Protein AF-0000000066104021 (afdb_homodimer)

Sequence (556 aa):
MEPFGARLRRAMDERGPLCVGIDPHASLLAEWGLNDDVAGLERFSRTVVEAMADRVAVLKPQSAFFERFGSRGVAVLETTVQEARAAGALVVMDAKRGDIGSTMAAYAESFLHKDAPLFSDALTVSPYLGYGSLKPAVDLARESGAGLFVLALTSNPEGGEVQHAVRGDGRSVGATMLAHLAAENAGEEPLGSFGAVVGATLGDLSSYDLGINGPLLAPGIGAQGATPADLPRVFGAALRNVVPNVSRGVLRHGPDVTALRTAADRFAVEIRTAVTASMEPFGARLRRAMDERGPLCVGIDPHASLLAEWGLNDDVAGLERFSRTVVEAMADRVAVLKPQSAFFERFGSRGVAVLETTVQEARAAGALVVMDAKRGDIGSTMAAYAESFLHKDAPLFSDALTVSPYLGYGSLKPAVDLARESGAGLFVLALTSNPEGGEVQHAVRGDGRSVGATMLAHLAAENAGEEPLGSFGAVVGATLGDLSSYDLGINGPLLAPGIGAQGATPADLPRVFGAALRNVVPNVSRGVLRHGPDVTALRTAADRFAVEIRTAVTAS

Foldseek 3Di:
DAALFVLLLVLCVVQNLAEAEQAPDCVLLVLQVHHLALVSSLLSLVLCLVQPLLRHAEYEYEVVSQCVRPPSSVVSLLVSQVSSVVNPHQYEYEDAAFDADVVLLVVLCCAPPPPHSNDGQEYEHEQPVHPVRNVSNLVSSVVRSHAYAYEQAADPPCRCVQNVDADPVGHGRSQVVLVVLLVSCPPDPPARRYHYEHELPDAAPVVHDRPSRHAYEYECDPPNDDHLLSQCRHRPPCLSRYRYYDYCQLSSQDDDSVSSNVSSVVRSVSNVCNSVVD/DAALFVLLLVLCVVQNLAEAEQAPDCVLLVLQVHHLALVSSLLSLVLCLVQPLLRHQEYEYEVVSQCVRPPSSVVSLLVSQVSSVVNPHQYEYEDAAFDADVVLLVVLCCAPPPPHSNDGQEYEHEQPVHPVRNVSNLVSSVVRSHAYAYEQAADPPCRCVQNVDADPVGHGRSQVVLQVLLVSQPPDPPARRYHYEHELPDQAPPVHDRPSRHAYEYECDPPNDDHLLSQCRHRPPCLSRYRYYDYCQQSSQDDDSVSSNVSSVVRSVSNVCNSVVD

Secondary structure (DSSP, 8-state):
---HHHHHHHHHHHH-S-EEEE---HHHHHHTT--SSHHHHHHHHHHHHHHHTTTSSEEEEBTHHHHTTHHHHHHHHHHHHHHHHHTT-EEEEEEEE---HHHHHHHHHHHHSTTSTT--SEEEE--TT-GGGGHHHHHHHHHHT-EEEEEEE--SGGGHHHHT-B-TTS-BHHHHHHHHHHHHTTT-SS--SEEEEE-TT----TTS----SS-EEE--BTTTSB-GGGHHHHHGGGGGGEEEEESHHHHTTTT-HHHHHHHHHHHHHHHHHHHH--/---HHHHHHHHHHHH-S-EEEE---HHHHHHTT--SSHHHHHHHHHHHHHHHTTTSSEEEEBTHHHHTTHHHHHHHHHHHHHHHHHTT-EEEEEEEE---HHHHHHHHHHHHSTTSTT--SEEEE--TT-GGGGHHHHHHHHHHT-EEEEEEE--SGGGHHHHT-B-TTS-BHHHHHHHHHHHHTTT-SS--SEEEEE-TT----TTS----SS-EEE--BTTTSB-GGGHHHHHGGGGGGEEEEESHHHHTTTT-HHHHHHHHHHHHHHHHHHHH--

Nearest PDB structures (foldseek):
  3v75-assembly1_A-2  TM=9.900E-01  e=3.206E-48  Streptomyces avermitilis
  3r89-assembly1_B  TM=8.214E-01  e=2.662E-18  Anaerococcus prevotii DSM 20548
  2fds-assembly1_B  TM=7.924E-01  e=8.188E-14  Plasmodium berghei
  2fds-assembly1_A  TM=7.748E-01  e=8.188E-14  Plasmodium berghei
  2za2-assembly1_B  TM=8.149E-01  e=7.980E-13  Plasmodium falciparum

Solvent-accessible surface area (backbone atoms only — not comparable to full-atom values): 25946 Å² total; per-residue (Å²): 116,75,44,26,13,44,55,47,50,50,31,26,73,73,48,30,46,37,26,35,46,47,65,65,40,62,68,54,27,48,71,47,76,34,55,90,45,67,67,29,48,44,52,52,46,51,46,51,38,71,43,34,17,78,52,38,25,29,38,30,42,38,45,32,58,25,39,42,55,30,32,65,18,34,44,46,48,25,52,44,45,49,53,22,43,74,49,63,15,42,35,36,38,42,62,33,51,51,47,51,62,71,52,19,33,26,45,28,37,19,34,33,30,83,83,26,67,44,39,32,44,20,37,30,28,39,45,56,52,8,69,69,25,44,46,49,35,54,54,42,13,61,73,52,17,20,24,39,29,36,61,29,43,60,57,56,87,35,13,54,61,38,27,60,9,30,31,95,86,68,44,27,37,24,50,47,48,36,51,53,32,24,62,74,12,61,89,47,70,88,29,11,35,39,23,33,31,37,27,49,57,41,60,87,45,80,89,46,72,68,77,20,50,22,37,31,39,20,42,36,37,50,86,65,66,24,50,49,78,44,43,44,74,37,44,48,93,32,36,86,38,42,32,44,31,35,34,65,69,27,57,72,45,36,74,44,47,68,48,29,39,50,40,46,50,51,51,37,52,47,38,51,50,31,55,65,73,96,117,75,44,27,14,44,55,48,52,51,32,26,73,72,48,30,46,39,26,34,47,47,66,66,40,62,68,55,28,48,71,49,74,33,55,88,46,67,69,27,48,42,53,53,46,51,46,50,38,71,43,35,16,76,54,38,25,29,37,31,43,36,46,32,58,25,40,41,55,30,31,64,18,36,43,46,48,25,51,45,46,52,51,22,43,74,48,63,16,42,35,36,39,42,62,32,50,52,46,50,62,70,53,20,33,26,44,25,38,20,34,32,32,84,83,25,67,45,38,31,43,21,37,31,27,40,43,55,51,9,70,67,25,43,45,48,36,54,54,43,13,62,73,52,16,20,24,38,30,35,61,28,44,60,56,58,88,36,13,53,62,38,28,60,8,29,31,97,87,67,43,24,35,21,50,48,47,35,50,52,30,24,61,74,13,61,91,48,69,90,28,13,36,40,23,32,30,36,26,48,59,41,60,85,45,81,91,46,72,67,76,20,50,22,38,30,38,20,42,37,37,51,87,65,65,22,49,50,77,43,44,43,75,39,44,48,92,34,36,86,38,41,32,44,30,36,35,65,71,26,59,71,43,37,74,44,47,67,48,28,39,51,40,45,49,52,52,38,51,47,39,50,49,31,54,67,75,95

InterPro domains:
  IPR001754 Orotidine 5'-phosphate decarboxylase domain [PF00215] (17-262)
  IPR001754 Orotidine 5'-phosphate decarboxylase domain [SM00934] (17-263)
  IPR011060 Ribulose-phosphate binding barrel [SSF51366] (4-267)
  IPR011995 Orotidine 5'-phosphate decarboxylase, type 2 [MF_01215] (2-277)
  IPR011995 Orotidine 5'-phosphate decarboxylase, type 2 [PTHR43375] (4-275)
  IPR011995 Orotidine 5'-phosphate decarboxylase, type 2 [TIGR02127] (4-263)
  IPR013785 Aldolase-type TIM barrel [G3DSA:3.20.20.70] (3-278)
  IPR018089 Orotidine 5'-phosphate decarboxylase, active site [PS00156] (91-104)

Structure (mmCIF, N/CA/C/O backbone):
data_AF-0000000066104021-model_v1
#
loop_
_entity.id
_entity.type
_entity.pdbx_description
1 polymer "Orotidine 5'-phosphate decarboxylase"
#
loop_
_atom_site.group_PDB
_atom_site.id
_atom_site.type_symbol
_atom_site.label_atom_id
_atom_site.label_alt_id
_atom_site.label_comp_id
_atom_site.label_asym_id
_atom_site.label_entity_id
_atom_site.label_seq_id
_atom_site.pdbx_PDB_ins_code
_atom_site.Cartn_x
_atom_site.Cartn_y
_atom_site.Cartn_z
_atom_site.occupancy
_atom_site.B_iso_or_equiv
_atom_site.auth_seq_id
_atom_site.auth_comp_id
_atom_site.auth_asym_id
_atom_site.auth_atom_id
_atom_site.pdbx_PDB_model_num
ATOM 1 N N . MET A 1 1 ? 9.383 10.398 23.75 1 85 1 MET A N 1
ATOM 2 C CA . MET A 1 1 ? 9.25 11.328 22.625 1 85 1 MET A CA 1
ATOM 3 C C . MET A 1 1 ? 7.863 11.961 22.609 1 85 1 MET A C 1
ATOM 5 O O . MET A 1 1 ? 6.875 11.312 22.953 1 85 1 MET A O 1
ATOM 9 N N . GLU A 1 2 ? 7.809 13.328 22.328 1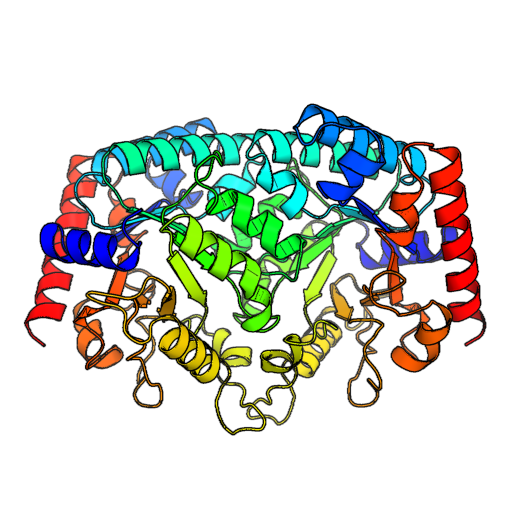 95.25 2 GLU A N 1
ATOM 10 C CA . GLU A 1 2 ? 6.52 14 22.219 1 95.25 2 GLU A CA 1
ATOM 11 C C . GLU A 1 2 ? 5.652 13.359 21.141 1 95.25 2 GLU A C 1
ATOM 13 O O . GLU A 1 2 ? 6.129 13.086 20.031 1 95.25 2 GLU A O 1
ATOM 18 N N . PRO A 1 3 ? 4.414 13.07 21.453 1 98.38 3 PRO A N 1
ATOM 19 C CA . PRO A 1 3 ? 3.541 12.406 20.484 1 98.38 3 PRO A CA 1
ATOM 20 C C . PRO A 1 3 ? 3.281 13.266 19.25 1 98.38 3 PRO A C 1
ATOM 22 O O . PRO A 1 3 ? 3.264 14.492 19.328 1 98.38 3 PRO A O 1
ATOM 25 N N . PHE A 1 4 ? 3.076 12.641 18.203 1 98.81 4 PHE A N 1
ATOM 26 C CA . PHE A 1 4 ? 2.832 13.305 16.922 1 98.81 4 PHE A CA 1
ATOM 27 C C . PHE A 1 4 ? 1.691 14.305 17.047 1 98.81 4 PHE A C 1
ATOM 29 O O . PHE A 1 4 ? 1.789 15.43 16.547 1 98.81 4 PHE A O 1
ATOM 36 N N . GLY A 1 5 ? 0.587 13.844 17.688 1 98.81 5 GLY A N 1
ATOM 37 C CA . GLY A 1 5 ? -0.581 14.711 17.781 1 98.81 5 GLY A CA 1
ATOM 38 C C . GLY A 1 5 ? -0.279 16.047 18.438 1 98.81 5 GLY A C 1
ATOM 39 O O . GLY A 1 5 ? -0.766 17.078 17.984 1 98.81 5 GLY A O 1
ATOM 40 N N . ALA A 1 6 ? 0.451 16.062 19.484 1 98.69 6 ALA A N 1
ATOM 41 C CA . ALA A 1 6 ? 0.824 17.297 20.172 1 98.69 6 ALA A CA 1
ATOM 42 C C . ALA A 1 6 ? 1.696 18.172 19.297 1 98.69 6 ALA A C 1
ATOM 44 O O . ALA A 1 6 ? 1.502 19.391 19.234 1 98.69 6 ALA A O 1
ATOM 45 N N . ARG A 1 7 ? 2.691 17.594 18.609 1 98.69 7 ARG A N 1
ATOM 46 C CA . ARG A 1 7 ? 3.553 18.328 17.688 1 98.69 7 ARG A CA 1
ATOM 47 C C . ARG A 1 7 ? 2.75 18.906 16.531 1 98.69 7 ARG A C 1
ATOM 49 O O . ARG A 1 7 ? 2.992 20.047 16.109 1 98.69 7 ARG A O 1
ATOM 56 N N . LEU A 1 8 ? 1.815 18.109 16.031 1 98.69 8 LEU A N 1
ATOM 57 C CA . LEU A 1 8 ? 0.981 18.578 14.938 1 98.69 8 LEU A CA 1
ATOM 58 C C . LEU A 1 8 ? 0.116 19.75 15.367 1 98.69 8 LEU A C 1
ATOM 60 O O . LEU A 1 8 ? 0.015 20.75 14.648 1 98.69 8 LEU A O 1
ATOM 64 N N . ARG A 1 9 ? -0.494 19.656 16.5 1 98.19 9 ARG A N 1
ATOM 65 C CA . ARG A 1 9 ? -1.291 20.766 17.016 1 98.19 9 ARG A CA 1
ATOM 66 C C . ARG A 1 9 ? -0.458 22.047 17.125 1 98.19 9 ARG A C 1
ATOM 68 O O . ARG A 1 9 ? -0.892 23.109 16.688 1 98.19 9 ARG A O 1
ATOM 75 N N . ARG A 1 10 ? 0.673 21.938 17.656 1 97.69 10 ARG A N 1
ATOM 76 C CA . ARG A 1 10 ? 1.557 23.094 17.781 1 97.69 10 ARG A CA 1
ATOM 77 C C . ARG A 1 10 ? 1.908 23.672 16.422 1 97.69 10 ARG A C 1
ATOM 79 O O . ARG A 1 10 ? 1.855 24.891 16.234 1 97.69 10 ARG A O 1
ATOM 86 N N . ALA A 1 11 ? 2.264 22.828 15.5 1 97.06 11 ALA A N 1
ATOM 87 C CA . ALA A 1 11 ? 2.617 23.281 14.164 1 97.06 11 ALA A CA 1
ATOM 88 C C . ALA A 1 11 ? 1.443 24 13.492 1 97.06 11 ALA A C 1
ATOM 90 O O . ALA A 1 11 ? 1.62 25.031 12.852 1 97.06 11 ALA A O 1
ATOM 91 N N . MET A 1 12 ? 0.263 23.375 13.641 1 96.19 12 MET A N 1
ATOM 92 C CA . MET A 1 12 ? -0.929 23.969 13.039 1 96.19 12 MET A CA 1
ATOM 93 C C . MET A 1 12 ? -1.234 25.328 13.664 1 96.19 12 MET A C 1
ATOM 95 O O . MET A 1 12 ? -1.609 26.266 12.953 1 96.19 12 MET A O 1
ATOM 99 N N . ASP A 1 13 ? -1.088 25.438 14.93 1 94.44 13 ASP A N 1
ATOM 100 C CA . ASP A 1 13 ? -1.359 26.688 15.625 1 94.44 13 ASP A CA 1
ATOM 101 C C . ASP A 1 13 ? -0.352 27.766 15.234 1 94.44 13 ASP A C 1
ATOM 103 O O . ASP A 1 13 ? -0.709 28.938 15.094 1 94.44 13 ASP A O 1
ATOM 107 N N . GLU A 1 14 ? 0.865 27.375 15.023 1 94.25 14 GLU A N 1
ATOM 108 C CA . GLU A 1 14 ? 1.943 28.328 14.781 1 94.25 14 GLU A CA 1
ATOM 109 C C . GLU A 1 14 ? 2.016 28.703 13.305 1 94.25 14 GLU A C 1
ATOM 111 O O . GLU A 1 14 ? 2.25 29.875 12.977 1 94.25 14 GLU A O 1
ATOM 116 N N . ARG A 1 15 ? 1.81 27.766 12.438 1 93 15 ARG A N 1
ATOM 117 C CA . ARG A 1 15 ? 2.082 27.984 11.023 1 93 15 ARG A CA 1
ATOM 118 C C . ARG A 1 15 ? 0.797 27.953 10.203 1 93 15 ARG A C 1
ATOM 120 O O . ARG A 1 15 ? 0.799 28.297 9.023 1 93 15 ARG A O 1
ATOM 127 N N . GLY A 1 16 ? -0.322 27.562 10.828 1 91.88 16 GLY A N 1
ATOM 128 C CA . GLY A 1 16 ? -1.545 27.266 10.102 1 91.88 16 GLY A CA 1
ATOM 129 C C . GLY A 1 16 ? -1.655 25.812 9.68 1 91.88 16 GLY A C 1
ATOM 130 O O . GLY A 1 16 ? -0.648 25.109 9.602 1 91.88 16 GLY A O 1
ATOM 131 N N . PRO A 1 17 ? -2.812 25.297 9.406 1 93.56 17 PRO A N 1
ATOM 132 C CA . PRO A 1 17 ? -3.037 23.859 9.211 1 93.56 17 PRO A CA 1
ATOM 133 C C . PRO A 1 17 ? -2.84 23.438 7.758 1 93.56 17 PRO A C 1
ATOM 135 O O . PRO A 1 17 ? -3.438 22.453 7.316 1 93.56 17 PRO A O 1
ATOM 138 N N . LEU A 1 18 ? -1.991 24.062 7.02 1 96.25 18 LEU A N 1
ATOM 139 C CA . LEU A 1 18 ? -1.802 23.75 5.605 1 96.25 18 LEU A CA 1
ATOM 140 C C . LEU A 1 18 ? -0.809 22.609 5.434 1 96.25 18 LEU A C 1
ATOM 142 O O . LEU A 1 18 ? 0.277 22.625 6.02 1 96.25 18 LEU A O 1
ATOM 146 N N . CYS A 1 19 ? -1.223 21.562 4.766 1 98 19 CYS A N 1
ATOM 147 C CA . CYS A 1 19 ? -0.362 20.484 4.285 1 98 19 CYS A CA 1
ATOM 148 C C . CYS A 1 19 ? -0.064 20.656 2.801 1 98 19 CYS A C 1
ATOM 150 O O . CYS A 1 19 ? -0.982 20.797 1.991 1 98 19 CYS A O 1
ATOM 152 N N . VAL A 1 20 ? 1.167 20.656 2.4 1 98.44 20 VAL A N 1
ATOM 153 C CA . VAL A 1 20 ? 1.553 20.734 0.996 1 98.44 20 VAL A CA 1
ATOM 154 C C . VAL A 1 20 ? 2.207 19.422 0.565 1 98.44 20 VAL A C 1
ATOM 156 O O . VAL A 1 20 ? 3.111 18.922 1.238 1 98.44 20 VAL A O 1
ATOM 159 N N . GLY A 1 21 ? 1.727 18.875 -0.501 1 98.12 21 GLY A N 1
ATOM 160 C CA . GLY A 1 21 ? 2.307 17.656 -1.051 1 98.12 21 GLY A CA 1
ATOM 161 C C . GLY A 1 21 ? 3.627 17.891 -1.762 1 98.12 21 GLY A C 1
ATOM 162 O O . GLY A 1 21 ? 3.863 18.984 -2.295 1 98.12 21 GLY A O 1
ATOM 163 N N . ILE A 1 22 ? 4.527 16.953 -1.682 1 98.62 22 ILE A N 1
ATOM 164 C CA . ILE A 1 22 ? 5.652 16.828 -2.6 1 98.62 22 ILE A CA 1
ATOM 165 C C . ILE A 1 22 ? 5.371 15.734 -3.629 1 98.62 22 ILE A C 1
ATOM 167 O O . ILE A 1 22 ? 5.645 14.562 -3.387 1 98.62 22 ILE A O 1
ATOM 171 N N . ASP A 1 23 ? 4.836 16.125 -4.754 1 98 23 ASP A N 1
ATOM 172 C CA . ASP A 1 23 ? 4.289 15.227 -5.773 1 98 23 ASP A CA 1
ATOM 173 C C . ASP A 1 23 ? 4.934 15.484 -7.133 1 98 23 ASP A C 1
ATOM 175 O O . ASP A 1 23 ? 4.32 16.094 -8.008 1 98 23 ASP A O 1
ATOM 179 N N . PRO A 1 24 ? 6.074 14.984 -7.398 1 98.31 24 PRO A N 1
ATOM 180 C CA . PRO A 1 24 ? 6.758 15.227 -8.672 1 98.31 24 PRO A CA 1
ATOM 181 C C . PRO A 1 24 ? 6.152 14.438 -9.828 1 98.31 24 PRO A C 1
ATOM 183 O O . PRO A 1 24 ? 6.848 13.641 -10.469 1 98.31 24 PRO A O 1
ATOM 186 N N . HIS A 1 25 ? 4.93 14.742 -10.141 1 96.06 25 HIS A N 1
ATOM 187 C CA . HIS A 1 25 ? 4.316 14.219 -11.352 1 96.06 25 HIS A CA 1
ATOM 188 C C . HIS A 1 25 ? 5.16 14.539 -12.578 1 96.06 25 HIS A C 1
ATOM 190 O O . HIS A 1 25 ? 5.773 15.609 -12.656 1 96.06 25 HIS A O 1
ATOM 196 N N . ALA A 1 26 ? 5.07 13.664 -13.539 1 96.38 26 ALA A N 1
ATOM 197 C CA . ALA A 1 26 ? 5.773 13.914 -14.789 1 96.38 26 ALA A CA 1
ATOM 198 C C . ALA A 1 26 ? 5.352 15.25 -15.398 1 96.38 26 ALA A C 1
ATOM 200 O O . ALA A 1 26 ? 6.184 16 -15.906 1 96.38 26 ALA A O 1
ATOM 201 N N . SER A 1 27 ? 4.059 15.5 -15.352 1 96.12 27 SER A N 1
ATOM 202 C CA . SER A 1 27 ? 3.537 16.734 -15.922 1 96.12 27 SER A CA 1
ATOM 203 C C . SER A 1 27 ? 4.059 17.953 -15.172 1 96.12 27 SER A C 1
ATOM 205 O O . SER A 1 27 ? 4.348 18.984 -15.781 1 96.12 27 SER A O 1
ATOM 207 N N . LEU A 1 28 ? 4.18 17.875 -13.82 1 97.12 28 LEU A N 1
ATOM 208 C CA . LEU A 1 28 ? 4.688 18.984 -13.023 1 97.12 28 LEU A CA 1
ATOM 209 C C . LEU A 1 28 ? 6.176 19.203 -13.266 1 97.12 28 LEU A C 1
ATOM 211 O O . LEU A 1 28 ? 6.648 20.344 -13.297 1 97.12 28 LEU A O 1
ATOM 215 N N . LEU A 1 29 ? 6.941 18.078 -13.375 1 98.38 29 LEU A N 1
ATOM 216 C CA . LEU A 1 29 ? 8.344 18.203 -13.742 1 98.38 29 LEU A CA 1
ATOM 217 C C . LEU A 1 29 ? 8.5 18.953 -15.055 1 98.38 29 LEU A C 1
ATOM 219 O O . LEU A 1 29 ? 9.297 19.906 -15.141 1 98.38 29 LEU A O 1
ATOM 223 N N . ALA A 1 30 ? 7.695 18.625 -16.016 1 98.12 30 ALA A N 1
ATOM 224 C CA . ALA A 1 30 ? 7.742 19.266 -17.328 1 98.12 30 ALA A CA 1
ATOM 225 C C . ALA A 1 30 ? 7.371 20.75 -17.203 1 98.12 30 ALA A C 1
ATOM 227 O O . ALA A 1 30 ? 8.016 21.609 -17.812 1 98.12 30 ALA A O 1
ATOM 228 N N . GLU A 1 31 ? 6.348 21.047 -16.453 1 97.94 31 GLU A N 1
ATOM 229 C CA . GLU A 1 31 ? 5.906 22.422 -16.25 1 97.94 31 GLU A CA 1
ATOM 230 C C . GLU A 1 31 ? 7.004 23.266 -15.602 1 97.94 31 GLU A C 1
ATOM 232 O O . GLU A 1 31 ? 7.102 24.469 -15.859 1 97.94 31 GLU A O 1
ATOM 237 N N . TRP A 1 32 ? 7.805 22.578 -14.727 1 98.56 32 TRP A N 1
ATOM 238 C CA . TRP A 1 32 ? 8.898 23.266 -14.039 1 98.56 32 TRP A CA 1
ATOM 239 C C . TRP A 1 32 ? 10.125 23.375 -14.938 1 98.56 32 TRP A C 1
ATOM 241 O O . TRP A 1 32 ? 11.125 23.984 -14.555 1 98.56 32 TRP A O 1
ATOM 251 N N . GLY A 1 33 ? 10.109 22.75 -16.188 1 98.5 33 GLY A N 1
ATOM 252 C CA . GLY A 1 33 ? 11.258 22.719 -17.078 1 98.5 33 GLY A CA 1
ATOM 253 C C . GLY A 1 33 ? 12.297 21.688 -16.688 1 98.5 33 GLY A C 1
ATOM 254 O O . GLY A 1 33 ? 13.477 21.828 -17 1 98.5 33 GLY A O 1
ATOM 255 N N . LEU A 1 34 ? 11.836 20.656 -15.945 1 98.69 34 LEU A N 1
ATOM 256 C CA . LEU A 1 34 ? 12.727 19.594 -15.5 1 98.69 34 LEU A CA 1
ATOM 257 C C . LEU A 1 34 ? 12.508 18.328 -16.312 1 98.69 34 LEU A C 1
ATOM 259 O O . LEU A 1 34 ? 11.414 18.094 -16.828 1 98.69 34 LEU A O 1
ATOM 263 N N . ASN A 1 35 ? 13.555 17.5 -16.375 1 98.38 35 ASN A N 1
ATOM 264 C CA . ASN A 1 35 ? 13.406 16.203 -17 1 98.38 35 ASN A CA 1
ATOM 265 C C . ASN A 1 35 ? 12.703 15.211 -16.078 1 98.38 35 ASN A C 1
ATOM 267 O O . ASN A 1 35 ? 12.828 15.297 -14.852 1 98.38 35 ASN A O 1
ATOM 271 N N . ASP A 1 36 ? 12 14.312 -16.672 1 98.25 36 ASP A N 1
ATOM 272 C CA . ASP A 1 36 ? 11.367 13.234 -15.922 1 98.25 36 ASP A CA 1
ATOM 273 C C . ASP A 1 36 ? 12.359 12.117 -15.609 1 98.25 36 ASP A C 1
ATOM 275 O O . ASP A 1 36 ? 12.219 10.992 -16.094 1 98.25 36 ASP A O 1
ATOM 279 N N . ASP A 1 37 ? 13.328 12.414 -14.836 1 98.25 37 ASP A N 1
ATOM 280 C CA . ASP A 1 37 ? 14.383 11.508 -14.398 1 98.25 37 ASP A CA 1
ATOM 281 C C . ASP A 1 37 ? 14.805 11.812 -12.961 1 98.25 37 ASP A C 1
ATOM 283 O O . ASP A 1 37 ? 14.211 12.656 -12.297 1 98.25 37 ASP A O 1
ATOM 287 N N . VAL A 1 38 ? 15.711 11.086 -12.453 1 98.62 38 VAL A N 1
ATOM 288 C CA . VAL A 1 38 ? 16.125 11.18 -11.055 1 98.62 38 VAL A CA 1
ATOM 289 C C . VAL A 1 38 ? 16.641 12.586 -10.758 1 98.62 38 VAL A C 1
ATOM 291 O O . VAL A 1 38 ? 16.375 13.133 -9.688 1 98.62 38 VAL A O 1
ATOM 294 N N . ALA A 1 39 ? 17.375 13.172 -11.656 1 98.69 39 ALA A N 1
ATOM 295 C CA . ALA A 1 39 ? 17.891 14.523 -11.461 1 98.69 39 ALA A CA 1
ATOM 296 C C . ALA A 1 39 ? 16.75 15.531 -11.328 1 98.69 39 ALA A C 1
ATOM 298 O O . ALA A 1 39 ? 16.797 16.438 -10.492 1 98.69 39 ALA A O 1
ATOM 299 N N . GLY A 1 40 ? 15.742 15.438 -12.25 1 98.75 40 GLY A N 1
ATOM 300 C CA . GLY A 1 40 ? 14.562 16.281 -12.141 1 98.75 40 GLY A CA 1
ATOM 301 C C . GLY A 1 40 ? 13.812 16.078 -10.836 1 98.75 40 GLY A C 1
ATOM 302 O O . GLY A 1 40 ? 13.352 17.047 -10.219 1 98.75 40 GLY A O 1
ATOM 303 N N . LEU A 1 41 ? 13.719 14.867 -10.43 1 98.75 41 LEU A N 1
ATOM 304 C CA . LEU A 1 41 ? 13.07 14.508 -9.172 1 98.75 41 LEU A CA 1
ATOM 305 C C . LEU A 1 41 ? 13.758 15.18 -7.988 1 98.75 41 LEU A C 1
ATOM 307 O O . LEU A 1 41 ? 13.094 15.734 -7.109 1 98.75 41 LEU A O 1
ATOM 311 N N . GLU A 1 42 ? 15.047 15.086 -8.016 1 98.81 42 GLU A N 1
ATOM 312 C CA . GLU A 1 42 ? 15.859 15.672 -6.949 1 98.81 42 GLU A CA 1
ATOM 313 C C . GLU A 1 42 ? 15.688 17.188 -6.891 1 98.81 42 GLU A C 1
ATOM 315 O O . GLU A 1 42 ? 15.469 17.75 -5.816 1 98.81 42 GLU A O 1
ATOM 320 N N . ARG A 1 43 ? 15.781 17.812 -8.008 1 98.75 43 ARG A N 1
ATOM 321 C CA . ARG A 1 43 ? 15.672 19.266 -8.07 1 98.75 43 ARG A CA 1
ATOM 322 C C . ARG A 1 43 ? 14.281 19.719 -7.629 1 98.75 43 ARG A C 1
ATOM 324 O O . ARG A 1 43 ? 14.156 20.688 -6.871 1 98.75 43 ARG A O 1
ATOM 331 N N . PHE A 1 44 ? 13.289 19.047 -8.125 1 98.88 44 PHE A N 1
ATOM 332 C CA . PHE A 1 44 ? 11.914 19.344 -7.746 1 98.88 44 PHE A CA 1
ATOM 333 C C . PHE A 1 44 ? 11.742 19.281 -6.23 1 98.88 44 PHE A C 1
ATOM 335 O O . PHE A 1 44 ? 11.25 20.219 -5.613 1 98.88 44 PHE A O 1
ATOM 342 N N . SER A 1 45 ? 12.172 18.172 -5.664 1 98.88 45 SER A N 1
ATOM 343 C CA . SER A 1 45 ? 11.969 17.891 -4.246 1 98.88 45 SER A CA 1
ATOM 344 C C . SER A 1 45 ? 12.734 18.875 -3.375 1 98.88 45 SER A C 1
ATOM 346 O O . SER A 1 45 ? 12.195 19.391 -2.395 1 98.88 45 SER A O 1
ATOM 348 N N . ARG A 1 46 ? 13.945 19.125 -3.752 1 98.69 46 ARG A N 1
ATOM 349 C CA . ARG A 1 46 ? 14.766 20.078 -3.004 1 98.69 46 ARG A CA 1
ATOM 350 C C . ARG A 1 46 ? 14.148 21.469 -3.018 1 98.69 46 ARG A C 1
ATOM 352 O O . ARG A 1 46 ? 14.164 22.172 -2.006 1 98.69 46 ARG A O 1
ATOM 359 N N . THR A 1 47 ? 13.656 21.859 -4.156 1 98.88 47 THR A N 1
ATOM 360 C CA . THR A 1 47 ? 13.047 23.172 -4.297 1 98.88 47 THR A CA 1
ATOM 361 C C . THR A 1 47 ? 11.805 23.297 -3.418 1 98.88 47 THR A C 1
ATOM 363 O O . THR A 1 47 ? 11.594 24.328 -2.771 1 98.88 47 THR A O 1
ATOM 366 N N . VAL A 1 48 ? 10.961 22.266 -3.391 1 98.88 48 VAL A N 1
ATOM 367 C CA . VAL A 1 48 ? 9.758 22.281 -2.566 1 98.88 48 VAL A CA 1
ATOM 368 C C . VAL A 1 48 ? 10.148 22.375 -1.091 1 98.88 48 VAL A C 1
ATOM 370 O O . VAL A 1 48 ? 9.555 23.141 -0.33 1 98.88 48 VAL A O 1
ATOM 373 N N . VAL A 1 49 ? 11.148 21.594 -0.679 1 98.81 49 VAL A N 1
ATOM 374 C CA . VAL A 1 49 ? 11.594 21.594 0.709 1 98.81 49 VAL A CA 1
ATOM 375 C C . VAL A 1 49 ? 12.133 22.984 1.071 1 98.81 49 VAL A C 1
ATOM 377 O O . VAL A 1 49 ? 11.781 23.531 2.119 1 98.81 49 VAL A O 1
ATOM 380 N N . GLU A 1 50 ? 12.922 23.547 0.18 1 98.62 50 GLU A N 1
ATOM 381 C CA . GLU A 1 50 ? 13.453 24.891 0.4 1 98.62 50 GLU A CA 1
ATOM 382 C C . GLU A 1 50 ? 12.32 25.906 0.566 1 98.62 50 GLU A C 1
ATOM 384 O O . GLU A 1 50 ? 12.383 26.766 1.449 1 98.62 50 GLU A O 1
ATOM 389 N N . ALA A 1 51 ? 11.328 25.734 -0.183 1 98.62 51 ALA A N 1
ATOM 390 C CA . ALA A 1 51 ? 10.258 26.734 -0.226 1 98.62 51 ALA A CA 1
ATOM 391 C C . ALA A 1 51 ? 9.32 26.578 0.97 1 98.62 51 ALA A C 1
ATOM 393 O O . ALA A 1 51 ? 8.766 27.562 1.46 1 98.62 51 ALA A O 1
ATOM 394 N N . MET A 1 52 ? 9.148 25.359 1.487 1 98.12 52 MET A N 1
ATOM 395 C CA . MET A 1 52 ? 7.938 25.125 2.27 1 98.12 52 MET A CA 1
ATOM 396 C C . MET A 1 52 ? 8.281 24.672 3.682 1 98.12 52 MET A C 1
ATOM 398 O O . MET A 1 52 ? 7.484 24.828 4.605 1 98.12 52 MET A O 1
ATOM 402 N N . ALA A 1 53 ? 9.406 24.062 3.887 1 97.12 53 ALA A N 1
ATOM 403 C CA . ALA A 1 53 ? 9.625 23.219 5.059 1 97.12 53 ALA A CA 1
ATOM 404 C C . ALA A 1 53 ? 9.586 24.047 6.344 1 97.12 53 ALA A C 1
ATOM 406 O O . ALA A 1 53 ? 9.195 23.547 7.398 1 97.12 53 ALA A O 1
ATOM 407 N N . ASP A 1 54 ? 9.977 25.281 6.258 1 95 54 ASP A N 1
ATOM 408 C CA . ASP A 1 54 ? 9.984 26.125 7.453 1 95 54 ASP A CA 1
ATOM 409 C C . ASP A 1 54 ? 8.719 26.984 7.527 1 95 54 ASP A C 1
ATOM 411 O O . ASP A 1 54 ? 8.578 27.812 8.43 1 95 54 ASP A O 1
ATOM 415 N N . ARG A 1 55 ? 7.797 26.781 6.617 1 94.31 55 ARG A N 1
ATOM 416 C CA . ARG A 1 55 ? 6.66 27.688 6.508 1 94.31 55 ARG A CA 1
ATOM 417 C C . ARG A 1 55 ? 5.352 26.953 6.801 1 94.31 55 ARG A C 1
ATOM 419 O O . ARG A 1 55 ? 4.453 27.516 7.438 1 94.31 55 ARG A O 1
ATOM 426 N N . VAL A 1 56 ? 5.246 25.75 6.332 1 95.38 56 VAL A N 1
ATOM 427 C CA . VAL A 1 56 ? 3.98 25.031 6.469 1 95.38 56 VAL A CA 1
ATOM 428 C C . VAL A 1 56 ? 4.066 24.047 7.633 1 95.38 56 VAL A C 1
ATOM 430 O O . VAL A 1 56 ? 5.16 23.703 8.078 1 95.38 56 VAL A O 1
ATOM 433 N N . ALA A 1 57 ? 2.896 23.625 8.07 1 94.88 57 ALA A N 1
ATOM 434 C CA . ALA A 1 57 ? 2.857 22.672 9.18 1 94.88 57 ALA A CA 1
ATOM 435 C C . ALA A 1 57 ? 3.336 21.297 8.734 1 94.88 57 ALA A C 1
ATOM 437 O O . ALA A 1 57 ? 4.109 20.641 9.438 1 94.88 57 ALA A O 1
ATOM 438 N N . VAL A 1 58 ? 2.852 20.922 7.562 1 98.44 58 VAL A N 1
ATOM 439 C CA . VAL A 1 58 ? 3.064 19.531 7.141 1 98.44 58 VAL A CA 1
ATOM 440 C C . VAL A 1 58 ? 3.5 19.5 5.676 1 98.44 58 VAL A C 1
ATOM 442 O O . VAL A 1 58 ? 2.939 20.219 4.84 1 98.44 58 VAL A O 1
ATOM 445 N N . LEU A 1 59 ? 4.551 18.797 5.375 1 98.88 59 LEU A N 1
ATOM 446 C CA . LEU A 1 59 ? 4.852 18.344 4.023 1 98.88 59 LEU A CA 1
ATOM 447 C C . LEU A 1 59 ? 4.469 16.875 3.844 1 98.88 59 LEU A C 1
ATOM 449 O O . LEU A 1 59 ? 4.664 16.062 4.754 1 98.88 59 LEU A O 1
ATOM 453 N N . LYS A 1 60 ? 3.955 16.562 2.734 1 98.88 60 LYS A N 1
ATOM 454 C CA . LYS A 1 60 ? 3.447 15.211 2.494 1 98.88 60 LYS A CA 1
ATOM 455 C C . LYS A 1 60 ? 3.986 14.648 1.183 1 98.88 60 LYS A C 1
ATOM 457 O O . LYS A 1 60 ? 3.289 14.648 0.167 1 98.88 60 LYS A O 1
ATOM 462 N N . PRO A 1 61 ? 5.219 14.094 1.146 1 98.88 61 PRO A N 1
ATOM 463 C CA . PRO A 1 61 ? 5.703 13.438 -0.069 1 98.88 61 PRO A CA 1
ATOM 464 C C . PRO A 1 61 ? 4.883 12.203 -0.437 1 98.88 61 PRO A C 1
ATOM 466 O O . PRO A 1 61 ? 4.531 11.406 0.437 1 98.88 61 PRO A O 1
ATOM 469 N N . GLN A 1 62 ? 4.473 12.094 -1.665 1 98.69 62 GLN A N 1
ATOM 470 C CA . GLN A 1 62 ? 3.809 10.914 -2.211 1 98.69 62 GLN A CA 1
ATOM 471 C C . GLN A 1 62 ? 4.828 9.898 -2.715 1 98.69 62 GLN A C 1
ATOM 473 O O . GLN A 1 62 ? 5.461 10.102 -3.754 1 98.69 62 GLN A O 1
ATOM 478 N N . SER A 1 63 ? 4.902 8.742 -2.078 1 98.88 63 SER A N 1
ATOM 479 C CA . SER A 1 63 ? 5.961 7.77 -2.309 1 98.88 63 SER A CA 1
ATOM 480 C C . SER A 1 63 ? 5.934 7.246 -3.74 1 98.88 63 SER A C 1
ATOM 482 O O . SER A 1 63 ? 6.977 6.934 -4.312 1 98.88 63 SER A O 1
ATOM 484 N N . ALA A 1 64 ? 4.742 7.148 -4.328 1 98.75 64 ALA A N 1
ATOM 485 C CA . ALA A 1 64 ? 4.566 6.562 -5.652 1 98.75 64 ALA A CA 1
ATOM 486 C C . ALA A 1 64 ? 5.426 7.285 -6.688 1 98.75 64 ALA A C 1
ATOM 488 O O . ALA A 1 64 ? 5.988 6.652 -7.586 1 98.75 64 ALA A O 1
ATOM 489 N N . PHE A 1 65 ? 5.535 8.586 -6.559 1 98.75 65 PHE A N 1
ATOM 490 C CA . PHE A 1 65 ? 6.219 9.391 -7.57 1 98.75 65 PHE A CA 1
ATOM 491 C C . PHE A 1 65 ? 7.73 9.25 -7.441 1 98.75 65 PHE A C 1
ATOM 493 O O . PHE A 1 65 ? 8.477 9.633 -8.344 1 98.75 65 PHE A O 1
ATOM 500 N N . PHE A 1 66 ? 8.18 8.719 -6.379 1 98.88 66 PHE A N 1
ATOM 501 C CA . PHE A 1 66 ? 9.594 8.398 -6.191 1 98.88 66 PHE A CA 1
ATOM 502 C C . PHE A 1 66 ? 9.859 6.938 -6.551 1 98.88 66 PHE A C 1
ATOM 504 O O . PHE A 1 66 ? 10.844 6.633 -7.227 1 98.88 66 PHE A O 1
ATOM 511 N N . GLU A 1 67 ? 8.961 6.059 -6.172 1 98.75 67 GLU A N 1
ATOM 512 C CA . GLU A 1 67 ? 9.117 4.629 -6.426 1 98.75 67 GLU A CA 1
ATOM 513 C C . GLU A 1 67 ? 9.18 4.336 -7.922 1 98.75 67 GLU A C 1
ATOM 515 O O . GLU A 1 67 ? 9.844 3.387 -8.344 1 98.75 67 GLU A O 1
ATOM 520 N N . ARG A 1 68 ? 8.508 5.133 -8.734 1 97.94 68 ARG A N 1
ATOM 521 C CA . ARG A 1 68 ? 8.484 4.867 -10.172 1 97.94 68 ARG A CA 1
ATOM 522 C C . ARG A 1 68 ? 9.891 4.949 -10.766 1 97.94 68 ARG A C 1
ATOM 524 O O . ARG A 1 68 ? 10.125 4.504 -11.891 1 97.94 68 ARG A O 1
ATOM 531 N N . PHE A 1 69 ? 10.906 5.461 -9.969 1 98.31 69 PHE A N 1
ATOM 532 C CA . PHE A 1 69 ? 12.297 5.535 -10.406 1 98.31 69 PHE A CA 1
ATOM 533 C C . PHE A 1 69 ? 13.141 4.473 -9.711 1 98.31 69 PHE A C 1
ATOM 535 O O . PHE A 1 69 ? 14.367 4.539 -9.727 1 98.31 69 PHE A O 1
ATOM 542 N N . GLY A 1 70 ? 12.484 3.535 -9.055 1 98.31 70 GLY A N 1
ATOM 543 C CA . GLY A 1 70 ? 13.188 2.443 -8.398 1 98.31 70 GLY A CA 1
ATOM 544 C C . GLY A 1 70 ? 13.953 2.881 -7.164 1 98.31 70 GLY A C 1
ATOM 545 O O . GLY A 1 70 ? 13.523 3.797 -6.457 1 98.31 70 GLY A O 1
ATOM 546 N N . SER A 1 71 ? 14.992 2.154 -6.898 1 98.88 71 SER A N 1
ATOM 547 C CA . SER A 1 71 ? 15.797 2.412 -5.711 1 98.88 71 SER A CA 1
ATOM 548 C C . SER A 1 71 ? 16.406 3.811 -5.742 1 98.88 71 SER A C 1
ATOM 550 O O . SER A 1 71 ? 16.578 4.445 -4.699 1 98.88 71 SER A O 1
ATOM 552 N N . ARG A 1 72 ? 16.703 4.293 -6.883 1 98.75 72 ARG A N 1
ATOM 553 C CA . ARG A 1 72 ? 17.297 5.625 -6.996 1 98.75 72 ARG A CA 1
ATOM 554 C C . ARG A 1 72 ? 16.281 6.699 -6.617 1 98.75 72 ARG A C 1
ATOM 556 O O . ARG A 1 72 ? 16.641 7.715 -6.016 1 98.75 72 ARG A O 1
ATOM 563 N N . GLY A 1 73 ? 15.008 6.516 -7.02 1 98.88 73 GLY A N 1
ATOM 564 C CA . GLY A 1 73 ? 13.953 7.426 -6.59 1 98.88 73 GLY A CA 1
ATOM 565 C C . GLY A 1 73 ? 13.727 7.402 -5.09 1 98.88 73 GLY A C 1
ATOM 566 O O . GLY A 1 73 ? 13.523 8.453 -4.473 1 98.88 73 GLY A O 1
ATOM 567 N N . VAL A 1 74 ? 13.797 6.227 -4.523 1 98.94 74 VAL A N 1
ATOM 568 C CA . VAL A 1 74 ? 13.609 6.082 -3.084 1 98.94 74 VAL A CA 1
ATOM 569 C C . VAL A 1 74 ? 14.75 6.777 -2.342 1 98.94 74 VAL A C 1
ATOM 571 O O . VAL A 1 74 ? 14.547 7.352 -1.269 1 98.94 74 VAL A O 1
ATOM 574 N N . ALA A 1 75 ? 15.93 6.711 -2.918 1 98.94 75 ALA A N 1
ATOM 575 C CA . ALA A 1 75 ? 17.047 7.426 -2.314 1 98.94 75 ALA A CA 1
ATOM 576 C C . ALA A 1 75 ? 16.781 8.93 -2.277 1 98.94 75 ALA A C 1
ATOM 578 O O . ALA A 1 75 ? 17.125 9.602 -1.296 1 98.94 75 ALA A O 1
ATOM 579 N N . VAL A 1 76 ? 16.234 9.484 -3.328 1 98.94 76 VAL A N 1
ATOM 580 C CA . VAL A 1 76 ? 15.867 10.898 -3.35 1 98.94 76 VAL A CA 1
ATOM 581 C C . VAL A 1 76 ? 14.812 11.172 -2.279 1 98.94 76 VAL A C 1
ATOM 583 O O . VAL A 1 76 ? 14.859 12.195 -1.597 1 98.94 76 VAL A O 1
ATOM 586 N N . LEU A 1 77 ? 13.852 10.281 -2.121 1 98.94 77 LEU A N 1
ATOM 587 C CA . LEU A 1 77 ? 12.812 10.414 -1.107 1 98.94 77 LEU A CA 1
ATOM 588 C C . LEU A 1 77 ? 13.422 10.461 0.291 1 98.94 77 LEU A C 1
ATOM 590 O O . LEU A 1 77 ? 12.992 11.258 1.13 1 98.94 77 LEU A O 1
ATOM 594 N N . GLU A 1 78 ? 14.43 9.57 0.519 1 98.94 78 GLU A N 1
ATOM 595 C CA . GLU A 1 78 ? 15.117 9.562 1.804 1 98.94 78 GLU A CA 1
ATOM 596 C C . GLU A 1 78 ? 15.703 10.938 2.121 1 98.94 78 GLU A C 1
ATOM 598 O O . GLU A 1 78 ? 15.492 11.477 3.211 1 98.94 78 GLU A O 1
ATOM 603 N N . THR A 1 79 ? 16.375 11.469 1.182 1 98.88 79 THR A N 1
ATOM 604 C CA . THR A 1 79 ? 17 12.781 1.356 1 98.88 79 THR A CA 1
ATOM 605 C C . THR A 1 79 ? 15.938 13.859 1.562 1 98.88 79 THR A C 1
ATOM 607 O O . THR A 1 79 ? 16.094 14.734 2.418 1 98.88 79 THR A O 1
ATOM 610 N N . THR A 1 80 ? 14.891 13.781 0.804 1 98.88 80 THR A N 1
ATOM 611 C CA . THR A 1 80 ? 13.805 14.75 0.874 1 98.88 80 THR A CA 1
ATOM 612 C C . THR A 1 80 ? 13.188 14.766 2.27 1 98.88 80 THR A C 1
ATOM 614 O O . THR A 1 80 ? 12.984 15.836 2.85 1 98.88 80 THR A O 1
ATOM 617 N N . VAL A 1 81 ? 12.938 13.602 2.814 1 98.88 81 VAL A N 1
ATOM 618 C CA . VAL A 1 81 ? 12.312 13.469 4.125 1 98.88 81 VAL A CA 1
ATOM 619 C C . VAL A 1 81 ? 13.258 14 5.203 1 98.88 81 VAL A C 1
ATOM 621 O O . VAL A 1 81 ? 12.844 14.758 6.082 1 98.88 81 VAL A O 1
ATOM 624 N N . GLN A 1 82 ? 14.5 13.641 5.09 1 98.56 82 GLN A N 1
ATOM 625 C CA . GLN A 1 82 ? 15.492 14.055 6.074 1 98.56 82 GLN A CA 1
ATOM 626 C C . GLN A 1 82 ? 15.656 15.57 6.086 1 98.56 82 GLN A C 1
ATOM 628 O O . GLN A 1 82 ? 15.664 16.188 7.152 1 98.56 82 GLN A O 1
ATOM 633 N N . GLU A 1 83 ? 15.734 16.141 4.949 1 98.69 83 GLU A N 1
ATOM 634 C CA . GLU A 1 83 ? 15.938 17.578 4.844 1 98.69 83 GLU A CA 1
ATOM 635 C C . GLU A 1 83 ? 14.695 18.344 5.281 1 98.69 83 GLU A C 1
ATOM 637 O O . GLU A 1 83 ? 14.797 19.406 5.914 1 98.69 83 GLU A O 1
ATOM 642 N N . ALA A 1 84 ? 13.531 17.844 4.914 1 98.75 84 ALA A N 1
ATOM 643 C CA . ALA A 1 84 ? 12.281 18.484 5.316 1 98.75 84 ALA A CA 1
ATOM 644 C C . ALA A 1 84 ? 12.141 18.516 6.836 1 98.75 84 ALA A C 1
ATOM 646 O O . ALA A 1 84 ? 11.836 19.562 7.418 1 98.75 84 ALA A O 1
ATOM 647 N N . ARG A 1 85 ? 12.406 17.422 7.465 1 98.12 85 ARG A N 1
ATOM 648 C CA . ARG A 1 85 ? 12.297 17.328 8.914 1 98.12 85 ARG A CA 1
ATOM 649 C C . ARG A 1 85 ? 13.352 18.188 9.609 1 98.12 85 ARG A C 1
ATOM 651 O O . ARG A 1 85 ? 13.07 18.844 10.609 1 98.12 85 ARG A O 1
ATOM 658 N N . ALA A 1 86 ? 14.547 18.172 9.047 1 97.69 86 ALA A N 1
ATOM 659 C CA . ALA A 1 86 ? 15.625 18.984 9.602 1 97.69 86 ALA A CA 1
ATOM 660 C C . ALA A 1 86 ? 15.273 20.469 9.539 1 97.69 86 ALA A C 1
ATOM 662 O O . ALA A 1 86 ? 15.672 21.25 10.414 1 97.69 86 ALA A O 1
ATOM 663 N N . ALA A 1 87 ? 14.508 20.812 8.562 1 97.44 87 ALA A N 1
ATOM 664 C CA . ALA A 1 87 ? 14.125 22.219 8.359 1 97.44 87 ALA A CA 1
ATOM 665 C C . ALA A 1 87 ? 12.898 22.578 9.203 1 97.44 87 ALA A C 1
ATOM 667 O O . ALA A 1 87 ? 12.477 23.734 9.227 1 97.44 87 ALA A O 1
ATOM 668 N N . GLY A 1 88 ? 12.312 21.594 9.852 1 95.56 88 GLY A N 1
ATOM 669 C CA . GLY A 1 88 ? 11.305 21.906 10.859 1 95.56 88 GLY A CA 1
ATOM 670 C C . GLY A 1 88 ? 9.906 21.453 10.453 1 95.56 88 GLY A C 1
ATOM 671 O O . GLY A 1 88 ? 8.961 21.594 11.227 1 95.56 88 GLY A O 1
ATOM 672 N N . ALA A 1 89 ? 9.734 20.906 9.281 1 97.62 89 ALA A N 1
ATOM 673 C CA . ALA A 1 89 ? 8.414 20.438 8.859 1 97.62 89 ALA A CA 1
ATOM 674 C C . ALA A 1 89 ? 8.086 19.094 9.492 1 97.62 89 ALA A C 1
ATOM 676 O O . ALA A 1 89 ? 8.969 18.25 9.695 1 97.62 89 ALA A O 1
ATOM 677 N N . LEU A 1 90 ? 6.797 18.891 9.844 1 98.75 90 LEU A N 1
ATOM 678 C CA . LEU A 1 90 ? 6.316 17.516 10.023 1 98.75 90 LEU A CA 1
ATOM 679 C C . LEU A 1 90 ? 6.105 16.844 8.672 1 98.75 90 LEU A C 1
ATOM 681 O O . LEU A 1 90 ? 5.559 17.438 7.75 1 98.75 90 LEU A O 1
ATOM 685 N N . VAL A 1 91 ? 6.59 15.656 8.562 1 98.94 91 VAL A N 1
ATOM 686 C CA . VAL A 1 91 ? 6.473 14.938 7.301 1 98.94 91 VAL A CA 1
ATOM 687 C C . VAL A 1 91 ? 5.473 13.789 7.445 1 98.94 91 VAL A C 1
ATOM 689 O O . VAL A 1 91 ? 5.637 12.922 8.305 1 98.94 91 VAL A O 1
ATOM 692 N N . VAL A 1 92 ? 4.406 13.797 6.656 1 98.94 92 VAL A N 1
ATOM 693 C CA . VAL A 1 92 ? 3.473 12.688 6.5 1 98.94 92 VAL A CA 1
ATOM 694 C C . VAL A 1 92 ? 3.785 11.93 5.211 1 98.94 92 VAL A C 1
ATOM 696 O O . VAL A 1 92 ? 3.539 12.43 4.113 1 98.94 92 VAL A O 1
ATOM 699 N N . MET A 1 93 ? 4.328 10.742 5.371 1 98.94 93 MET A N 1
ATOM 700 C CA . MET A 1 93 ? 4.59 9.914 4.203 1 98.94 93 MET A CA 1
ATOM 701 C C . MET A 1 93 ? 3.295 9.352 3.629 1 98.94 93 MET A C 1
ATOM 703 O O . MET A 1 93 ? 2.586 8.602 4.309 1 98.94 93 MET A O 1
ATOM 707 N N . ASP A 1 94 ? 2.979 9.789 2.453 1 98.81 94 ASP A N 1
ATOM 708 C CA . ASP A 1 94 ? 1.809 9.25 1.762 1 98.81 94 ASP A CA 1
ATOM 709 C C . ASP A 1 94 ? 2.166 8 0.967 1 98.81 94 ASP A C 1
ATOM 711 O O . ASP A 1 94 ? 2.6 8.086 -0.183 1 98.81 94 ASP A O 1
ATOM 715 N N . ALA A 1 95 ? 1.977 6.871 1.59 1 98.88 95 ALA A N 1
ATOM 716 C CA . ALA A 1 95 ? 2.379 5.613 0.969 1 98.88 95 ALA A CA 1
ATOM 717 C C . ALA A 1 95 ? 1.231 4.609 0.975 1 98.88 95 ALA A C 1
ATOM 719 O O . ALA A 1 95 ? 1.226 3.658 0.188 1 98.88 95 ALA A O 1
ATOM 720 N N . LYS A 1 96 ? 0.246 4.766 1.895 1 98.81 96 LYS A N 1
ATOM 721 C CA . LYS A 1 96 ? -0.958 3.951 2.021 1 98.81 96 LYS A CA 1
ATOM 722 C C . LYS A 1 96 ? -0.612 2.469 2.104 1 98.81 96 LYS A C 1
ATOM 724 O O . LYS A 1 96 ? -1.199 1.647 1.396 1 98.81 96 LYS A O 1
ATOM 729 N N . ARG A 1 97 ? 0.355 2.141 2.984 1 98.88 97 ARG A N 1
ATOM 730 C CA . ARG A 1 97 ? 0.737 0.749 3.197 1 98.88 97 ARG A CA 1
ATOM 731 C C . ARG A 1 97 ? -0.324 0.009 4.004 1 98.88 97 ARG A C 1
ATOM 733 O O . ARG A 1 97 ? -1.041 0.616 4.805 1 98.88 97 ARG A O 1
ATOM 740 N N . GLY A 1 98 ? -0.497 -1.223 3.803 1 98.44 98 GLY A N 1
ATOM 741 C CA . GLY A 1 98 ? -1.382 -2.104 4.551 1 98.44 98 GLY A CA 1
ATOM 742 C C . GLY A 1 98 ? -1.061 -3.572 4.359 1 98.44 98 GLY A C 1
ATOM 743 O O . GLY A 1 98 ? -0.897 -4.039 3.229 1 98.44 98 GLY A O 1
ATOM 744 N N . ASP A 1 99 ? -0.938 -4.246 5.387 1 98.19 99 ASP A N 1
ATOM 745 C CA . ASP A 1 99 ? -0.708 -5.688 5.41 1 98.19 99 ASP A CA 1
ATOM 746 C C . ASP A 1 99 ? -0.999 -6.27 6.789 1 98.19 99 ASP A C 1
ATOM 748 O O . ASP A 1 99 ? -1.723 -5.668 7.586 1 98.19 99 ASP A O 1
ATOM 752 N N . ILE A 1 100 ? -0.554 -7.523 7.004 1 96.19 100 ILE A N 1
ATOM 753 C CA . ILE A 1 100 ? -0.845 -8.195 8.266 1 96.19 100 ILE A CA 1
ATOM 754 C C . ILE A 1 100 ? 0.457 -8.648 8.922 1 96.19 100 ILE A C 1
ATOM 756 O O . ILE A 1 100 ? 1.451 -8.898 8.234 1 96.19 100 ILE A O 1
ATOM 760 N N . GLY A 1 101 ? 0.456 -8.68 10.219 1 95.62 101 GLY A N 1
ATOM 761 C CA . GLY A 1 101 ? 1.49 -9.352 10.992 1 95.62 101 GLY A CA 1
ATOM 762 C C . GLY A 1 101 ? 2.879 -8.789 10.742 1 95.62 101 GLY A C 1
ATOM 763 O O . GLY A 1 101 ? 3.086 -7.578 10.844 1 95.62 101 GLY A O 1
ATOM 764 N N . SER A 1 102 ? 3.793 -9.727 10.438 1 96 102 SER A N 1
ATOM 765 C CA . SER A 1 102 ? 5.195 -9.352 10.281 1 96 102 SER A CA 1
ATOM 766 C C . SER A 1 102 ? 5.398 -8.477 9.047 1 96 102 SER A C 1
ATOM 768 O O . SER A 1 102 ? 6.289 -7.621 9.031 1 96 102 SER A O 1
ATOM 770 N N . THR A 1 103 ? 4.582 -8.703 8.039 1 97.06 103 THR A N 1
ATOM 771 C CA . THR A 1 103 ? 4.695 -7.863 6.848 1 97.06 103 THR A CA 1
ATOM 772 C C . THR A 1 103 ? 4.312 -6.418 7.164 1 97.06 103 THR A C 1
ATOM 774 O O . THR A 1 103 ? 4.996 -5.484 6.746 1 97.06 103 THR A O 1
ATOM 777 N N . MET A 1 104 ? 3.215 -6.223 7.953 1 98.38 104 MET A N 1
ATOM 778 C CA . MET A 1 104 ? 2.852 -4.871 8.367 1 98.38 104 MET A CA 1
ATOM 779 C C . MET A 1 104 ? 3.93 -4.27 9.266 1 98.38 104 MET A C 1
ATOM 781 O O . MET A 1 104 ? 4.223 -3.076 9.18 1 98.38 104 MET A O 1
ATOM 785 N N . ALA A 1 105 ? 4.496 -5.102 10.133 1 98.56 105 ALA A N 1
ATOM 786 C CA . ALA A 1 105 ? 5.586 -4.637 10.984 1 98.56 105 ALA A CA 1
ATOM 787 C C . ALA A 1 105 ? 6.758 -4.129 10.148 1 98.56 105 ALA A C 1
ATOM 789 O O . ALA A 1 105 ? 7.383 -3.121 10.492 1 98.56 105 ALA A O 1
ATOM 790 N N . ALA A 1 106 ? 7.062 -4.812 9.086 1 98.56 106 ALA A N 1
ATOM 791 C CA . ALA A 1 106 ? 8.164 -4.406 8.211 1 98.56 106 ALA A CA 1
ATOM 792 C C . ALA A 1 106 ? 7.852 -3.088 7.512 1 98.56 106 ALA A C 1
ATOM 794 O O . ALA A 1 106 ? 8.719 -2.213 7.41 1 98.56 106 ALA A O 1
ATOM 795 N N . TYR A 1 107 ? 6.625 -2.953 7.012 1 98.81 107 TYR A N 1
ATOM 796 C CA . TYR A 1 107 ? 6.23 -1.665 6.449 1 98.81 107 TYR A CA 1
ATOM 797 C C . TYR A 1 107 ? 6.355 -0.556 7.488 1 98.81 107 TYR A C 1
ATOM 799 O O . TYR A 1 107 ? 6.863 0.528 7.191 1 98.81 107 TYR A O 1
ATOM 807 N N . ALA A 1 108 ? 5.859 -0.832 8.688 1 98.88 108 ALA A N 1
ATOM 808 C CA . ALA A 1 108 ? 5.949 0.157 9.758 1 98.88 108 ALA A CA 1
ATOM 809 C C . ALA A 1 108 ? 7.402 0.529 10.047 1 98.88 108 ALA A C 1
ATOM 811 O O . ALA A 1 108 ? 7.727 1.708 10.203 1 98.88 108 ALA A O 1
ATOM 812 N N . GLU A 1 109 ? 8.25 -0.438 10.094 1 98.62 109 GLU A N 1
ATOM 813 C CA . GLU A 1 109 ? 9.672 -0.211 10.352 1 98.62 109 GLU A CA 1
ATOM 814 C C . GLU A 1 109 ? 10.273 0.736 9.32 1 98.62 109 GLU A C 1
ATOM 816 O O . GLU A 1 109 ? 11.133 1.556 9.648 1 98.62 109 GLU A O 1
ATOM 821 N N . SER A 1 110 ? 9.859 0.636 8.117 1 98.75 110 SER A N 1
ATOM 822 C CA . SER A 1 110 ? 10.406 1.433 7.02 1 98.75 110 SER A CA 1
ATOM 823 C C . SER A 1 110 ? 10.172 2.922 7.25 1 98.75 110 SER A C 1
ATOM 825 O O . SER A 1 110 ? 11.016 3.75 6.906 1 98.75 110 SER A O 1
ATOM 827 N N . PHE A 1 111 ? 9.016 3.258 7.871 1 98.88 111 PHE A N 1
ATOM 828 C CA . PHE A 1 111 ? 8.594 4.652 7.828 1 98.88 111 PHE A CA 1
ATOM 829 C C . PHE A 1 111 ? 8.469 5.227 9.234 1 98.88 111 PHE A C 1
ATOM 831 O O . PHE A 1 111 ? 8.453 6.445 9.414 1 98.88 111 PHE A O 1
ATOM 838 N N . LEU A 1 112 ? 8.367 4.301 10.281 1 98.88 112 LEU A N 1
ATOM 839 C CA . LEU A 1 112 ? 7.996 4.797 11.609 1 98.88 112 LEU A CA 1
ATOM 840 C C . LEU A 1 112 ? 9.094 4.508 12.625 1 98.88 112 LEU A C 1
ATOM 842 O O . LEU A 1 112 ? 9.055 5.02 13.742 1 98.88 112 LEU A O 1
ATOM 846 N N . HIS A 1 113 ? 10.039 3.672 12.266 1 98.56 113 HIS A N 1
ATOM 847 C CA . HIS A 1 113 ? 11.156 3.449 13.172 1 98.56 113 HIS A CA 1
ATOM 848 C C . HIS A 1 113 ? 12.125 4.625 13.148 1 98.56 113 HIS A C 1
ATOM 850 O O . HIS A 1 113 ? 12.539 5.078 12.078 1 98.56 113 HIS A O 1
ATOM 856 N N . LYS A 1 114 ? 12.602 5.07 14.258 1 97.44 114 LYS A N 1
ATOM 857 C CA . LYS A 1 114 ? 13.344 6.32 14.398 1 97.44 114 LYS A CA 1
ATOM 858 C C . LYS A 1 114 ? 14.664 6.266 13.633 1 97.44 114 LYS A C 1
ATOM 860 O O . LYS A 1 114 ? 15.164 7.297 13.18 1 97.44 114 LYS A O 1
ATOM 865 N N . ASP A 1 115 ? 15.195 5.066 13.383 1 96.69 115 ASP A N 1
ATOM 866 C CA . ASP A 1 115 ? 16.5 4.938 12.742 1 96.69 115 ASP A CA 1
ATOM 867 C C . ASP A 1 115 ? 16.344 4.594 11.258 1 96.69 115 ASP A C 1
ATOM 869 O O . ASP A 1 115 ? 17.344 4.41 10.555 1 96.69 115 ASP A O 1
ATOM 873 N N . ALA A 1 116 ? 15.133 4.453 10.789 1 97.94 116 ALA A N 1
ATOM 874 C CA . ALA A 1 116 ? 14.922 4.133 9.375 1 97.94 116 ALA A CA 1
ATOM 875 C C . ALA A 1 116 ? 15.312 5.309 8.484 1 97.94 116 ALA A C 1
ATOM 877 O O . ALA A 1 116 ? 15.07 6.465 8.828 1 97.94 116 ALA A O 1
ATOM 878 N N . PRO A 1 117 ? 15.883 5.039 7.352 1 97.19 117 PRO A N 1
ATOM 879 C CA . PRO A 1 117 ? 16.234 6.117 6.43 1 97.19 117 PRO A CA 1
ATOM 880 C C . PRO A 1 117 ? 15.031 6.949 5.996 1 97.19 117 PRO A C 1
ATOM 882 O O . PRO A 1 117 ? 15.172 8.133 5.695 1 97.19 117 PRO A O 1
ATOM 885 N N . LEU A 1 118 ? 13.844 6.375 6.02 1 98.5 118 LEU A N 1
ATOM 886 C CA . LEU A 1 118 ? 12.617 7.027 5.559 1 98.5 118 LEU A CA 1
ATOM 887 C C . LEU A 1 118 ? 11.758 7.457 6.742 1 98.5 118 LEU A C 1
ATOM 889 O O . LEU A 1 118 ? 10.57 7.734 6.578 1 98.5 118 LEU A O 1
ATOM 893 N N . PHE A 1 119 ? 12.352 7.5 7.906 1 98.69 119 PHE A N 1
ATOM 894 C CA . PHE A 1 119 ? 11.555 7.852 9.078 1 98.69 119 PHE A CA 1
ATOM 895 C C . PHE A 1 119 ? 10.75 9.125 8.82 1 98.69 119 PHE A C 1
ATOM 897 O O . PHE A 1 119 ? 11.312 10.156 8.453 1 98.69 119 PHE A O 1
ATOM 904 N N . SER A 1 120 ? 9.516 9.047 8.984 1 98.88 120 SER A N 1
ATOM 905 C CA . SER A 1 120 ? 8.555 10.141 8.836 1 98.88 120 SER A CA 1
ATOM 906 C C . SER A 1 120 ? 7.75 10.344 10.117 1 98.88 120 SER A C 1
ATOM 908 O O . SER A 1 120 ? 7.676 9.445 10.961 1 98.88 120 SER A O 1
ATOM 910 N N . ASP A 1 121 ? 7.188 11.5 10.266 1 98.88 121 ASP A N 1
ATOM 911 C CA . ASP A 1 121 ? 6.438 11.812 11.477 1 98.88 121 ASP A CA 1
ATOM 912 C C . ASP A 1 121 ? 5.098 11.078 11.5 1 98.88 121 ASP A C 1
ATOM 914 O O . ASP A 1 121 ? 4.531 10.836 12.57 1 98.88 121 ASP A O 1
ATOM 918 N N . ALA A 1 122 ? 4.574 10.75 10.359 1 98.94 122 ALA A N 1
ATOM 919 C CA . ALA A 1 122 ? 3.359 9.953 10.227 1 98.94 122 ALA A CA 1
ATOM 920 C C . ALA A 1 122 ? 3.322 9.234 8.883 1 98.94 122 ALA A C 1
ATOM 922 O O . ALA A 1 122 ? 4.105 9.547 7.98 1 98.94 122 ALA A O 1
ATOM 923 N N . LEU A 1 123 ? 2.439 8.234 8.781 1 98.94 123 LEU A N 1
ATOM 924 C CA . LEU A 1 123 ? 2.303 7.395 7.594 1 98.94 123 LEU A CA 1
ATOM 925 C C . LEU A 1 123 ? 0.833 7.176 7.25 1 98.94 123 LEU A C 1
ATOM 927 O O . LEU A 1 123 ? 0.013 6.93 8.141 1 98.94 123 LEU A O 1
ATOM 931 N N . THR A 1 124 ? 0.482 7.332 5.965 1 98.94 124 THR A N 1
ATOM 932 C CA . THR A 1 124 ? -0.855 6.906 5.566 1 98.94 124 THR A CA 1
ATOM 933 C C . THR A 1 124 ? -0.914 5.391 5.402 1 98.94 124 THR A C 1
ATOM 935 O O . THR A 1 124 ? 0.031 4.781 4.898 1 98.94 124 THR A O 1
ATOM 938 N N . VAL A 1 125 ? -2.031 4.781 5.836 1 98.94 125 VAL A N 1
ATOM 939 C CA . VAL A 1 125 ? -2.152 3.328 5.82 1 98.94 125 VAL A CA 1
ATOM 940 C C . VAL A 1 125 ? -3.535 2.93 5.312 1 98.94 125 VAL A C 1
ATOM 942 O O . VAL A 1 125 ? -4.492 3.703 5.422 1 98.94 125 VAL A O 1
ATOM 945 N N . SER A 1 126 ? -3.598 1.769 4.699 1 98.88 126 SER A N 1
ATOM 946 C CA . SER A 1 126 ? -4.832 1.211 4.16 1 98.88 126 SER A CA 1
ATOM 947 C C . SER A 1 126 ? -5.387 0.117 5.07 1 98.88 126 SER A C 1
ATOM 949 O O . SER A 1 126 ? -4.695 -0.857 5.371 1 98.88 126 SER A O 1
ATOM 951 N N . PRO A 1 127 ? -6.621 0.147 5.395 1 98.81 127 PRO A N 1
ATOM 952 C CA . PRO A 1 127 ? -7.184 -0.802 6.359 1 98.81 127 PRO A CA 1
ATOM 953 C C . PRO A 1 127 ? -7.973 -1.925 5.688 1 98.81 127 PRO A C 1
ATOM 955 O O . PRO A 1 127 ? -8.812 -2.561 6.324 1 98.81 127 PRO A O 1
ATOM 958 N N . TYR A 1 128 ? -7.793 -2.207 4.418 1 98.88 128 TYR A N 1
ATOM 959 C CA . TYR A 1 128 ? -8.602 -3.186 3.703 1 98.88 128 TYR A CA 1
ATOM 960 C C . TYR A 1 128 ? -8.609 -4.523 4.43 1 98.88 128 TYR A C 1
ATOM 962 O O . TYR A 1 128 ? -9.617 -5.234 4.43 1 98.88 128 TYR A O 1
ATOM 970 N N . LEU A 1 129 ? -7.543 -4.859 5.105 1 98.56 129 LEU A N 1
ATOM 971 C CA . LEU A 1 129 ? -7.426 -6.156 5.762 1 98.56 129 LEU A CA 1
ATOM 972 C C . LEU A 1 129 ? -7.941 -6.086 7.195 1 98.56 129 LEU A C 1
ATOM 974 O O . LEU A 1 129 ? -7.688 -6.988 7.996 1 98.56 129 LEU A O 1
ATOM 978 N N . GLY A 1 130 ? -8.617 -5.012 7.504 1 98.69 130 GLY A N 1
ATOM 979 C CA . GLY A 1 130 ? -9.141 -4.777 8.836 1 98.69 130 GLY A CA 1
ATOM 980 C C . GLY A 1 130 ? -8.25 -3.877 9.68 1 98.69 130 GLY A C 1
ATOM 981 O O . GLY A 1 130 ? -7.023 -3.949 9.586 1 98.69 130 GLY A O 1
ATOM 982 N N . TYR A 1 131 ? -8.93 -3.076 10.516 1 98.81 131 TYR A N 1
ATOM 983 C CA . TYR A 1 131 ? -8.172 -2.129 11.32 1 98.81 131 TYR A CA 1
ATOM 984 C C . TYR A 1 131 ? -7.141 -2.85 12.188 1 98.81 131 TYR A C 1
ATOM 986 O O . TYR A 1 131 ? -6.012 -2.383 12.336 1 98.81 131 TYR A O 1
ATOM 994 N N . GLY A 1 132 ? -7.551 -4.004 12.734 1 98.69 132 GLY A N 1
ATOM 995 C CA . GLY A 1 132 ? -6.676 -4.754 13.625 1 98.69 132 GLY A CA 1
ATOM 996 C C . GLY A 1 132 ? -5.379 -5.184 12.961 1 98.69 132 GLY A C 1
ATOM 997 O O . GLY A 1 132 ? -4.379 -5.414 13.641 1 98.69 132 GLY A O 1
ATOM 998 N N . SER A 1 133 ? -5.41 -5.309 11.648 1 98.56 133 SER A N 1
ATOM 999 C CA . SER A 1 133 ? -4.207 -5.703 10.922 1 98.56 133 SER A CA 1
ATOM 1000 C C . SER A 1 133 ? -3.139 -4.613 10.992 1 98.56 133 SER A C 1
ATOM 1002 O O . SER A 1 133 ? -1.964 -4.875 10.727 1 98.56 133 SER A O 1
ATOM 1004 N N . LEU A 1 134 ? -3.475 -3.377 11.383 1 98.81 134 LEU A N 1
ATOM 1005 C CA . LEU A 1 134 ? -2.572 -2.232 11.43 1 98.81 134 LEU A CA 1
ATOM 1006 C C . LEU A 1 134 ? -1.868 -2.152 12.781 1 98.81 134 LEU A C 1
ATOM 1008 O O . LEU A 1 134 ? -1.028 -1.275 13 1 98.81 134 LEU A O 1
ATOM 1012 N N . LYS A 1 135 ? -2.121 -3.088 13.672 1 98.75 135 LYS A N 1
ATOM 1013 C CA . LYS A 1 135 ? -1.639 -3.035 15.047 1 98.75 135 LYS A CA 1
ATOM 1014 C C . LYS A 1 135 ? -0.125 -2.85 15.094 1 98.75 135 LYS A C 1
ATOM 1016 O O . LYS A 1 135 ? 0.384 -2.045 15.875 1 98.75 135 LYS A O 1
ATOM 1021 N N . PRO A 1 136 ? 0.691 -3.57 14.273 1 98.75 136 PRO A N 1
ATOM 1022 C CA . PRO A 1 136 ? 2.137 -3.34 14.336 1 98.75 136 PRO A CA 1
ATOM 1023 C C . PRO A 1 136 ? 2.518 -1.893 14.039 1 98.75 136 PRO A C 1
ATOM 1025 O O . PRO A 1 136 ? 3.453 -1.359 14.641 1 98.75 136 PRO A O 1
ATOM 1028 N N . ALA A 1 137 ? 1.823 -1.246 13.133 1 98.88 137 ALA A N 1
ATOM 1029 C CA . ALA A 1 137 ? 2.094 0.153 12.805 1 98.88 137 ALA A CA 1
ATOM 1030 C C . ALA A 1 137 ? 1.648 1.072 13.945 1 98.88 137 ALA A C 1
ATOM 1032 O O . ALA A 1 137 ? 2.348 2.027 14.289 1 98.88 137 ALA A O 1
ATOM 1033 N N . VAL A 1 138 ? 0.464 0.783 14.539 1 98.88 138 VAL A N 1
ATOM 1034 C CA . VAL A 1 138 ? -0.037 1.563 15.672 1 98.88 138 VAL A CA 1
ATOM 1035 C C . VAL A 1 138 ? 0.961 1.503 16.828 1 98.88 138 VAL A C 1
ATOM 1037 O O . VAL A 1 138 ? 1.34 2.535 17.375 1 98.88 138 VAL A O 1
ATOM 1040 N N . ASP A 1 139 ? 1.396 0.282 17.109 1 98.81 139 ASP A N 1
ATOM 1041 C CA . ASP A 1 139 ? 2.316 0.075 18.219 1 98.81 139 ASP A CA 1
ATOM 1042 C C . ASP A 1 139 ? 3.635 0.812 17.984 1 98.81 139 ASP A C 1
ATOM 1044 O O . ASP A 1 139 ? 4.137 1.494 18.875 1 98.81 139 ASP A O 1
ATOM 1048 N N . LEU A 1 140 ? 4.18 0.681 16.812 1 98.81 140 LEU A N 1
ATOM 1049 C CA . LEU A 1 140 ? 5.469 1.308 16.531 1 98.81 140 LEU A CA 1
ATOM 1050 C C . LEU A 1 140 ? 5.332 2.826 16.484 1 98.81 140 LEU A C 1
ATOM 1052 O O . LEU A 1 140 ? 6.242 3.549 16.906 1 98.81 140 LEU A O 1
ATOM 1056 N N . ALA A 1 141 ? 4.227 3.342 15.938 1 98.88 141 ALA A N 1
ATOM 1057 C CA . ALA A 1 141 ? 3.982 4.781 15.938 1 98.88 141 ALA A CA 1
ATOM 1058 C C . ALA A 1 141 ? 4 5.348 17.359 1 98.88 141 ALA A C 1
ATOM 1060 O O . ALA A 1 141 ? 4.621 6.383 17.609 1 98.88 141 ALA A O 1
ATOM 1061 N N . ARG A 1 142 ? 3.34 4.656 18.25 1 98.5 142 ARG A N 1
ATOM 1062 C CA . ARG A 1 142 ? 3.328 5.082 19.641 1 98.5 142 ARG A CA 1
ATOM 1063 C C . ARG A 1 142 ? 4.738 5.086 20.219 1 98.5 142 ARG A C 1
ATOM 1065 O O . ARG A 1 142 ? 5.137 6.043 20.891 1 98.5 142 ARG A O 1
ATOM 1072 N N . GLU A 1 143 ? 5.426 4.066 19.953 1 98.38 143 GLU A N 1
ATOM 1073 C CA . GLU A 1 143 ? 6.781 3.932 20.469 1 98.38 143 GLU A CA 1
ATOM 1074 C C . GLU A 1 143 ? 7.684 5.047 19.969 1 98.38 143 GLU A C 1
ATOM 1076 O O . GLU A 1 143 ? 8.531 5.555 20.703 1 98.38 143 GLU A O 1
ATOM 1081 N N . SER A 1 144 ? 7.508 5.473 18.75 1 98.62 144 SER A N 1
ATOM 1082 C CA . SER A 1 144 ? 8.406 6.406 18.078 1 98.62 144 SER A CA 1
ATOM 1083 C C . SER A 1 144 ? 7.906 7.84 18.203 1 98.62 144 SER A C 1
ATOM 1085 O O . SER A 1 144 ? 8.555 8.773 17.719 1 98.62 144 SER A O 1
ATOM 1087 N N . GLY A 1 145 ? 6.703 8.023 18.781 1 98.56 145 GLY A N 1
ATOM 1088 C CA . GLY A 1 145 ? 6.082 9.336 18.781 1 98.56 145 GLY A CA 1
ATOM 1089 C C . GLY A 1 145 ? 5.586 9.781 17.422 1 98.56 145 GLY A C 1
ATOM 1090 O O . GLY A 1 145 ? 5.547 10.977 17.125 1 98.56 145 GLY A O 1
ATOM 1091 N N . ALA A 1 146 ? 5.348 8.859 16.578 1 98.88 146 ALA A N 1
ATOM 1092 C CA . ALA A 1 146 ? 4.836 9.109 15.234 1 98.88 146 ALA A CA 1
ATOM 1093 C C . ALA A 1 146 ? 3.322 8.922 15.18 1 98.88 146 ALA A C 1
ATOM 1095 O O . ALA A 1 146 ? 2.682 8.703 16.203 1 98.88 146 ALA A O 1
ATOM 1096 N N . GLY A 1 147 ? 2.699 9.164 13.977 1 98.94 147 GLY A N 1
ATOM 1097 C CA . GLY A 1 147 ? 1.264 9.016 13.797 1 98.94 147 GLY A CA 1
ATOM 1098 C C . GLY A 1 147 ? 0.896 8.219 12.562 1 98.94 147 GLY A C 1
ATOM 1099 O O . GLY A 1 147 ? 1.774 7.758 11.828 1 98.94 147 GLY A O 1
ATOM 1100 N N . LEU A 1 148 ? -0.368 7.965 12.438 1 98.94 148 LEU A N 1
ATOM 1101 C CA . LEU A 1 148 ? -0.94 7.332 11.25 1 98.94 148 LEU A CA 1
ATOM 1102 C C . LEU A 1 148 ? -2.129 8.133 10.727 1 98.94 148 LEU A C 1
ATOM 1104 O O . LEU A 1 148 ? -2.82 8.797 11.5 1 98.94 148 LEU A O 1
ATOM 1108 N N . PHE A 1 149 ? -2.283 8.148 9.484 1 98.94 149 PHE A N 1
ATOM 1109 C CA . PHE A 1 149 ? -3.537 8.539 8.852 1 98.94 149 PHE A CA 1
ATOM 1110 C C . PHE A 1 149 ? -4.164 7.359 8.117 1 98.94 149 PHE A C 1
ATOM 1112 O O . PHE A 1 149 ? -3.629 6.895 7.105 1 98.94 149 PHE A O 1
ATOM 1119 N N . VAL A 1 150 ? -5.293 6.879 8.617 1 98.94 150 VAL A N 1
ATOM 1120 C CA . VAL A 1 150 ? -5.977 5.715 8.062 1 98.94 150 VAL A CA 1
ATOM 1121 C C . VAL A 1 150 ? -6.961 6.16 6.984 1 98.94 150 VAL A C 1
ATOM 1123 O O . VAL A 1 150 ? -7.73 7.105 7.188 1 98.94 150 VAL A O 1
ATOM 1126 N N . LEU A 1 151 ? -6.887 5.539 5.801 1 98.81 151 LEU A N 1
ATOM 1127 C CA . LEU A 1 151 ? -7.93 5.785 4.809 1 98.81 151 LEU A CA 1
ATOM 1128 C C . LEU A 1 151 ? -9.305 5.473 5.375 1 98.81 151 LEU A C 1
ATOM 1130 O O . LEU A 1 151 ? -9.562 4.352 5.824 1 98.81 151 LEU A O 1
ATOM 1134 N N . ALA A 1 152 ? -10.172 6.465 5.387 1 98.44 152 ALA A N 1
ATOM 1135 C CA . ALA A 1 152 ? -11.516 6.254 5.926 1 98.44 152 ALA A CA 1
ATOM 1136 C C . ALA A 1 152 ? -12.586 6.578 4.887 1 98.44 152 ALA A C 1
ATOM 1138 O O . ALA A 1 152 ? -13.242 5.676 4.359 1 98.44 152 ALA A O 1
ATOM 1139 N N . LEU A 1 153 ? -12.602 7.848 4.496 1 96.75 153 LEU A N 1
ATOM 1140 C CA . LEU A 1 153 ? -13.586 8.344 3.539 1 96.75 153 LEU A CA 1
ATOM 1141 C C . LEU A 1 153 ? -12.922 9.227 2.484 1 96.75 153 LEU A C 1
ATOM 1143 O O . LEU A 1 153 ? -12.82 10.438 2.654 1 96.75 153 LEU A O 1
ATOM 1147 N N . THR A 1 154 ? -12.578 8.617 1.389 1 93.62 154 THR A N 1
ATOM 1148 C CA . THR A 1 154 ? -11.906 9.375 0.337 1 93.62 154 THR A CA 1
ATOM 1149 C C . THR A 1 154 ? -12.906 9.844 -0.715 1 93.62 154 THR A C 1
ATOM 1151 O O . THR A 1 154 ? -14.016 9.32 -0.802 1 93.62 154 THR A O 1
ATOM 1154 N N . SER A 1 155 ? -12.555 10.82 -1.51 1 89.06 155 SER A N 1
ATOM 1155 C CA . SER A 1 155 ? -13.547 11.523 -2.32 1 89.06 155 SER A CA 1
ATOM 1156 C C . SER A 1 155 ? -13.594 10.969 -3.74 1 89.06 155 SER A C 1
ATOM 1158 O O . SER A 1 155 ? -14.406 11.406 -4.555 1 89.06 155 SER A O 1
ATOM 1160 N N . ASN A 1 156 ? -12.594 10.047 -4.051 1 92.25 156 ASN A N 1
ATOM 1161 C CA . ASN A 1 156 ? -12.664 9.477 -5.391 1 92.25 156 ASN A CA 1
ATOM 1162 C C . ASN A 1 156 ? -14 8.766 -5.625 1 92.25 156 ASN A C 1
ATOM 1164 O O . ASN A 1 156 ? -14.523 8.117 -4.723 1 92.25 156 ASN A O 1
ATOM 1168 N N . PRO A 1 157 ? -14.547 8.883 -6.867 1 91.69 157 PRO A N 1
ATOM 1169 C CA . PRO A 1 157 ? -15.891 8.375 -7.148 1 91.69 157 PRO A CA 1
ATOM 1170 C C . PRO A 1 157 ? -16.047 6.895 -6.809 1 91.69 157 PRO A C 1
ATOM 1172 O O . PRO A 1 157 ? -17.141 6.457 -6.434 1 91.69 157 PRO A O 1
ATOM 1175 N N . GLU A 1 158 ? -15.023 6.152 -6.859 1 95 158 GLU A N 1
ATOM 1176 C CA . GLU A 1 158 ? -15.102 4.703 -6.695 1 95 158 GLU A CA 1
ATOM 1177 C C . GLU A 1 158 ? -15.055 4.309 -5.223 1 95 158 GLU A C 1
ATOM 1179 O O . GLU A 1 158 ? -15.391 3.176 -4.867 1 95 158 GLU A O 1
ATOM 1184 N N . GLY A 1 159 ? -14.711 5.199 -4.328 1 95.44 159 GLY A N 1
ATOM 1185 C CA . GLY A 1 159 ? -14.438 4.902 -2.932 1 95.44 159 GLY A CA 1
ATOM 1186 C C . GLY A 1 159 ? -15.633 4.332 -2.193 1 95.44 159 GLY A C 1
ATOM 1187 O O . GLY A 1 159 ? -15.484 3.496 -1.301 1 95.44 159 GLY A O 1
ATOM 1188 N N . GLY A 1 160 ? -16.844 4.789 -2.639 1 95.38 160 GLY A N 1
ATOM 1189 C CA . GLY A 1 160 ? -18.062 4.375 -1.958 1 95.38 160 GLY A CA 1
ATOM 1190 C C . GLY A 1 160 ? -18.297 2.879 -2.027 1 95.38 160 GLY A C 1
ATOM 1191 O O . GLY A 1 160 ? -18.969 2.311 -1.154 1 95.38 160 GLY A O 1
ATOM 1192 N N . GLU A 1 161 ? -17.672 2.244 -3.021 1 97.88 161 GLU A N 1
ATOM 1193 C CA . GLU A 1 161 ? -17.875 0.813 -3.229 1 97.88 161 GLU A CA 1
ATOM 1194 C C . GLU A 1 161 ? -17.438 0.015 -1.999 1 97.88 161 GLU A C 1
ATOM 1196 O O . GLU A 1 161 ? -18.031 -1.022 -1.691 1 97.88 161 GLU A O 1
ATOM 1201 N N . VAL A 1 162 ? -16.438 0.481 -1.292 1 98.69 162 VAL A N 1
ATOM 1202 C CA . VAL A 1 162 ? -15.93 -0.196 -0.103 1 98.69 162 VAL A CA 1
ATOM 1203 C C . VAL A 1 162 ? -16.312 0.592 1.146 1 98.69 162 VAL A C 1
ATOM 1205 O O . VAL A 1 162 ? -16.906 0.041 2.076 1 98.69 162 VAL A O 1
ATOM 1208 N N . GLN A 1 163 ? -16.156 1.866 1.175 1 98.19 163 GLN A N 1
ATOM 1209 C CA . GLN A 1 163 ? -16.203 2.711 2.363 1 98.19 163 GLN A CA 1
ATOM 1210 C C . GLN A 1 163 ? -17.641 2.863 2.863 1 98.19 163 GLN A C 1
ATOM 1212 O O . GLN A 1 163 ? -17.875 3.076 4.055 1 98.19 163 GLN A O 1
ATOM 1217 N N . HIS A 1 164 ? -18.641 2.689 1.946 1 97.19 164 HIS A N 1
ATOM 1218 C CA . HIS A 1 164 ? -20.031 2.85 2.342 1 97.19 164 HIS A CA 1
ATOM 1219 C C . HIS A 1 164 ? -20.688 1.497 2.584 1 97.19 164 HIS A C 1
ATOM 1221 O O . HIS A 1 164 ? -21.859 1.434 2.992 1 97.19 164 HIS A O 1
ATOM 1227 N N . ALA A 1 165 ? -19.938 0.378 2.32 1 98.62 165 ALA A N 1
ATOM 1228 C CA . ALA A 1 165 ? -20.484 -0.935 2.656 1 98.62 165 ALA A CA 1
ATOM 1229 C C . ALA A 1 165 ? -20.75 -1.049 4.152 1 98.62 165 ALA A C 1
ATOM 1231 O O . ALA A 1 165 ? -20.031 -0.461 4.969 1 98.62 165 ALA A O 1
ATOM 1232 N N . VAL A 1 166 ? -21.75 -1.854 4.48 1 98.56 166 VAL A N 1
ATOM 1233 C CA . VAL A 1 166 ? -22.25 -1.869 5.852 1 98.56 166 VAL A CA 1
ATOM 1234 C C . VAL A 1 166 ? -21.938 -3.219 6.5 1 98.56 166 VAL A C 1
ATOM 1236 O O . VAL A 1 166 ? -22.172 -4.27 5.898 1 98.56 166 VAL A O 1
ATOM 1239 N N . ARG A 1 167 ? -21.453 -3.189 7.699 1 98.06 167 ARG A N 1
ATOM 1240 C CA . ARG A 1 167 ? -21.125 -4.383 8.477 1 98.06 167 ARG A CA 1
ATOM 1241 C C . ARG A 1 167 ? -22.359 -4.938 9.172 1 98.06 167 ARG A C 1
ATOM 1243 O O . ARG A 1 167 ? -23.422 -4.309 9.156 1 98.06 167 ARG A O 1
ATOM 1250 N N . GLY A 1 168 ? -22.141 -6.105 9.797 1 96.12 168 GLY A N 1
ATOM 1251 C CA . GLY A 1 168 ? -23.234 -6.766 10.484 1 96.12 168 GLY A CA 1
ATOM 1252 C C . GLY A 1 168 ? -23.781 -5.961 11.648 1 96.12 168 GLY A C 1
ATOM 1253 O O . GLY A 1 168 ? -24.953 -6.09 12.008 1 96.12 168 GLY A O 1
ATOM 1254 N N . ASP A 1 169 ? -22.953 -5.09 12.148 1 96.75 169 ASP A N 1
ATOM 1255 C CA . ASP A 1 169 ? -23.391 -4.297 13.297 1 96.75 169 ASP A CA 1
ATOM 1256 C C . ASP A 1 169 ? -24.062 -2.998 12.844 1 96.75 169 ASP A C 1
ATOM 1258 O O . ASP A 1 169 ? -24.391 -2.146 13.672 1 96.75 169 ASP A O 1
ATOM 1262 N N . GLY A 1 170 ? -24.156 -2.744 11.57 1 96.75 170 GLY A N 1
ATOM 1263 C CA . GLY A 1 170 ? -24.891 -1.611 11.039 1 96.75 170 GLY A CA 1
ATOM 1264 C C . GLY A 1 170 ? -24.016 -0.426 10.695 1 96.75 170 GLY A C 1
ATOM 1265 O O . GLY A 1 170 ? -24.469 0.546 10.094 1 96.75 170 GLY A O 1
ATOM 1266 N N . ARG A 1 171 ? -22.812 -0.466 11.016 1 97.19 171 ARG A N 1
ATOM 1267 C CA . ARG A 1 171 ? -21.875 0.621 10.711 1 97.19 171 ARG A CA 1
ATOM 1268 C C . ARG A 1 171 ? -21.203 0.409 9.359 1 97.19 171 ARG A C 1
ATOM 1270 O O . ARG A 1 171 ? -20.859 -0.72 9.008 1 97.19 171 ARG A O 1
ATOM 1277 N N . SER A 1 172 ? -21.047 1.471 8.602 1 98.19 172 SER A N 1
ATOM 1278 C CA . SER A 1 172 ? -20.281 1.379 7.363 1 98.19 172 SER A CA 1
ATOM 1279 C C . SER A 1 172 ? -18.797 1.151 7.648 1 98.19 172 SER A C 1
ATOM 1281 O O . SER A 1 172 ? -18.344 1.36 8.773 1 98.19 172 SER A O 1
ATOM 1283 N N . VAL A 1 173 ? -18.094 0.721 6.668 1 98.69 173 VAL A N 1
ATOM 1284 C CA . VAL A 1 173 ? -16.656 0.504 6.793 1 98.69 173 VAL A CA 1
ATOM 1285 C C . VAL A 1 173 ? -15.977 1.81 7.188 1 98.69 173 VAL A C 1
ATOM 1287 O O . VAL A 1 173 ? -15.164 1.834 8.117 1 98.69 173 VAL A O 1
ATOM 1290 N N . GLY A 1 174 ? -16.344 2.906 6.48 1 98.44 174 GLY A N 1
ATOM 1291 C CA . GLY A 1 174 ? -15.758 4.195 6.824 1 98.44 174 GLY A CA 1
ATOM 1292 C C . GLY A 1 174 ? -16.016 4.598 8.266 1 98.44 174 GLY A C 1
ATOM 1293 O O . GLY A 1 174 ? -15.094 5.031 8.961 1 98.44 174 GLY A O 1
ATOM 1294 N N . ALA A 1 175 ? -17.25 4.441 8.703 1 98.44 175 ALA A N 1
ATOM 1295 C CA . ALA A 1 175 ? -17.609 4.762 10.078 1 98.44 175 ALA A CA 1
ATOM 1296 C C . ALA A 1 175 ? -16.859 3.871 11.062 1 98.44 175 ALA A C 1
ATOM 1298 O O . ALA A 1 175 ? -16.5 4.312 12.156 1 98.44 175 ALA A O 1
ATOM 1299 N N . THR A 1 176 ? -16.672 2.652 10.711 1 98.75 176 THR A N 1
ATOM 1300 C CA . THR A 1 176 ? -15.953 1.704 11.555 1 98.75 176 THR A CA 1
ATOM 1301 C C . THR A 1 176 ? -14.5 2.139 11.734 1 98.75 176 THR A C 1
ATOM 1303 O O . THR A 1 176 ? -13.969 2.082 12.844 1 98.75 176 THR A O 1
ATOM 1306 N N . MET A 1 177 ? -13.852 2.568 10.656 1 98.88 177 MET A N 1
ATOM 1307 C CA . MET A 1 177 ? -12.484 3.061 10.758 1 98.88 177 MET A CA 1
ATOM 1308 C C . MET A 1 177 ? -12.406 4.273 11.68 1 98.88 177 MET A C 1
ATOM 1310 O O . MET A 1 177 ? -11.516 4.363 12.531 1 98.88 177 MET A O 1
ATOM 1314 N N . LEU A 1 178 ? -13.367 5.191 11.531 1 98.75 178 LEU A N 1
ATOM 1315 C CA . LEU A 1 178 ? -13.406 6.383 12.375 1 98.75 178 LEU A CA 1
ATOM 1316 C C . LEU A 1 178 ? -13.602 6.008 13.836 1 98.75 178 LEU A C 1
ATOM 1318 O O . LEU A 1 178 ? -12.969 6.598 14.719 1 98.75 178 LEU A O 1
ATOM 1322 N N . ALA A 1 179 ? -14.406 5.031 14.086 1 98.81 179 ALA A N 1
ATOM 1323 C CA . ALA A 1 179 ? -14.656 4.594 15.461 1 98.81 179 ALA A CA 1
ATOM 1324 C C . ALA A 1 179 ? -13.391 4.016 16.094 1 98.81 179 ALA A C 1
ATOM 1326 O O . ALA A 1 179 ? -13.102 4.262 17.266 1 98.81 179 ALA A O 1
ATOM 1327 N N . HIS A 1 180 ? -12.672 3.186 15.359 1 98.88 180 HIS A N 1
ATOM 1328 C CA . HIS A 1 180 ? -11.406 2.656 15.844 1 98.88 180 HIS A CA 1
ATOM 1329 C C . HIS A 1 180 ? -10.438 3.781 16.203 1 98.88 180 HIS A C 1
ATOM 1331 O O . HIS A 1 180 ? -9.766 3.721 17.234 1 98.88 180 HIS A O 1
ATOM 1337 N N . LEU A 1 181 ? -10.414 4.785 15.344 1 98.94 181 LEU A N 1
ATOM 1338 C CA . LEU A 1 181 ? -9.492 5.902 15.555 1 98.94 181 LEU A CA 1
ATOM 1339 C C . LEU A 1 181 ? -9.898 6.711 16.781 1 98.94 181 LEU A C 1
ATOM 1341 O O . LEU A 1 181 ? -9.039 7.172 17.531 1 98.94 181 LEU A O 1
ATOM 1345 N N . ALA A 1 182 ? -11.195 6.922 16.938 1 98.81 182 ALA A N 1
ATOM 1346 C CA . ALA A 1 182 ? -11.672 7.582 18.156 1 98.81 182 ALA A CA 1
ATOM 1347 C C . ALA A 1 182 ? -11.203 6.84 19.406 1 98.81 182 ALA A C 1
ATOM 1349 O O . ALA A 1 182 ? -10.75 7.461 20.359 1 98.81 182 ALA A O 1
ATOM 1350 N N . ALA A 1 183 ? -11.297 5.535 19.344 1 98.81 183 ALA A N 1
ATOM 1351 C CA . ALA A 1 183 ? -10.859 4.715 20.469 1 98.81 183 ALA A CA 1
ATOM 1352 C C . ALA A 1 183 ? -9.352 4.84 20.688 1 98.81 183 ALA A C 1
ATOM 1354 O O . ALA A 1 183 ? -8.891 4.926 21.828 1 98.81 183 ALA A O 1
ATOM 1355 N N . GLU A 1 184 ? -8.555 4.812 19.594 1 98.62 184 GLU A N 1
ATOM 1356 C CA . GLU A 1 184 ? -7.102 4.941 19.672 1 98.62 184 GLU A CA 1
ATOM 1357 C C . GLU A 1 184 ? -6.695 6.266 20.312 1 98.62 184 GLU A C 1
ATOM 1359 O O . GLU A 1 184 ? -5.664 6.344 20.984 1 98.62 184 GLU A O 1
ATOM 1364 N N . ASN A 1 185 ? -7.5 7.301 20.125 1 98.81 185 ASN A N 1
ATOM 1365 C CA . ASN A 1 185 ? -7.145 8.656 20.547 1 98.81 185 ASN A CA 1
ATOM 1366 C C . ASN A 1 185 ? -7.793 9.031 21.875 1 98.81 185 ASN A C 1
ATOM 1368 O O . ASN A 1 185 ? -7.633 10.156 22.344 1 98.81 185 ASN A O 1
ATOM 1372 N N . ALA A 1 186 ? -8.562 8.133 22.422 1 98.5 186 ALA A N 1
ATOM 1373 C CA . ALA A 1 186 ? -9.305 8.445 23.641 1 98.5 186 ALA A CA 1
ATOM 1374 C C . ALA A 1 186 ? -8.383 8.977 24.734 1 98.5 186 ALA A C 1
ATOM 1376 O O . ALA A 1 186 ? -7.352 8.375 25.031 1 98.5 186 ALA A O 1
ATOM 1377 N N . GLY A 1 187 ? -8.68 10.117 25.234 1 98.06 187 GLY A N 1
ATOM 1378 C CA . GLY A 1 187 ? -7.98 10.688 26.375 1 98.06 187 GLY A CA 1
ATOM 1379 C C . GLY A 1 187 ? -6.75 11.477 25.984 1 98.06 187 GLY A C 1
ATOM 1380 O O . GLY A 1 187 ? -6.09 12.07 26.844 1 98.06 187 GLY A O 1
ATOM 1381 N N . GLU A 1 188 ? -6.445 11.523 24.719 1 98.25 188 GLU A N 1
ATOM 1382 C CA . GLU A 1 188 ? -5.246 12.234 24.266 1 98.25 188 GLU A CA 1
ATOM 1383 C C . GLU A 1 188 ? -5.48 13.734 24.219 1 98.25 188 GLU A C 1
ATOM 1385 O O . GLU A 1 188 ? -6.559 14.188 23.828 1 98.25 188 GLU A O 1
ATOM 1390 N N . GLU A 1 189 ? -4.57 14.461 24.688 1 97.62 189 GLU A N 1
ATOM 1391 C CA . GLU A 1 189 ? -4.539 15.914 24.625 1 97.62 189 GLU A CA 1
ATOM 1392 C C . GLU A 1 189 ? -3.186 16.422 24.141 1 97.62 189 GLU A C 1
ATOM 1394 O O . GLU A 1 189 ? -2.145 15.867 24.5 1 97.62 189 GLU A O 1
ATOM 1399 N N . PRO A 1 190 ? -3.123 17.484 23.438 1 98.31 190 PRO A N 1
ATOM 1400 C CA . PRO A 1 190 ? -4.223 18.281 22.891 1 98.31 190 PRO A CA 1
ATOM 1401 C C . PRO A 1 190 ? -4.879 17.656 21.672 1 98.31 190 PRO A C 1
ATOM 1403 O O . PRO A 1 190 ? -5.965 18.062 21.266 1 98.31 190 PRO A O 1
ATOM 1406 N N . LEU A 1 191 ? -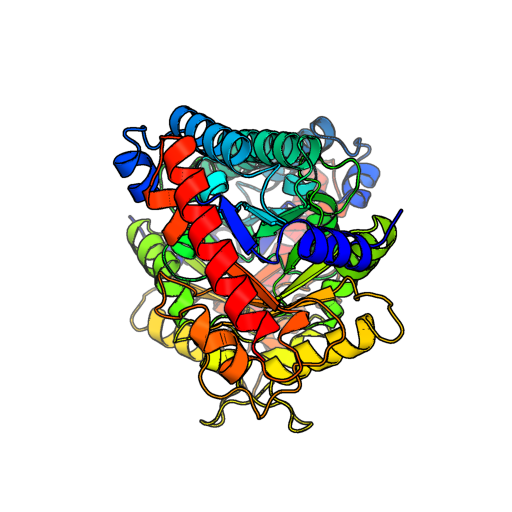4.203 16.719 21.047 1 98.62 191 LEU A N 1
ATOM 1407 C CA . LEU A 1 191 ? -4.648 16.016 19.844 1 98.62 191 LEU A CA 1
ATOM 1408 C C . LEU A 1 191 ? -4.07 14.602 19.797 1 98.62 191 LEU A C 1
ATOM 1410 O O . LEU A 1 191 ? -2.895 14.398 20.109 1 98.62 191 LEU A O 1
ATOM 1414 N N . GLY A 1 192 ? -4.875 13.617 19.453 1 98.88 192 GLY A N 1
ATOM 1415 C CA . GLY A 1 192 ? -4.363 12.266 19.266 1 98.88 192 GLY A CA 1
ATOM 1416 C C . GLY A 1 192 ? -3.496 12.125 18.031 1 98.88 192 GLY A C 1
ATOM 1417 O O . GLY A 1 192 ? -3.523 12.984 17.141 1 98.88 192 GLY A O 1
ATOM 1418 N N . SER A 1 193 ? -2.709 11.039 17.938 1 98.94 193 SER A N 1
ATOM 1419 C CA . SER A 1 193 ? -1.69 10.852 16.906 1 98.94 193 SER A CA 1
ATOM 1420 C C . SER A 1 193 ? -2.23 10.047 15.727 1 98.94 193 SER A C 1
ATOM 1422 O O . SER A 1 193 ? -1.544 9.867 14.719 1 98.94 193 SER A O 1
ATOM 1424 N N . PHE A 1 194 ? -3.443 9.562 15.852 1 98.94 194 PHE A N 1
ATOM 1425 C CA . PHE A 1 194 ? -4.02 8.664 14.859 1 98.94 194 PHE A CA 1
ATOM 1426 C C . PHE A 1 194 ? -5.195 9.328 14.148 1 98.94 194 PHE A C 1
ATOM 1428 O O . PHE A 1 194 ? -6.246 9.555 14.75 1 98.94 194 PHE A O 1
ATOM 1435 N N . GLY A 1 195 ? -4.938 9.625 12.867 1 98.94 195 GLY A N 1
ATOM 1436 C CA . GLY A 1 195 ? -5.883 10.406 12.086 1 98.94 195 GLY A CA 1
ATOM 1437 C C . GLY A 1 195 ? -6.527 9.617 10.961 1 98.94 195 GLY A C 1
ATOM 1438 O O . GLY A 1 195 ? -6.258 8.422 10.797 1 98.94 195 GLY A O 1
ATOM 1439 N N . ALA A 1 196 ? -7.398 10.258 10.273 1 98.88 196 ALA A N 1
ATOM 1440 C CA . ALA A 1 196 ? -8.125 9.688 9.148 1 98.88 196 ALA A CA 1
ATOM 1441 C C . ALA A 1 196 ? -7.926 10.523 7.887 1 98.88 196 ALA A C 1
ATOM 1443 O O . ALA A 1 196 ? -7.742 11.742 7.969 1 98.88 196 ALA A O 1
ATOM 1444 N N . VAL A 1 197 ? -7.879 9.906 6.785 1 98.69 197 VAL A N 1
ATOM 1445 C CA . VAL A 1 197 ? -8.008 10.602 5.508 1 98.69 197 VAL A CA 1
ATOM 1446 C C . VAL A 1 197 ? -9.484 10.734 5.141 1 98.69 197 VAL A C 1
ATOM 1448 O O . VAL A 1 197 ? -10.188 9.727 4.977 1 98.69 197 VAL A O 1
ATOM 1451 N N . VAL A 1 198 ? -9.953 11.938 5.027 1 97.44 198 VAL A N 1
ATOM 1452 C CA . VAL A 1 198 ? -11.344 12.25 4.715 1 97.44 198 VAL A CA 1
ATOM 1453 C C . VAL A 1 198 ? -11.398 13.32 3.623 1 97.44 198 VAL A C 1
ATOM 1455 O O . VAL A 1 198 ? -10.906 14.438 3.816 1 97.44 198 VAL A O 1
ATOM 1458 N N . GLY A 1 199 ? -12.008 12.984 2.559 1 94.62 199 GLY A N 1
ATOM 1459 C CA . GLY A 1 199 ? -12.055 13.883 1.417 1 94.62 199 GLY A CA 1
ATOM 1460 C C . GLY A 1 199 ? -12.828 15.164 1.694 1 94.62 199 GLY A C 1
ATOM 1461 O O . GLY A 1 199 ? -13.906 15.125 2.293 1 94.62 199 GLY A O 1
ATOM 1462 N N . ALA A 1 200 ? -12.336 16.219 1.171 1 89.62 200 ALA A N 1
ATOM 1463 C CA . ALA A 1 200 ? -12.945 17.531 1.402 1 89.62 200 ALA A CA 1
ATOM 1464 C C . ALA A 1 200 ? -14.109 17.766 0.445 1 89.62 200 ALA A C 1
ATOM 1466 O O . ALA A 1 200 ? -14.906 18.688 0.644 1 89.62 200 ALA A O 1
ATOM 1467 N N . THR A 1 201 ? -14.141 16.953 -0.511 1 85 201 THR A N 1
ATOM 1468 C CA . THR A 1 201 ? -15.172 17.156 -1.521 1 85 201 THR A CA 1
ATOM 1469 C C . THR A 1 201 ? -16.391 16.281 -1.229 1 85 201 THR A C 1
ATOM 1471 O O . THR A 1 201 ? -17.328 16.234 -2.035 1 85 201 THR A O 1
ATOM 1474 N N . LEU A 1 202 ? -16.109 15.758 -0.083 1 78.19 202 LEU A N 1
ATOM 1475 C CA . LEU A 1 202 ? -17.25 14.906 0.269 1 78.19 202 LEU A CA 1
ATOM 1476 C C . LEU A 1 202 ? -18.453 15.75 0.687 1 78.19 202 LEU A C 1
ATOM 1478 O O . LEU A 1 202 ? -18.281 16.797 1.322 1 78.19 202 LEU A O 1
ATOM 1482 N N . GLY A 1 203 ? -19.5 15.727 0.122 1 78.56 203 GLY A N 1
ATOM 1483 C CA . GLY A 1 203 ? -20.766 16.391 0.437 1 78.56 203 GLY A CA 1
ATOM 1484 C C . GLY A 1 203 ? -21.109 16.344 1.912 1 78.56 203 GLY A C 1
ATOM 1485 O O . GLY A 1 203 ? -20.297 16.703 2.762 1 78.56 203 GLY A O 1
ATOM 1486 N N . ASP A 1 204 ? -22.141 15.875 2.18 1 78.06 204 ASP A N 1
ATOM 1487 C CA . ASP A 1 204 ? -22.672 15.805 3.537 1 78.06 204 ASP A CA 1
ATOM 1488 C C . ASP A 1 204 ? -22.109 14.594 4.285 1 78.06 204 ASP A C 1
ATOM 1490 O O . ASP A 1 204 ? -22.375 13.453 3.908 1 78.06 204 ASP A O 1
ATOM 1494 N N . LEU A 1 205 ? -21.312 14.93 5.352 1 86.75 205 LEU A N 1
ATOM 1495 C CA . LEU A 1 205 ? -20.719 13.883 6.172 1 86.75 205 LEU A CA 1
ATOM 1496 C C . LEU A 1 205 ? -21.375 13.828 7.547 1 86.75 205 LEU A C 1
ATOM 1498 O O . LEU A 1 205 ? -20.781 13.352 8.508 1 86.75 205 LEU A O 1
ATOM 1502 N N . SER A 1 206 ? -22.594 14.258 7.582 1 83.56 206 SER A N 1
ATOM 1503 C CA . SER A 1 206 ? -23.297 14.375 8.859 1 83.56 206 SER A CA 1
ATOM 1504 C C . SER A 1 206 ? -23.578 13 9.453 1 83.56 206 SER A C 1
ATOM 1506 O O . SER A 1 206 ? -23.797 12.867 10.656 1 83.56 206 SER A O 1
ATOM 1508 N N . SER A 1 207 ? -23.562 12.008 8.648 1 87.62 207 SER A N 1
ATOM 1509 C CA . SER A 1 207 ? -23.844 10.664 9.125 1 87.62 207 SER A CA 1
ATOM 1510 C C . SER A 1 207 ? -22.609 10.023 9.75 1 87.62 207 SER A C 1
ATOM 1512 O O . SER A 1 207 ? -22.688 8.945 10.352 1 87.62 207 SER A O 1
ATOM 1514 N N . TYR A 1 208 ? -21.531 10.68 9.648 1 93.94 208 TYR A N 1
ATOM 1515 C CA . TYR A 1 208 ? -20.281 10.164 10.195 1 93.94 208 TYR A CA 1
ATOM 1516 C C . TYR A 1 208 ? -19.844 10.961 11.414 1 93.94 208 TYR A C 1
ATOM 1518 O O . TYR A 1 208 ? -20.016 12.188 11.453 1 93.94 208 TYR A O 1
ATOM 1526 N N . ASP A 1 209 ? -19.344 10.273 12.406 1 96.5 209 ASP A N 1
ATOM 1527 C CA . ASP A 1 209 ? -18.719 10.938 13.539 1 96.5 209 ASP A CA 1
ATOM 1528 C C . ASP A 1 209 ? -17.25 11.25 13.25 1 96.5 209 ASP A C 1
ATOM 1530 O O . ASP A 1 209 ? -16.391 10.383 13.398 1 96.5 209 ASP A O 1
ATOM 1534 N N . LEU A 1 210 ? -17 12.484 12.945 1 97.38 210 LEU A N 1
ATOM 1535 C CA . LEU A 1 210 ? -15.648 12.922 12.617 1 97.38 210 LEU A CA 1
ATOM 1536 C C . LEU A 1 210 ? -14.883 13.328 13.867 1 97.38 210 LEU A C 1
ATOM 1538 O O . LEU A 1 210 ? -13.711 13.703 13.797 1 97.38 210 LEU A O 1
ATOM 1542 N N . GLY A 1 211 ? -15.578 13.289 15.031 1 97.5 211 GLY A N 1
ATOM 1543 C CA . GLY A 1 211 ? -14.938 13.633 16.297 1 97.5 211 GLY A CA 1
ATOM 1544 C C . GLY A 1 211 ? -14.055 12.523 16.828 1 97.5 211 GLY A C 1
ATOM 1545 O O . GLY A 1 211 ? -14.289 12.016 17.938 1 97.5 211 GLY A O 1
ATOM 1546 N N . ILE A 1 212 ? -12.977 12.234 16.172 1 98.56 212 ILE A N 1
ATOM 1547 C CA . ILE A 1 212 ? -12.156 11.086 16.547 1 98.56 212 ILE A CA 1
ATOM 1548 C C . ILE A 1 212 ? -11.031 11.531 17.469 1 98.56 212 ILE A C 1
ATOM 1550 O O . ILE A 1 212 ? -10.148 10.742 17.797 1 98.56 212 ILE A O 1
ATOM 1554 N N . ASN A 1 213 ? -10.977 12.789 17.828 1 98.69 213 ASN A N 1
ATOM 1555 C CA . ASN A 1 213 ? -9.922 13.352 18.672 1 98.69 213 ASN A CA 1
ATOM 1556 C C . ASN A 1 213 ? -8.547 13.195 18.031 1 98.69 213 ASN A C 1
ATOM 1558 O O . ASN A 1 213 ? -7.543 13.062 18.734 1 98.69 213 ASN A O 1
ATOM 1562 N N . GLY A 1 214 ? -8.445 13.039 16.797 1 98.81 214 GLY A N 1
ATOM 1563 C CA . GLY A 1 214 ? -7.254 12.992 15.969 1 98.81 214 GLY A CA 1
ATOM 1564 C C . GLY A 1 214 ? -7.359 13.852 14.727 1 98.81 214 GLY A C 1
ATOM 1565 O O . GLY A 1 214 ? -8.406 14.445 14.461 1 98.81 214 GLY A O 1
ATOM 1566 N N . PRO A 1 215 ? -6.309 14 14.039 1 98.81 215 PRO A N 1
ATOM 1567 C CA . PRO A 1 215 ? -6.312 14.867 12.859 1 98.81 215 PRO A CA 1
ATOM 1568 C C . PRO A 1 215 ? -7.051 14.25 11.68 1 98.81 215 PRO A C 1
ATOM 1570 O O . PRO A 1 215 ? -7.125 13.023 11.562 1 98.81 215 PRO A O 1
ATOM 1573 N N . LEU A 1 216 ? -7.672 15.078 10.883 1 98.31 216 LEU A N 1
ATOM 1574 C CA . LEU A 1 216 ? -8.32 14.688 9.633 1 98.31 216 LEU A CA 1
ATOM 1575 C C . LEU A 1 216 ? -7.578 15.273 8.43 1 98.31 216 LEU A C 1
ATOM 1577 O O . LEU A 1 216 ? -7.652 16.469 8.18 1 98.31 216 LEU A O 1
ATOM 1581 N N . LEU A 1 217 ? -6.777 14.453 7.785 1 98.56 217 LEU A N 1
ATOM 1582 C CA . LEU A 1 217 ? -6.145 14.859 6.539 1 98.56 217 LEU A CA 1
ATOM 1583 C C . LEU A 1 217 ? -7.168 14.961 5.414 1 98.56 217 LEU A C 1
ATOM 1585 O O . LEU A 1 217 ? -7.844 13.984 5.094 1 98.56 217 LEU A O 1
ATOM 1589 N N . ALA A 1 218 ? -7.289 16.109 4.828 1 96.62 218 ALA A N 1
ATOM 1590 C CA . ALA A 1 218 ? -8.367 16.375 3.879 1 96.62 218 ALA A CA 1
ATOM 1591 C C . ALA A 1 218 ? -7.812 16.734 2.502 1 96.62 218 ALA A C 1
ATOM 1593 O O . ALA A 1 218 ? -7.582 17.906 2.205 1 96.62 218 ALA A O 1
ATOM 1594 N N . PRO A 1 219 ? -7.668 15.758 1.672 1 94.12 219 PRO A N 1
ATOM 1595 C CA . PRO A 1 219 ? -7.297 16.062 0.288 1 94.12 219 PRO A CA 1
ATOM 1596 C C . PRO A 1 219 ? -8.461 16.625 -0.523 1 94.12 219 PRO A C 1
ATOM 1598 O O . PRO A 1 219 ? -9.594 16.656 -0.043 1 94.12 219 PRO A O 1
ATOM 1601 N N . GLY A 1 220 ? -8.156 17.125 -1.716 1 86.19 220 GLY A N 1
ATOM 1602 C CA . GLY A 1 220 ? -9.188 17.5 -2.664 1 86.19 220 GLY A CA 1
ATOM 1603 C C . GLY A 1 220 ? -9.352 19 -2.807 1 86.19 220 GLY A C 1
ATOM 1604 O O . GLY A 1 220 ? -10.094 19.484 -3.672 1 86.19 220 GLY A O 1
ATOM 1605 N N . ILE A 1 221 ? -8.672 19.734 -2.02 1 85.94 221 ILE A N 1
ATOM 1606 C CA . ILE A 1 221 ? -8.742 21.188 -2.125 1 85.94 221 ILE A CA 1
ATOM 1607 C C . ILE A 1 221 ? -7.992 21.656 -3.367 1 85.94 221 ILE A C 1
ATOM 1609 O O . ILE A 1 221 ? -6.812 21.344 -3.543 1 85.94 221 ILE A O 1
ATOM 1613 N N . GLY A 1 222 ? -8.695 22.391 -4.234 1 79.62 222 GLY A N 1
ATOM 1614 C CA . GLY A 1 222 ? -8.125 22.844 -5.488 1 79.62 222 GLY A CA 1
ATOM 1615 C C . GLY A 1 222 ? -8.414 21.922 -6.652 1 79.62 222 GLY A C 1
ATOM 1616 O O . GLY A 1 222 ? -9.469 22.016 -7.281 1 79.62 222 GLY A O 1
ATOM 1617 N N . ALA A 1 223 ? -7.617 20.891 -6.797 1 70.88 223 ALA A N 1
ATOM 1618 C CA . ALA A 1 223 ? -7.605 20.047 -7.98 1 70.88 223 ALA A CA 1
ATOM 1619 C C . ALA A 1 223 ? -8.898 19.234 -8.094 1 70.88 223 ALA A C 1
ATOM 1621 O O . ALA A 1 223 ? -9.367 18.953 -9.195 1 70.88 223 ALA A O 1
ATOM 1622 N N . GLN A 1 224 ? -9.398 18.938 -6.98 1 74.06 224 GLN A N 1
ATOM 1623 C CA . GLN A 1 224 ? -10.594 18.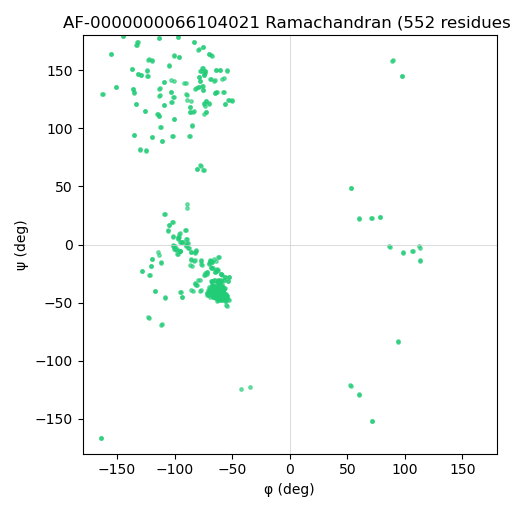109 -6.996 1 74.06 224 GLN A CA 1
ATOM 1624 C C . GLN A 1 224 ? -11.852 18.969 -6.828 1 74.06 224 GLN A C 1
ATOM 1626 O O . GLN A 1 224 ? -12.969 18.438 -6.777 1 74.06 224 GLN A O 1
ATOM 1631 N N . GLY A 1 225 ? -11.664 20.188 -6.625 1 79.69 225 GLY A N 1
ATOM 1632 C CA . GLY A 1 225 ? -12.812 21.078 -6.754 1 79.69 225 GLY A CA 1
ATOM 1633 C C . GLY A 1 225 ? -13.242 21.703 -5.441 1 79.69 225 GLY A C 1
ATOM 1634 O O . GLY A 1 225 ? -14.008 22.672 -5.426 1 79.69 225 GLY A O 1
ATOM 1635 N N . ALA A 1 226 ? -12.75 21.188 -4.359 1 85.12 226 ALA A N 1
ATOM 1636 C CA . ALA A 1 226 ? -13.086 21.812 -3.084 1 85.12 226 ALA A CA 1
ATOM 1637 C C . ALA A 1 226 ? -12.289 23.094 -2.881 1 85.12 226 ALA A C 1
ATOM 1639 O O . ALA A 1 226 ? -11.219 23.266 -3.469 1 85.12 226 ALA A O 1
ATOM 1640 N N . THR A 1 227 ? -12.93 23.984 -2.109 1 89.38 227 THR A N 1
ATOM 1641 C CA . THR A 1 227 ? -12.258 25.203 -1.671 1 89.38 227 THR A CA 1
ATOM 1642 C C . THR A 1 227 ? -12.195 25.266 -0.147 1 89.38 227 THR A C 1
ATOM 1644 O O . THR A 1 227 ? -12.961 24.578 0.54 1 89.38 227 THR A O 1
ATOM 1647 N N . PRO A 1 228 ? -11.273 26.031 0.312 1 90.69 228 PRO A N 1
ATOM 1648 C CA . PRO A 1 228 ? -11.219 26.203 1.766 1 90.69 228 PRO A CA 1
ATOM 1649 C C . PRO A 1 228 ? -12.562 26.625 2.367 1 90.69 228 PRO A C 1
ATOM 1651 O O . PRO A 1 228 ? -12.891 26.219 3.484 1 90.69 228 PRO A O 1
ATOM 1654 N N . ALA A 1 229 ? -13.336 27.281 1.632 1 89.94 229 ALA A N 1
ATOM 1655 C CA . ALA A 1 229 ? -14.617 27.766 2.117 1 89.94 229 ALA A CA 1
ATOM 1656 C C . ALA A 1 229 ? -15.594 26.609 2.344 1 89.94 229 ALA A C 1
ATOM 1658 O O . ALA A 1 229 ? -16.609 26.766 3.039 1 89.94 229 ALA A O 1
ATOM 1659 N N . ASP A 1 230 ? -15.312 25.453 1.842 1 90.88 230 ASP A N 1
ATOM 1660 C CA . ASP A 1 230 ? -16.188 24.297 1.972 1 90.88 230 ASP A CA 1
ATOM 1661 C C . ASP A 1 230 ? -15.922 23.547 3.277 1 90.88 230 ASP A C 1
ATOM 1663 O O . ASP A 1 230 ? -16.734 22.734 3.719 1 90.88 230 ASP A O 1
ATOM 1667 N N . LEU A 1 231 ? -14.828 23.781 3.875 1 93.06 231 LEU A N 1
ATOM 1668 C CA . LEU A 1 231 ? -14.328 22.953 4.973 1 93.06 231 LEU A CA 1
ATOM 1669 C C . LEU A 1 231 ? -15.289 22.984 6.152 1 93.06 231 LEU A C 1
ATOM 1671 O O . LEU A 1 231 ? -15.617 21.938 6.715 1 93.06 231 LEU A O 1
ATOM 1675 N N . PRO A 1 232 ? -15.836 24.188 6.531 1 92.31 232 PRO A N 1
ATOM 1676 C CA . PRO A 1 232 ? -16.75 24.219 7.676 1 92.31 232 PRO A CA 1
ATOM 1677 C C . PRO A 1 232 ? -18 23.375 7.441 1 92.31 232 PRO A C 1
ATOM 1679 O O . PRO A 1 232 ? -18.469 22.688 8.352 1 92.31 232 PRO A O 1
ATOM 1682 N N . ARG A 1 233 ? -18.531 23.391 6.273 1 90.75 233 ARG A N 1
ATOM 1683 C CA . ARG A 1 233 ? -19.719 22.625 5.945 1 90.75 233 ARG A CA 1
ATOM 1684 C C . ARG A 1 233 ? -19.438 21.125 5.969 1 90.75 233 ARG A C 1
ATOM 1686 O O . ARG A 1 233 ? -20.25 20.344 6.441 1 90.75 233 ARG A O 1
ATOM 1693 N N . VAL A 1 234 ? -18.328 20.75 5.52 1 90.94 234 VAL A N 1
ATOM 1694 C CA . VAL A 1 234 ? -17.969 19.328 5.379 1 90.94 234 VAL A CA 1
ATOM 1695 C C . VAL A 1 234 ? -17.594 18.75 6.738 1 90.94 234 VAL A C 1
ATOM 1697 O O . VAL A 1 234 ? -17.984 17.641 7.078 1 90.94 234 VAL A O 1
ATOM 1700 N N . PHE A 1 235 ? -16.875 19.5 7.586 1 94.62 235 PHE A N 1
ATOM 1701 C CA . PHE A 1 235 ? -16.219 18.875 8.734 1 94.62 235 PHE A CA 1
ATOM 1702 C C . PHE A 1 235 ? -16.875 19.328 10.039 1 94.62 235 PHE A C 1
ATOM 1704 O O . PHE A 1 235 ? -16.672 18.719 11.086 1 94.62 235 PHE A O 1
ATOM 1711 N N . GLY A 1 236 ? -17.656 20.375 10.008 1 92.06 236 GLY A N 1
ATOM 1712 C CA . GLY A 1 236 ? -18.422 20.828 11.164 1 92.06 236 GLY A CA 1
ATOM 1713 C C . GLY A 1 236 ? -17.562 21.016 12.406 1 92.06 236 GLY A C 1
ATOM 1714 O O . GLY A 1 236 ? -16.547 21.703 12.367 1 92.06 236 GLY A O 1
ATOM 1715 N N . ALA A 1 237 ? -17.922 20.281 13.469 1 92.94 237 ALA A N 1
ATOM 1716 C CA . ALA A 1 237 ? -17.297 20.453 14.781 1 92.94 237 ALA A CA 1
ATOM 1717 C C . ALA A 1 237 ? -15.859 19.953 14.773 1 92.94 237 ALA A C 1
ATOM 1719 O O . ALA A 1 237 ? -15.07 20.312 15.656 1 92.94 237 ALA A O 1
ATOM 1720 N N . ALA A 1 238 ? -15.516 19.172 13.758 1 95 238 ALA A N 1
ATOM 1721 C CA . ALA A 1 238 ? -14.164 18.609 13.695 1 95 238 ALA A CA 1
ATOM 1722 C C . ALA A 1 238 ? -13.219 19.547 12.945 1 95 238 ALA A C 1
ATOM 1724 O O . ALA A 1 238 ? -12.031 19.25 12.805 1 95 238 ALA A O 1
ATOM 1725 N N . LEU A 1 239 ? -13.641 20.703 12.555 1 95.12 239 LEU A N 1
ATOM 1726 C CA . LEU A 1 239 ? -12.93 21.594 11.656 1 95.12 239 LEU A CA 1
ATOM 1727 C C . LEU A 1 239 ? -11.555 21.953 12.211 1 95.12 239 LEU A C 1
ATOM 1729 O O . LEU A 1 239 ? -10.578 22.016 11.461 1 95.12 239 LEU A O 1
ATOM 1733 N N . ARG A 1 240 ? -11.43 22.109 13.477 1 94.81 240 ARG A N 1
ATOM 1734 C CA . ARG A 1 240 ? -10.18 22.547 14.086 1 94.81 240 ARG A CA 1
ATOM 1735 C C . ARG A 1 240 ? -9.102 21.469 13.938 1 94.81 240 ARG A C 1
ATOM 1737 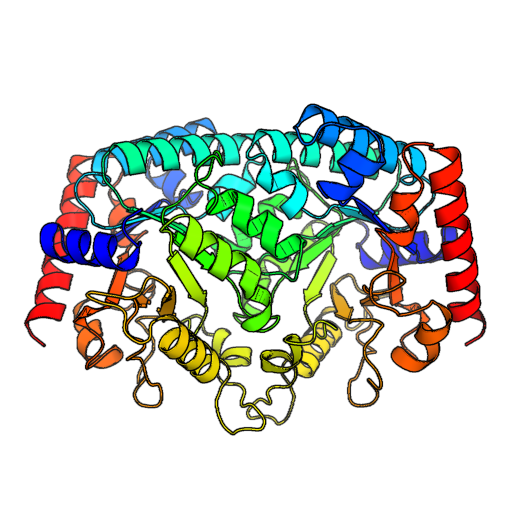O O . ARG A 1 240 ? -7.91 21.766 14.062 1 94.81 240 ARG A O 1
ATOM 1744 N N . ASN A 1 241 ? -9.516 20.203 13.695 1 97 241 ASN A N 1
ATOM 1745 C CA . ASN A 1 241 ? -8.57 19.109 13.617 1 97 241 ASN A CA 1
ATOM 1746 C C . ASN A 1 241 ? -8.281 18.719 12.172 1 97 241 ASN A C 1
ATOM 1748 O O . ASN A 1 241 ? -7.578 17.734 11.914 1 97 241 ASN A O 1
ATOM 1752 N N . VAL A 1 242 ? -8.812 19.516 11.273 1 97 242 VAL A N 1
ATOM 1753 C CA . VAL A 1 242 ? -8.633 19.234 9.852 1 97 242 VAL A CA 1
ATOM 1754 C C . VAL A 1 242 ? -7.273 19.75 9.391 1 97 242 VAL A C 1
ATOM 1756 O O . VAL A 1 242 ? -6.844 20.844 9.781 1 97 242 VAL A O 1
ATOM 1759 N N . VAL A 1 243 ? -6.578 18.922 8.648 1 97.31 243 VAL A N 1
ATOM 1760 C CA . VAL A 1 243 ? -5.336 19.266 7.961 1 97.31 243 VAL A CA 1
ATOM 1761 C C . VAL A 1 243 ? -5.562 19.281 6.453 1 97.31 243 VAL A C 1
ATOM 1763 O O . VAL A 1 243 ? -5.34 18.266 5.777 1 97.31 243 VAL A O 1
ATOM 1766 N N . PRO A 1 244 ? -5.961 20.469 5.918 1 96.75 244 PRO A N 1
ATOM 1767 C CA . PRO A 1 244 ? -6.207 20.547 4.477 1 96.75 244 PRO A CA 1
ATOM 1768 C C . PRO A 1 244 ? -4.945 20.328 3.648 1 96.75 244 PRO A C 1
ATOM 1770 O O . PRO A 1 244 ? -3.904 20.922 3.934 1 96.75 244 PRO A O 1
ATOM 1773 N N . ASN A 1 245 ? -5.02 19.469 2.697 1 96.94 245 ASN A N 1
ATOM 1774 C CA . ASN A 1 245 ? -3.898 19.188 1.811 1 96.94 245 ASN A CA 1
ATOM 1775 C C . ASN A 1 245 ? -4.062 19.859 0.457 1 96.94 245 ASN A C 1
ATOM 1777 O O . ASN A 1 245 ? -5.074 19.672 -0.222 1 96.94 245 ASN A O 1
ATOM 1781 N N . VAL A 1 246 ? -3.121 20.672 0.081 1 95.75 246 VAL A N 1
ATOM 1782 C CA . VAL A 1 246 ? -3.045 21.328 -1.22 1 95.75 246 VAL A CA 1
ATOM 1783 C C . VAL A 1 246 ? -1.697 21.031 -1.872 1 95.75 246 VAL A C 1
ATOM 1785 O O . VAL A 1 246 ? -0.649 21.422 -1.353 1 95.75 246 VAL A O 1
ATOM 1788 N N . SER A 1 247 ? -1.712 20.312 -2.99 1 95.06 247 SER A N 1
ATOM 1789 C CA . SER A 1 247 ? -0.473 19.969 -3.678 1 95.06 247 SER A CA 1
ATOM 1790 C C . SER A 1 247 ? -0.352 20.703 -5.008 1 95.06 247 SER A C 1
ATOM 1792 O O . SER A 1 247 ? 0.298 21.75 -5.086 1 95.06 247 SER A O 1
ATOM 1794 N N . ARG A 1 248 ? -1.136 20.422 -6.008 1 92.69 248 ARG A N 1
ATOM 1795 C CA . ARG A 1 248 ? -1.033 21 -7.348 1 92.69 248 ARG A CA 1
ATOM 1796 C C . ARG A 1 248 ? -1.279 22.5 -7.324 1 92.69 248 ARG A C 1
ATOM 1798 O O . ARG A 1 248 ? -0.69 23.25 -8.109 1 92.69 248 ARG A O 1
ATOM 1805 N N . GLY A 1 249 ? -2.238 22.875 -6.469 1 94.38 249 GLY A N 1
ATOM 1806 C CA . GLY A 1 249 ? -2.559 24.297 -6.371 1 94.38 249 GLY A CA 1
ATOM 1807 C C . GLY A 1 249 ? -1.366 25.156 -6 1 94.38 249 GLY A C 1
ATOM 1808 O O . GLY A 1 249 ? -1.274 26.312 -6.414 1 94.38 249 GLY A O 1
ATOM 1809 N N . VAL A 1 250 ? -0.477 24.609 -5.262 1 97.38 250 VAL A N 1
ATOM 1810 C CA . VAL A 1 250 ? 0.727 25.312 -4.848 1 97.38 250 VAL A CA 1
ATOM 1811 C C . VAL A 1 250 ? 1.863 25.016 -5.824 1 97.38 250 VAL A C 1
ATOM 1813 O O . VAL A 1 250 ? 2.523 25.938 -6.316 1 97.38 250 VAL A O 1
ATOM 1816 N N . LEU A 1 251 ? 2.064 23.766 -6.219 1 98.19 251 LEU A N 1
ATOM 1817 C CA . LEU A 1 251 ? 3.254 23.297 -6.926 1 98.19 251 LEU A CA 1
ATOM 1818 C C . LEU A 1 251 ? 3.27 23.812 -8.359 1 98.19 251 LEU A C 1
ATOM 1820 O O . LEU A 1 251 ? 4.336 23.969 -8.961 1 98.19 251 LEU A O 1
ATOM 1824 N N . ARG A 1 252 ? 2.119 24.141 -8.922 1 96.94 252 ARG A N 1
ATOM 1825 C CA . ARG A 1 252 ? 2.064 24.609 -10.305 1 96.94 252 ARG A CA 1
ATOM 1826 C C . ARG A 1 252 ? 2.787 25.953 -10.453 1 96.94 252 ARG A C 1
ATOM 1828 O O . ARG A 1 252 ? 3.086 26.375 -11.57 1 96.94 252 ARG A O 1
ATOM 1835 N N . HIS A 1 253 ? 3.088 26.562 -9.367 1 97.75 253 HIS A N 1
ATOM 1836 C CA . HIS A 1 253 ? 3.703 27.875 -9.414 1 97.75 253 HIS A CA 1
ATOM 1837 C C . HIS A 1 253 ? 5.227 27.781 -9.359 1 97.75 253 HIS A C 1
ATOM 1839 O O . HIS A 1 253 ? 5.914 28.797 -9.297 1 97.75 253 HIS A O 1
ATOM 1845 N N . GLY A 1 254 ? 5.734 26.562 -9.32 1 97.69 254 GLY A N 1
ATOM 1846 C CA . GLY A 1 254 ? 7.18 26.375 -9.328 1 97.69 254 GLY A CA 1
ATOM 1847 C C . GLY A 1 254 ? 7.789 26.516 -10.711 1 97.69 254 GLY A C 1
ATOM 1848 O O . GLY A 1 254 ? 7.074 26.75 -11.695 1 97.69 254 GLY A O 1
ATOM 1849 N N . PRO A 1 255 ? 9.07 26.609 -10.836 1 98.19 255 PRO A N 1
ATOM 1850 C CA . PRO A 1 255 ? 10.047 26.266 -9.805 1 98.19 255 PRO A CA 1
ATOM 1851 C C . PRO A 1 255 ? 10.492 27.484 -8.984 1 98.19 255 PRO A C 1
ATOM 1853 O O . PRO A 1 255 ? 11.406 27.375 -8.164 1 98.19 255 PRO A O 1
ATOM 1856 N N . ASP A 1 256 ? 9.906 28.609 -9.086 1 98.44 256 ASP A N 1
ATOM 1857 C CA . ASP A 1 256 ? 10.281 29.812 -8.359 1 98.44 256 ASP A CA 1
ATOM 1858 C C . ASP A 1 256 ? 9.859 29.719 -6.895 1 98.44 256 ASP A C 1
ATOM 1860 O O . ASP A 1 256 ? 8.672 29.625 -6.59 1 98.44 256 ASP A O 1
ATOM 1864 N N . VAL A 1 257 ? 10.812 29.812 -6.016 1 98.5 257 VAL A N 1
ATOM 1865 C CA . VAL A 1 257 ? 10.594 29.641 -4.582 1 98.5 257 VAL A CA 1
ATOM 1866 C C . VAL A 1 257 ? 9.633 30.719 -4.07 1 98.5 257 VAL A C 1
ATOM 1868 O O . VAL A 1 257 ? 8.719 30.422 -3.299 1 98.5 257 VAL A O 1
ATOM 1871 N N . THR A 1 258 ? 9.82 31.922 -4.504 1 98.31 258 THR A N 1
ATOM 1872 C CA . THR A 1 258 ? 8.977 33.031 -4.059 1 98.31 258 THR A CA 1
ATOM 1873 C C . THR A 1 258 ? 7.527 32.812 -4.5 1 98.31 258 THR A C 1
ATOM 1875 O O . THR A 1 258 ? 6.598 33.062 -3.734 1 98.31 258 THR A O 1
ATOM 1878 N N . ALA A 1 259 ? 7.367 32.344 -5.742 1 98.5 259 ALA A N 1
ATOM 1879 C CA . ALA A 1 259 ? 6.027 32.062 -6.262 1 98.5 259 ALA A CA 1
ATOM 1880 C C . ALA A 1 259 ? 5.355 30.922 -5.492 1 98.5 259 ALA A C 1
ATOM 1882 O O . ALA A 1 259 ? 4.156 30.984 -5.219 1 98.5 259 ALA A O 1
ATOM 1883 N N . LEU A 1 260 ? 6.109 29.922 -5.199 1 98.62 260 LEU A N 1
ATOM 1884 C CA . LEU A 1 260 ? 5.598 28.812 -4.398 1 98.62 260 LEU A CA 1
ATOM 1885 C C . LEU A 1 260 ? 5.145 29.297 -3.025 1 98.62 260 LEU A C 1
ATOM 1887 O O . LEU A 1 260 ? 4.047 28.953 -2.572 1 98.62 260 LEU A O 1
ATOM 1891 N N . ARG A 1 261 ? 5.961 30.109 -2.434 1 98.31 261 ARG A N 1
ATOM 1892 C CA . ARG A 1 261 ? 5.652 30.641 -1.106 1 98.31 261 ARG A CA 1
ATOM 1893 C C . ARG A 1 261 ? 4.41 31.516 -1.143 1 98.31 261 ARG A C 1
ATOM 1895 O O . ARG A 1 261 ? 3.562 31.438 -0.25 1 98.31 261 ARG A O 1
ATOM 1902 N N . THR A 1 262 ? 4.332 32.281 -2.164 1 98.06 262 THR A N 1
ATOM 1903 C CA . THR A 1 262 ? 3.18 33.156 -2.311 1 98.06 262 THR A CA 1
ATOM 1904 C C . THR A 1 262 ? 1.895 32.344 -2.443 1 98.06 262 THR A C 1
ATOM 1906 O O . THR A 1 262 ? 0.878 32.688 -1.83 1 98.06 262 THR A O 1
ATOM 1909 N N . ALA A 1 263 ? 1.977 31.328 -3.227 1 97 263 ALA A N 1
ATOM 1910 C CA . ALA A 1 263 ? 0.814 30.469 -3.416 1 97 263 ALA A CA 1
ATOM 1911 C C . ALA A 1 263 ? 0.423 29.781 -2.109 1 97 263 ALA A C 1
ATOM 1913 O O . ALA A 1 263 ? -0.758 29.734 -1.76 1 97 263 ALA A O 1
ATOM 1914 N N . ALA A 1 264 ? 1.382 29.266 -1.399 1 97 264 ALA A N 1
ATOM 1915 C CA . ALA A 1 264 ? 1.127 28.594 -0.127 1 97 264 ALA A CA 1
ATOM 1916 C C . ALA A 1 264 ? 0.521 29.562 0.889 1 97 264 ALA A C 1
ATOM 1918 O O . ALA A 1 264 ? -0.407 29.203 1.617 1 97 264 ALA A O 1
ATOM 1919 N N . ASP A 1 265 ? 1.028 30.766 0.932 1 96.19 265 ASP A N 1
ATOM 1920 C CA . ASP A 1 265 ? 0.533 31.781 1.849 1 96.19 265 ASP A CA 1
ATOM 1921 C C . ASP A 1 265 ? -0.929 32.125 1.561 1 96.19 265 ASP A C 1
ATOM 1923 O O . ASP A 1 265 ? -1.72 32.312 2.484 1 96.19 265 ASP A O 1
ATOM 1927 N N . ARG A 1 266 ? -1.215 32.188 0.303 1 95 266 ARG A N 1
ATOM 1928 C CA . ARG A 1 266 ? -2.594 32.469 -0.083 1 95 266 ARG A CA 1
ATOM 1929 C C . ARG A 1 266 ? -3.537 31.391 0.435 1 95 266 ARG A C 1
ATOM 1931 O O . ARG A 1 266 ? -4.578 31.703 1.019 1 95 266 ARG A O 1
ATOM 1938 N N . PHE A 1 267 ? -3.188 30.141 0.245 1 94.5 267 PHE A N 1
ATOM 1939 C CA . PHE A 1 267 ? -4.016 29.047 0.725 1 94.5 267 PHE A CA 1
ATOM 1940 C C . PHE A 1 267 ? -4.078 29.031 2.248 1 94.5 267 PHE A C 1
ATOM 1942 O O . PHE A 1 267 ? -5.133 28.781 2.83 1 94.5 267 PHE A O 1
ATOM 1949 N N . ALA A 1 268 ? -2.938 29.297 2.838 1 93.62 268 ALA A N 1
ATOM 1950 C CA . ALA A 1 268 ? -2.891 29.312 4.297 1 93.62 268 ALA A CA 1
ATOM 1951 C C . ALA A 1 268 ? -3.854 30.359 4.867 1 93.62 268 ALA A C 1
ATOM 1953 O O . ALA A 1 268 ? -4.559 30.078 5.84 1 93.62 268 ALA A O 1
ATOM 1954 N N . VAL A 1 269 ? -3.9 31.484 4.277 1 93.19 269 VAL A N 1
ATOM 1955 C CA . VAL A 1 269 ? -4.773 32.562 4.719 1 93.19 269 VAL A CA 1
ATOM 1956 C C . VAL A 1 269 ? -6.234 32.156 4.516 1 93.19 269 VAL A C 1
ATOM 1958 O O . VAL A 1 269 ? -7.066 32.344 5.402 1 93.19 269 VAL A O 1
ATOM 1961 N N . GLU A 1 270 ? -6.523 31.594 3.373 1 93.69 270 GLU A N 1
ATOM 1962 C CA . GLU A 1 270 ? -7.887 31.188 3.068 1 93.69 270 GLU A CA 1
ATOM 1963 C C . GLU A 1 270 ? -8.359 30.094 4.031 1 93.69 270 GLU A C 1
ATOM 1965 O O . GLU A 1 270 ? -9.5 30.125 4.496 1 93.69 270 GLU A O 1
ATOM 1970 N N . ILE A 1 271 ? -7.508 29.188 4.332 1 93.31 271 ILE A N 1
ATOM 1971 C CA . ILE A 1 271 ? -7.84 28.078 5.219 1 93.31 271 ILE A CA 1
ATOM 1972 C C . ILE A 1 271 ? -8.023 28.594 6.645 1 93.31 271 ILE A C 1
ATOM 1974 O O . ILE A 1 271 ? -8.977 28.203 7.332 1 93.31 271 ILE A O 1
ATOM 1978 N N . ARG A 1 272 ? -7.145 29.438 7.039 1 90.31 272 ARG A N 1
ATOM 1979 C CA . ARG A 1 272 ? -7.262 30.031 8.367 1 90.31 272 ARG A CA 1
ATOM 1980 C C . ARG A 1 272 ? -8.586 30.781 8.523 1 90.31 272 ARG A C 1
ATOM 1982 O O . ARG A 1 272 ? -9.234 30.688 9.562 1 90.31 272 ARG A O 1
ATOM 1989 N N . THR A 1 273 ? -8.906 31.469 7.504 1 91.12 273 THR A N 1
ATOM 1990 C CA . THR A 1 273 ? -10.164 32.219 7.516 1 91.12 273 THR A CA 1
ATOM 1991 C C . THR A 1 273 ? -11.359 31.281 7.637 1 91.12 273 THR A C 1
ATOM 1993 O O . THR A 1 273 ? -12.289 31.547 8.398 1 91.12 273 THR A O 1
ATOM 1996 N N . ALA A 1 274 ? -11.273 30.219 6.902 1 90.38 274 ALA A N 1
ATOM 1997 C CA . ALA A 1 274 ? -12.367 29.234 6.906 1 90.38 274 ALA A CA 1
ATOM 1998 C C . ALA A 1 274 ? -12.477 28.547 8.258 1 90.38 274 ALA A C 1
ATOM 2000 O O . ALA A 1 274 ? -13.578 28.25 8.719 1 90.38 274 ALA A O 1
ATOM 2001 N N . VAL A 1 275 ? -11.43 28.297 8.906 1 87.19 275 VAL A N 1
ATOM 2002 C CA . VAL A 1 275 ? -11.391 27.547 10.148 1 87.19 275 VAL A CA 1
ATOM 2003 C C . VAL A 1 275 ? -11.773 28.453 11.32 1 87.19 275 VAL A C 1
ATOM 2005 O O . VAL A 1 275 ? -12.406 28 12.273 1 87.19 275 VAL A O 1
ATOM 2008 N N . THR A 1 276 ? -11.406 29.734 11.297 1 81.12 276 THR A N 1
ATOM 2009 C CA . THR A 1 276 ? -11.688 30.672 12.383 1 81.12 276 THR A CA 1
ATOM 2010 C C . THR A 1 276 ? -13.109 31.219 12.281 1 81.12 276 THR A C 1
ATOM 2012 O O . THR A 1 276 ? -13.688 31.656 13.273 1 81.12 276 THR A O 1
ATOM 2015 N N . ALA A 1 277 ? -13.547 31.359 11.094 1 72.94 277 ALA A N 1
ATOM 2016 C CA . ALA A 1 277 ? -14.883 31.906 10.891 1 72.94 277 ALA A CA 1
ATOM 2017 C C . ALA A 1 277 ? -15.961 30.938 11.367 1 72.94 277 ALA A C 1
ATOM 2019 O O . ALA A 1 277 ? -17.125 31.312 11.539 1 72.94 277 ALA A O 1
ATOM 2020 N N . SER A 1 278 ? -15.633 29.719 11.609 1 65.5 278 SER A N 1
ATOM 2021 C CA . SER A 1 278 ? -16.625 28.734 12 1 65.5 278 SER A CA 1
ATOM 2022 C C . SER A 1 278 ? -16.75 28.641 13.516 1 65.5 278 SER A C 1
ATOM 2024 O O . SER A 1 278 ? -15.773 28.828 14.234 1 65.5 278 SER A O 1
ATOM 2026 N N . MET B 1 1 ? 2.77 -8.695 -26.422 1 85.12 1 MET B N 1
ATOM 2027 C CA . MET B 1 1 ? 3.342 -9.555 -25.391 1 85.12 1 MET B CA 1
ATOM 2028 C C . MET B 1 1 ? 2.318 -10.57 -24.891 1 85.12 1 MET B C 1
ATOM 2030 O O . MET B 1 1 ? 1.126 -10.273 -24.828 1 85.12 1 MET B O 1
ATOM 2034 N N . GLU B 1 2 ? 2.777 -11.867 -24.703 1 95.31 2 GLU B N 1
ATOM 2035 C CA . GLU B 1 2 ? 1.892 -12.898 -24.172 1 95.31 2 GLU B CA 1
ATOM 2036 C C . GLU B 1 2 ? 1.325 -12.484 -22.812 1 95.31 2 GLU B C 1
ATOM 2038 O O . GLU B 1 2 ? 2.062 -12.016 -21.953 1 95.31 2 GLU B O 1
ATOM 2043 N N . PRO B 1 3 ? 0.031 -12.609 -22.641 1 98.38 3 PRO B N 1
ATOM 2044 C CA . PRO B 1 3 ? -0.584 -12.18 -21.391 1 98.38 3 PRO B CA 1
ATOM 2045 C C . PRO B 1 3 ? -0.105 -13 -20.188 1 98.38 3 PRO B C 1
ATOM 2047 O O . PRO B 1 3 ? 0.224 -14.18 -20.344 1 98.38 3 PRO B O 1
ATOM 2050 N N . PHE B 1 4 ? -0.094 -12.406 -19.125 1 98.81 4 PHE B N 1
ATOM 2051 C CA . PHE B 1 4 ? 0.356 -13.039 -17.875 1 98.81 4 PHE B CA 1
ATOM 2052 C C . PHE B 1 4 ? -0.388 -14.344 -17.641 1 98.81 4 PHE B C 1
ATOM 2054 O O . PHE B 1 4 ? 0.222 -15.352 -17.281 1 98.81 4 PHE B O 1
ATOM 2061 N N . GLY B 1 5 ? -1.732 -14.281 -17.797 1 98.81 5 GLY B N 1
ATOM 2062 C CA . GLY B 1 5 ? -2.537 -15.461 -17.531 1 98.81 5 GLY B CA 1
ATOM 2063 C C . GLY B 1 5 ? -2.104 -16.672 -18.328 1 98.81 5 GLY B C 1
ATOM 2064 O O . GLY B 1 5 ? -2.055 -17.781 -17.797 1 98.81 5 GLY B O 1
ATOM 2065 N N . ALA B 1 6 ? -1.84 -16.531 -19.562 1 98.69 6 ALA B N 1
ATOM 2066 C CA . ALA B 1 6 ? -1.388 -17.641 -20.422 1 98.69 6 ALA B CA 1
ATOM 2067 C C . ALA B 1 6 ? -0.029 -18.156 -19.953 1 98.69 6 ALA B C 1
ATOM 2069 O O . ALA B 1 6 ? 0.191 -19.375 -19.906 1 98.69 6 ALA B O 1
ATOM 2070 N N . ARG B 1 7 ? 0.924 -17.25 -19.641 1 98.69 7 ARG B N 1
ATOM 2071 C CA . ARG B 1 7 ? 2.24 -17.641 -19.156 1 98.69 7 ARG B CA 1
ATOM 2072 C C . ARG B 1 7 ? 2.131 -18.375 -17.812 1 98.69 7 ARG B C 1
ATOM 2074 O O . ARG B 1 7 ? 2.842 -19.344 -17.578 1 98.69 7 ARG B O 1
ATOM 2081 N N . LEU B 1 8 ? 1.245 -17.875 -16.969 1 98.75 8 LEU B N 1
ATOM 2082 C CA . LEU B 1 8 ? 1.051 -18.5 -15.664 1 98.75 8 LEU B CA 1
ATOM 2083 C C . LEU B 1 8 ? 0.492 -19.906 -15.828 1 98.75 8 LEU B C 1
ATOM 2085 O O . LEU B 1 8 ? 0.967 -20.844 -15.18 1 98.75 8 LEU B O 1
ATOM 2089 N N . ARG B 1 9 ? -0.49 -20.062 -16.656 1 98.19 9 ARG B N 1
ATOM 2090 C CA . ARG B 1 9 ? -1.042 -21.391 -16.922 1 98.19 9 ARG B CA 1
ATOM 2091 C C . ARG B 1 9 ? 0.043 -22.359 -17.391 1 98.19 9 ARG B C 1
ATOM 2093 O O . ARG B 1 9 ? 0.145 -23.484 -16.891 1 98.19 9 ARG B O 1
ATOM 2100 N N . ARG B 1 10 ? 0.816 -21.953 -18.281 1 97.75 10 ARG B N 1
ATOM 2101 C CA . ARG B 1 10 ? 1.895 -22.781 -18.797 1 97.75 10 ARG B CA 1
ATOM 2102 C C . ARG B 1 10 ? 2.877 -23.156 -17.688 1 97.75 10 ARG B C 1
ATOM 2104 O O . ARG B 1 10 ? 3.271 -24.312 -17.562 1 97.75 10 ARG B O 1
ATOM 2111 N N . ALA B 1 11 ? 3.27 -22.188 -16.922 1 97.06 11 ALA B N 1
ATOM 2112 C CA . ALA B 1 11 ? 4.207 -22.438 -15.82 1 97.06 11 ALA B CA 1
ATOM 2113 C C . ALA B 1 11 ? 3.629 -23.422 -14.812 1 97.06 11 ALA B C 1
ATOM 2115 O O . ALA B 1 11 ? 4.332 -24.328 -14.344 1 97.06 11 ALA B O 1
ATOM 2116 N N . MET B 1 12 ? 2.354 -23.219 -14.484 1 96.19 12 MET B N 1
ATOM 2117 C CA . MET B 1 12 ? 1.701 -24.109 -13.531 1 96.19 12 MET B CA 1
ATOM 2118 C C . MET B 1 12 ? 1.618 -25.531 -14.078 1 96.19 12 MET B C 1
ATOM 2120 O O . MET B 1 12 ? 1.83 -26.484 -13.344 1 96.19 12 MET B O 1
ATOM 2124 N N . ASP B 1 13 ? 1.309 -25.656 -15.328 1 94.5 13 ASP B N 1
ATOM 2125 C CA . ASP B 1 13 ? 1.198 -26.969 -15.953 1 94.5 13 ASP B CA 1
ATOM 2126 C C . ASP B 1 13 ? 2.557 -27.656 -16 1 94.5 13 ASP B C 1
ATOM 2128 O O . ASP B 1 13 ? 2.645 -28.875 -15.82 1 94.5 13 ASP B O 1
ATOM 2132 N N . GLU B 1 14 ? 3.584 -26.891 -16.234 1 94.31 14 GLU B N 1
ATOM 2133 C CA . GLU B 1 14 ? 4.914 -27.453 -16.453 1 94.31 14 GLU B CA 1
ATOM 2134 C C . GLU B 1 14 ? 5.625 -27.719 -15.125 1 94.31 14 GLU B C 1
ATOM 2136 O O . GLU B 1 14 ? 6.301 -28.734 -14.969 1 94.31 14 GLU B O 1
ATOM 2141 N N . ARG B 1 15 ? 5.473 -26.828 -14.195 1 93.06 15 ARG B N 1
ATOM 2142 C CA . ARG B 1 15 ? 6.293 -26.891 -12.984 1 93.06 15 ARG B CA 1
ATOM 2143 C C . ARG B 1 15 ? 5.441 -27.188 -11.758 1 93.06 15 ARG B C 1
ATOM 2145 O O . ARG B 1 15 ? 5.977 -27.453 -10.68 1 93.06 15 ARG B O 1
ATOM 2152 N N . GLY B 1 16 ? 4.109 -27.219 -11.914 1 91.88 16 GLY B N 1
ATOM 2153 C CA . GLY B 1 16 ? 3.205 -27.266 -10.773 1 91.88 16 GLY B CA 1
ATOM 2154 C C . GLY B 1 16 ? 2.816 -25.906 -10.258 1 91.88 16 GLY B C 1
ATOM 2155 O O . GLY B 1 16 ? 3.521 -24.922 -10.492 1 91.88 16 GLY B O 1
ATOM 2156 N N . PRO B 1 17 ? 1.731 -25.75 -9.555 1 93.5 17 PRO B N 1
ATOM 2157 C CA . PRO B 1 17 ? 1.177 -24.438 -9.188 1 93.5 17 PRO B CA 1
ATOM 2158 C C . PRO B 1 17 ? 1.741 -23.906 -7.867 1 93.5 17 PRO B C 1
ATOM 2160 O O . PRO B 1 17 ? 1.029 -23.25 -7.109 1 93.5 17 PRO B O 1
ATOM 2163 N N . LEU B 1 18 ? 2.977 -24.156 -7.574 1 96.25 18 LEU B N 1
ATOM 2164 C CA . LEU B 1 18 ? 3.564 -23.719 -6.312 1 96.25 18 LEU B CA 1
ATOM 2165 C C . LEU B 1 18 ? 4.152 -22.312 -6.441 1 96.25 18 LEU B C 1
ATOM 2167 O O . LEU B 1 18 ? 4.898 -22.047 -7.383 1 96.25 18 LEU B O 1
ATOM 2171 N N . CYS B 1 19 ? 3.717 -21.422 -5.605 1 98 19 CYS B N 1
ATOM 2172 C CA . CYS B 1 19 ? 4.32 -20.109 -5.406 1 98 19 CYS B CA 1
ATOM 2173 C C . CYS B 1 19 ? 5.172 -20.094 -4.141 1 98 19 CYS B C 1
ATOM 2175 O O . CYS B 1 19 ? 4.703 -20.469 -3.066 1 98 19 CYS B O 1
ATOM 2177 N N . VAL B 1 20 ? 6.398 -19.688 -4.211 1 98.44 20 VAL B N 1
ATOM 2178 C CA . VAL B 1 20 ? 7.27 -19.562 -3.049 1 98.44 20 VAL B CA 1
ATOM 2179 C C . VAL B 1 20 ? 7.609 -18.094 -2.809 1 98.44 20 VAL B C 1
ATOM 2181 O O . VAL B 1 20 ? 8.016 -17.391 -3.732 1 98.44 20 VAL B O 1
ATOM 2184 N N . GLY B 1 21 ? 7.395 -17.656 -1.612 1 98.12 21 GLY B N 1
ATOM 2185 C CA . GLY B 1 21 ? 7.738 -16.297 -1.241 1 98.12 21 GLY B CA 1
ATOM 2186 C C . GLY B 1 21 ? 9.227 -16.078 -1.071 1 98.12 21 GLY B C 1
ATOM 2187 O O . GLY B 1 21 ? 9.961 -17 -0.727 1 98.12 21 GLY B O 1
ATOM 2188 N N . ILE B 1 22 ? 9.711 -14.906 -1.413 1 98.69 22 ILE B N 1
ATOM 2189 C CA . ILE B 1 22 ? 11.008 -14.398 -0.964 1 98.69 22 ILE B CA 1
ATOM 2190 C C . ILE B 1 22 ? 10.805 -13.391 0.16 1 98.69 22 ILE B C 1
ATOM 2192 O O . ILE B 1 22 ? 10.609 -12.195 -0.096 1 98.69 22 ILE B O 1
ATOM 2196 N N . ASP B 1 23 ? 10.859 -13.852 1.372 1 98 23 ASP B N 1
ATOM 2197 C CA . ASP B 1 23 ? 10.477 -13.102 2.568 1 98 23 ASP B CA 1
ATOM 2198 C C . ASP B 1 23 ? 11.617 -13.07 3.582 1 98 23 ASP B C 1
ATOM 2200 O O . ASP B 1 23 ? 11.586 -13.789 4.586 1 98 23 ASP B O 1
ATOM 2204 N N . PRO B 1 24 ? 12.578 -12.234 3.439 1 98.31 24 PRO B N 1
ATOM 2205 C CA . PRO B 1 24 ? 13.719 -12.18 4.359 1 98.31 24 PRO B CA 1
ATOM 2206 C C . PRO B 1 24 ? 13.367 -11.547 5.699 1 98.31 24 PRO B C 1
ATOM 2208 O O . PRO B 1 24 ? 13.969 -10.547 6.09 1 98.31 24 PRO B O 1
ATOM 2211 N N . HIS B 1 25 ? 12.5 -12.188 6.426 1 96.06 25 HIS B N 1
ATOM 2212 C CA . HIS B 1 25 ? 12.242 -11.812 7.812 1 96.06 25 HIS B CA 1
ATOM 2213 C C . HIS B 1 25 ? 13.539 -11.789 8.625 1 96.06 25 HIS B C 1
ATOM 2215 O O . HIS B 1 25 ? 14.43 -12.609 8.398 1 96.06 25 HIS B O 1
ATOM 2221 N N . ALA B 1 26 ? 13.547 -10.914 9.594 1 96.38 26 ALA B N 1
ATOM 2222 C CA . ALA B 1 26 ? 14.695 -10.875 10.492 1 96.38 26 ALA B CA 1
ATOM 2223 C C . ALA B 1 26 ? 14.945 -12.242 11.125 1 96.38 26 ALA B C 1
ATOM 2225 O O . ALA B 1 26 ? 16.094 -12.672 11.25 1 96.38 26 ALA B O 1
ATOM 2226 N N . SER B 1 27 ? 13.859 -12.875 11.539 1 96.12 27 SER B N 1
ATOM 2227 C CA . SER B 1 27 ? 13.984 -14.18 12.188 1 96.12 27 SER B CA 1
ATOM 2228 C C . SER B 1 27 ? 14.539 -15.219 11.227 1 96.12 27 SER B C 1
ATOM 2230 O O . SER B 1 27 ? 15.328 -16.078 11.625 1 96.12 27 SER B O 1
ATOM 2232 N N . LEU B 1 28 ? 14.133 -15.195 9.938 1 97.19 28 LEU B N 1
ATOM 2233 C CA . LEU B 1 28 ? 14.625 -16.141 8.945 1 97.19 28 LEU B CA 1
ATOM 2234 C C . LEU B 1 28 ? 16.094 -15.875 8.617 1 97.19 28 LEU B C 1
ATOM 2236 O O . LEU B 1 28 ? 16.859 -16.812 8.406 1 97.19 28 LEU B O 1
ATOM 2240 N N . LEU B 1 29 ? 16.469 -14.562 8.5 1 98.38 29 LEU B N 1
ATOM 2241 C CA . LEU B 1 29 ? 17.875 -14.234 8.32 1 98.38 29 LEU B CA 1
ATOM 2242 C C . LEU B 1 29 ? 18.719 -14.836 9.445 1 98.38 29 LEU B C 1
ATOM 2244 O O . LEU B 1 29 ? 19.734 -15.477 9.18 1 98.38 29 LEU B O 1
ATOM 2248 N N . ALA B 1 30 ? 18.25 -14.695 10.656 1 98.12 30 ALA B N 1
ATOM 2249 C CA . ALA B 1 30 ? 18.969 -15.227 11.812 1 98.12 30 ALA B CA 1
ATOM 2250 C C . ALA B 1 30 ? 19.047 -16.75 11.758 1 98.12 30 ALA B C 1
ATOM 2252 O O . ALA B 1 30 ? 20.094 -17.328 12.031 1 98.12 30 ALA B O 1
ATOM 2253 N N . GLU B 1 31 ? 17.953 -17.391 11.398 1 97.94 31 GLU B N 1
ATOM 2254 C CA . GLU B 1 31 ? 17.906 -18.844 11.289 1 97.94 31 GLU B CA 1
ATOM 2255 C C . GLU B 1 31 ? 18.891 -19.359 10.234 1 97.94 31 GLU B C 1
ATOM 2257 O O . GLU B 1 31 ? 19.438 -20.453 10.367 1 97.94 31 GLU B O 1
ATOM 2262 N N . TRP B 1 32 ? 19.078 -18.516 9.172 1 98.56 32 TRP B N 1
ATOM 2263 C CA . TRP B 1 32 ? 19.984 -18.875 8.094 1 98.56 32 TRP B CA 1
ATOM 2264 C C . TRP B 1 32 ? 21.438 -18.562 8.477 1 98.56 32 TRP B C 1
ATOM 2266 O O . TRP B 1 32 ? 22.359 -18.859 7.719 1 98.56 32 TRP B O 1
ATOM 2276 N N . GLY B 1 33 ? 21.688 -17.891 9.68 1 98.5 33 GLY B N 1
ATOM 2277 C CA . GLY B 1 33 ? 23.016 -17.453 10.094 1 98.5 33 GLY B CA 1
ATOM 2278 C C . GLY B 1 33 ? 23.469 -16.188 9.406 1 98.5 33 GLY B C 1
ATOM 2279 O O . GLY B 1 33 ? 24.672 -15.945 9.258 1 98.5 33 GLY B O 1
ATOM 2280 N N . LEU B 1 34 ? 22.5 -15.398 8.938 1 98.69 34 LEU B N 1
ATOM 2281 C CA . LEU B 1 34 ? 22.797 -14.141 8.266 1 98.69 34 LEU B CA 1
ATOM 2282 C C . LEU B 1 34 ? 22.5 -12.953 9.172 1 98.69 34 LEU B C 1
ATOM 2284 O O . LEU B 1 34 ? 21.656 -13.039 10.062 1 98.69 34 LEU B O 1
ATOM 2288 N N . ASN B 1 35 ? 23.203 -11.859 8.914 1 98.38 35 ASN B N 1
ATOM 2289 C CA . ASN B 1 35 ? 22.906 -10.625 9.633 1 98.38 35 ASN B CA 1
ATOM 2290 C C . ASN B 1 35 ? 21.641 -9.945 9.086 1 98.38 35 ASN B C 1
ATOM 2292 O O . ASN B 1 35 ? 21.344 -10.055 7.898 1 98.38 35 ASN B O 1
ATOM 2296 N N . ASP B 1 36 ? 20.969 -9.266 9.953 1 98.25 36 ASP B N 1
ATOM 2297 C CA . ASP B 1 36 ? 19.812 -8.469 9.547 1 98.25 36 ASP B CA 1
ATOM 2298 C C . ASP B 1 36 ? 20.25 -7.129 8.961 1 98.25 36 ASP B C 1
ATOM 2300 O O . ASP B 1 36 ? 19.953 -6.074 9.531 1 98.25 36 ASP B O 1
ATOM 2304 N N . ASP B 1 37 ? 20.906 -7.16 7.875 1 98.25 37 ASP B N 1
ATOM 2305 C CA . ASP B 1 37 ? 21.391 -6 7.137 1 98.25 37 ASP B CA 1
ATOM 2306 C C . ASP B 1 37 ? 21.344 -6.242 5.629 1 98.25 37 ASP B C 1
ATOM 2308 O O . ASP B 1 37 ? 20.828 -7.27 5.18 1 98.25 37 ASP B O 1
ATOM 2312 N N . VAL B 1 38 ? 21.734 -5.312 4.867 1 98.62 38 VAL B N 1
ATOM 2313 C CA . VAL B 1 38 ? 21.609 -5.359 3.414 1 98.62 38 VAL B CA 1
ATOM 2314 C C . VAL B 1 38 ? 22.375 -6.555 2.863 1 98.62 38 VAL B C 1
ATOM 2316 O O . VAL B 1 38 ? 21.922 -7.215 1.925 1 98.62 38 VAL B O 1
ATOM 2319 N N . ALA B 1 39 ? 23.531 -6.836 3.398 1 98.69 39 ALA B N 1
ATOM 2320 C CA . ALA B 1 39 ? 24.328 -7.98 2.951 1 98.69 39 ALA B CA 1
ATOM 2321 C C . ALA B 1 39 ? 23.578 -9.289 3.186 1 98.69 39 ALA B C 1
ATOM 2323 O O . ALA B 1 39 ? 23.594 -10.18 2.334 1 98.69 39 ALA B O 1
ATOM 2324 N N . GLY B 1 40 ? 23 -9.453 4.41 1 98.75 40 GLY B N 1
ATOM 2325 C CA . GLY B 1 40 ? 22.172 -10.617 4.684 1 98.75 40 GLY B CA 1
ATOM 2326 C C . GLY B 1 40 ? 20.984 -10.727 3.762 1 98.75 40 GLY B C 1
ATOM 2327 O O . GLY B 1 40 ? 20.641 -11.82 3.303 1 98.75 40 GLY B O 1
ATOM 2328 N N . LEU B 1 41 ? 20.375 -9.633 3.49 1 98.75 41 LEU B N 1
ATOM 2329 C CA . LEU B 1 41 ? 19.234 -9.555 2.582 1 98.75 41 LEU B CA 1
ATOM 2330 C C . LEU B 1 41 ? 19.609 -10.055 1.192 1 98.75 41 LEU B C 1
ATOM 2332 O O . LEU B 1 41 ? 18.875 -10.836 0.584 1 98.75 41 LEU B O 1
ATOM 2336 N N . GLU B 1 42 ? 20.734 -9.578 0.75 1 98.81 42 GLU B N 1
ATOM 2337 C CA . GLU B 1 42 ? 21.234 -9.953 -0.571 1 98.81 42 GLU B CA 1
ATOM 2338 C C . GLU B 1 42 ? 21.516 -11.445 -0.65 1 98.81 42 GLU B C 1
ATOM 2340 O O . GLU B 1 42 ? 21.109 -12.109 -1.604 1 98.81 42 GLU B O 1
ATOM 2345 N N . ARG B 1 43 ? 22.203 -11.938 0.315 1 98.75 43 ARG B N 1
ATOM 2346 C CA . ARG B 1 43 ? 22.562 -13.352 0.329 1 98.75 43 ARG B CA 1
ATOM 2347 C C . ARG B 1 43 ? 21.328 -14.234 0.398 1 98.75 43 ARG B C 1
ATOM 2349 O O . ARG B 1 43 ? 21.234 -15.242 -0.313 1 98.75 43 ARG B O 1
ATOM 2356 N N . PHE B 1 44 ? 20.438 -13.875 1.264 1 98.88 44 PHE B N 1
ATOM 2357 C CA . PHE B 1 44 ? 19.172 -14.594 1.395 1 98.88 44 PHE B CA 1
ATOM 2358 C C . PHE B 1 44 ? 18.453 -14.672 0.055 1 98.88 44 PHE B C 1
ATOM 2360 O O . PHE B 1 44 ? 18.062 -15.75 -0.395 1 98.88 44 PHE B O 1
ATOM 2367 N N . SER B 1 45 ? 18.281 -13.508 -0.573 1 98.88 45 SER B N 1
ATOM 2368 C CA . SER B 1 45 ? 17.5 -13.391 -1.799 1 98.88 45 SER B CA 1
ATOM 2369 C C . SER B 1 45 ? 18.156 -14.148 -2.947 1 98.88 45 SER B C 1
ATOM 2371 O O . SER B 1 45 ? 17.469 -14.867 -3.691 1 98.88 45 SER B O 1
ATOM 2373 N N . ARG B 1 46 ? 19.438 -14.008 -3.049 1 98.69 46 ARG B N 1
ATOM 2374 C CA . ARG B 1 46 ? 20.172 -14.703 -4.102 1 98.69 46 ARG B CA 1
ATOM 2375 C C . ARG B 1 46 ? 20.062 -16.219 -3.945 1 98.69 46 ARG B C 1
ATOM 2377 O O . ARG B 1 46 ? 19.922 -16.938 -4.934 1 98.69 46 ARG B O 1
ATOM 2384 N N . THR B 1 47 ? 20.156 -16.656 -2.725 1 98.88 47 THR B N 1
ATOM 2385 C CA . THR B 1 47 ? 20.078 -18.094 -2.447 1 98.88 47 THR B CA 1
ATOM 2386 C C . THR B 1 47 ? 18.688 -18.625 -2.82 1 98.88 47 THR B C 1
ATOM 2388 O O . THR B 1 47 ? 18.578 -19.703 -3.406 1 98.88 47 THR B O 1
ATOM 2391 N N . VAL B 1 48 ? 17.625 -17.906 -2.486 1 98.88 48 VAL B N 1
ATOM 2392 C CA . VAL B 1 48 ? 16.281 -18.344 -2.816 1 98.88 48 VAL B CA 1
ATOM 2393 C C . VAL B 1 48 ? 16.109 -18.391 -4.332 1 98.88 48 VAL B C 1
ATOM 2395 O O . VAL B 1 48 ? 15.539 -19.344 -4.871 1 98.88 48 VAL B O 1
ATOM 2398 N N . VAL B 1 49 ? 16.594 -17.359 -5.035 1 98.88 49 VAL B N 1
ATOM 2399 C CA . VAL B 1 49 ? 16.5 -17.312 -6.488 1 98.88 49 VAL B CA 1
ATOM 2400 C C . VAL B 1 49 ? 17.25 -18.5 -7.102 1 98.88 49 VAL B C 1
ATOM 2402 O O . VAL B 1 49 ? 16.734 -19.188 -7.984 1 98.88 49 VAL B O 1
ATOM 2405 N N . GLU B 1 50 ? 18.438 -18.734 -6.586 1 98.62 50 GLU B N 1
ATOM 2406 C CA . GLU B 1 50 ? 19.234 -19.859 -7.062 1 98.62 50 GLU B CA 1
ATOM 2407 C C . GLU B 1 50 ? 18.484 -21.172 -6.871 1 98.62 50 GLU B C 1
ATOM 2409 O O . GLU B 1 50 ? 18.469 -22.031 -7.762 1 98.62 50 GLU B O 1
ATOM 2414 N N . ALA B 1 51 ? 17.844 -21.281 -5.805 1 98.62 51 ALA B N 1
ATOM 2415 C CA . ALA B 1 51 ? 17.203 -22.547 -5.434 1 98.62 51 ALA B CA 1
ATOM 2416 C C . ALA B 1 51 ? 15.898 -22.75 -6.195 1 98.62 51 ALA B C 1
ATOM 2418 O O . ALA B 1 51 ? 15.531 -23.891 -6.508 1 98.62 51 ALA B O 1
ATOM 2419 N N . MET B 1 52 ? 15.195 -21.688 -6.543 1 98.12 52 MET B N 1
ATOM 2420 C CA . MET B 1 52 ? 13.773 -21.875 -6.816 1 98.12 52 MET B CA 1
ATOM 2421 C C . MET B 1 52 ? 13.43 -21.406 -8.227 1 98.12 52 MET B C 1
ATOM 2423 O O . MET B 1 52 ? 12.438 -21.859 -8.805 1 98.12 52 MET B O 1
ATOM 2427 N N . ALA B 1 53 ? 14.148 -20.5 -8.789 1 97.31 53 ALA B N 1
ATOM 2428 C CA . ALA B 1 53 ? 13.656 -19.703 -9.906 1 97.31 53 ALA B CA 1
ATOM 2429 C C . ALA B 1 53 ? 13.414 -20.578 -11.141 1 97.31 53 ALA B C 1
ATOM 2431 O O . ALA B 1 53 ? 12.531 -20.281 -11.945 1 97.31 53 ALA B O 1
ATOM 2432 N N . ASP B 1 54 ? 14.164 -21.625 -11.281 1 95.12 54 ASP B N 1
ATOM 2433 C CA . ASP B 1 54 ? 13.992 -22.484 -12.445 1 95.12 54 ASP B CA 1
ATOM 2434 C C . ASP B 1 54 ? 13.117 -23.688 -12.109 1 95.12 54 ASP B C 1
ATOM 2436 O O . ASP B 1 54 ? 12.922 -24.578 -12.953 1 95.12 54 ASP B O 1
ATOM 2440 N N . ARG B 1 55 ? 12.57 -23.734 -10.914 1 94.44 55 ARG B N 1
ATOM 2441 C CA . ARG B 1 55 ? 11.883 -24.938 -10.453 1 94.44 55 ARG B CA 1
ATOM 2442 C C . ARG B 1 55 ? 10.406 -24.656 -10.203 1 94.44 55 ARG B C 1
ATOM 2444 O O . ARG B 1 55 ? 9.547 -25.5 -10.508 1 94.44 55 ARG B O 1
ATOM 2451 N N . VAL B 1 56 ? 10.117 -23.516 -9.648 1 95.44 56 VAL B N 1
ATOM 2452 C CA . VAL B 1 56 ? 8.734 -23.234 -9.273 1 95.44 56 VAL B CA 1
ATOM 2453 C C . VAL B 1 56 ? 8.086 -22.344 -10.328 1 95.44 56 VAL B C 1
ATOM 2455 O O . VAL B 1 56 ? 8.781 -21.703 -11.117 1 95.44 56 VAL B O 1
ATOM 2458 N N . ALA B 1 57 ? 6.773 -22.312 -10.289 1 95 57 ALA B N 1
ATOM 2459 C CA . ALA B 1 57 ? 6.047 -21.5 -11.242 1 95 57 ALA B CA 1
ATOM 2460 C C . ALA B 1 57 ? 6.207 -20.016 -10.922 1 95 57 ALA B C 1
ATOM 2462 O O . ALA B 1 57 ? 6.441 -19.203 -11.82 1 95 57 ALA B O 1
ATOM 2463 N N . VAL B 1 58 ? 6.098 -19.734 -9.633 1 98.44 58 VAL B N 1
ATOM 2464 C CA . VAL B 1 58 ? 6.016 -18.344 -9.234 1 98.44 58 VAL B CA 1
ATOM 2465 C C . VAL B 1 58 ? 6.926 -18.094 -8.031 1 98.44 58 VAL B C 1
ATOM 2467 O O . VAL B 1 58 ? 6.961 -18.891 -7.098 1 98.44 58 VAL B O 1
ATOM 2470 N N . LEU B 1 59 ? 7.73 -17.062 -8.094 1 98.88 59 LEU B N 1
ATOM 2471 C CA . LEU B 1 59 ? 8.352 -16.469 -6.918 1 98.88 59 LEU B CA 1
ATOM 2472 C C . LEU B 1 59 ? 7.633 -15.172 -6.527 1 98.88 59 LEU B C 1
ATOM 2474 O O . LEU B 1 59 ? 7.227 -14.398 -7.395 1 98.88 59 LEU B O 1
ATOM 2478 N N . LYS B 1 60 ? 7.496 -14.969 -5.289 1 98.88 60 LYS B N 1
ATOM 2479 C CA . LYS B 1 60 ? 6.727 -13.828 -4.801 1 98.88 60 LYS B CA 1
ATOM 2480 C C . LYS B 1 60 ? 7.508 -13.047 -3.746 1 98.88 60 LYS B C 1
ATOM 2482 O O . LYS B 1 60 ? 7.262 -13.195 -2.547 1 98.88 60 LYS B O 1
ATOM 2487 N N . PRO B 1 61 ? 8.438 -12.148 -4.129 1 98.88 61 PRO B N 1
ATOM 2488 C CA . PRO B 1 61 ? 9.109 -11.297 -3.137 1 98.88 61 PRO B CA 1
ATOM 2489 C C . PRO B 1 61 ? 8.141 -10.359 -2.422 1 98.88 61 PRO B C 1
ATOM 2491 O O . PRO B 1 61 ? 7.273 -9.758 -3.061 1 98.88 61 PRO B O 1
ATOM 2494 N N . GLN B 1 62 ? 8.195 -10.312 -1.123 1 98.69 62 GLN B N 1
ATOM 2495 C CA . GLN B 1 62 ? 7.449 -9.359 -0.306 1 98.69 62 GLN B CA 1
ATOM 2496 C C . GLN B 1 62 ? 8.219 -8.055 -0.145 1 98.69 62 GLN B C 1
ATOM 2498 O O . GLN B 1 62 ? 9.211 -7.996 0.583 1 98.69 62 GLN B O 1
ATOM 2503 N N . SER B 1 63 ? 7.711 -6.965 -0.698 1 98.81 63 SER B N 1
ATOM 2504 C CA . SER B 1 63 ? 8.43 -5.703 -0.814 1 98.81 63 SER B CA 1
ATOM 2505 C C . SER B 1 63 ? 8.766 -5.133 0.559 1 98.81 63 SER B C 1
ATOM 2507 O O . SER B 1 63 ? 9.805 -4.484 0.73 1 98.81 63 SER B O 1
ATOM 2509 N N . ALA B 1 64 ? 7.902 -5.363 1.546 1 98.75 64 ALA B N 1
ATOM 2510 C CA . ALA B 1 64 ? 8.055 -4.781 2.877 1 98.75 64 ALA B CA 1
ATOM 2511 C C . ALA B 1 64 ? 9.406 -5.145 3.484 1 98.75 64 ALA B C 1
ATOM 2513 O O . ALA B 1 64 ? 10.039 -4.32 4.148 1 98.75 64 ALA B O 1
ATOM 2514 N N . PHE B 1 65 ? 9.852 -6.352 3.248 1 98.75 65 PHE B N 1
ATOM 2515 C CA . PHE B 1 65 ? 11.062 -6.848 3.891 1 98.75 65 PHE B CA 1
ATOM 2516 C C . PHE B 1 65 ? 12.305 -6.262 3.23 1 98.75 65 PHE B C 1
ATOM 2518 O O . PHE B 1 65 ? 13.406 -6.348 3.779 1 98.75 65 PHE B O 1
ATOM 2525 N N . PHE B 1 66 ? 12.164 -5.691 2.107 1 98.88 66 PHE B N 1
ATOM 2526 C CA . PHE B 1 66 ? 13.234 -4.961 1.439 1 98.88 66 PHE B CA 1
ATOM 2527 C C . PHE B 1 66 ? 13.156 -3.473 1.76 1 98.88 66 PHE B C 1
ATOM 2529 O O . PHE B 1 66 ? 14.172 -2.842 2.051 1 98.88 66 PHE B O 1
ATOM 2536 N N . GLU B 1 67 ? 11.961 -2.932 1.783 1 98.75 67 GLU B N 1
ATOM 2537 C CA . GLU B 1 67 ? 11.742 -1.513 2.051 1 98.75 67 GLU B CA 1
ATOM 2538 C C . GLU B 1 67 ? 12.266 -1.129 3.434 1 98.75 67 GLU B C 1
ATOM 2540 O O . GLU B 1 67 ? 12.703 0.002 3.645 1 98.75 67 GLU B O 1
ATOM 2545 N N . ARG B 1 68 ? 12.203 -2.047 4.395 1 97.88 68 ARG B N 1
ATOM 2546 C CA . ARG B 1 68 ? 12.633 -1.719 5.75 1 97.88 68 ARG B CA 1
ATOM 2547 C C . ARG B 1 68 ? 14.109 -1.335 5.785 1 97.88 68 ARG B C 1
ATOM 2549 O O . ARG B 1 68 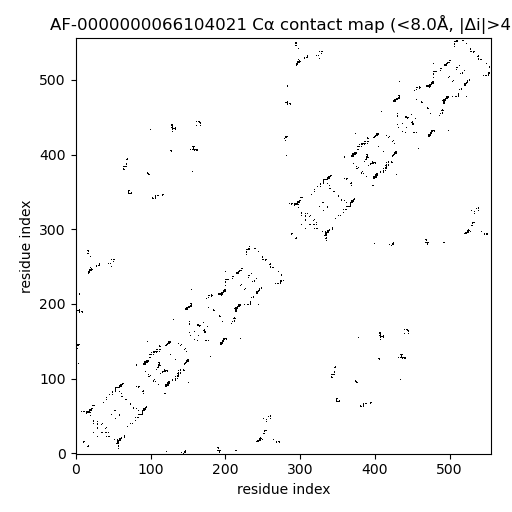? 14.586 -0.772 6.773 1 97.88 68 ARG B O 1
ATOM 2556 N N . PHE B 1 69 ? 14.867 -1.56 4.648 1 98.31 69 PHE B N 1
ATOM 2557 C CA . PHE B 1 69 ? 16.281 -1.183 4.543 1 98.31 69 PHE B CA 1
ATOM 2558 C C . PHE B 1 69 ? 16.438 0.046 3.658 1 98.31 69 PHE B C 1
ATOM 2560 O O . PHE B 1 69 ? 17.547 0.358 3.225 1 98.31 69 PHE B O 1
ATOM 2567 N N . GLY B 1 70 ? 15.336 0.692 3.344 1 98.31 70 GLY B N 1
ATOM 2568 C CA . GLY B 1 70 ? 15.383 1.906 2.543 1 98.31 70 GLY B CA 1
ATOM 2569 C C . GLY B 1 70 ? 15.742 1.65 1.092 1 98.31 70 GLY B C 1
ATOM 2570 O O . GLY B 1 70 ? 15.391 0.607 0.535 1 98.31 70 GLY B O 1
ATOM 2571 N N . SER B 1 71 ? 16.344 2.643 0.509 1 98.88 71 SER B N 1
ATOM 2572 C CA . SER B 1 71 ? 16.703 2.574 -0.905 1 98.88 71 SER B CA 1
ATOM 2573 C C . SER B 1 71 ? 17.672 1.43 -1.178 1 98.88 71 SER B C 1
ATOM 2575 O O . SER B 1 71 ? 17.641 0.818 -2.248 1 98.88 71 SER B O 1
ATOM 2577 N N . ARG B 1 72 ? 18.5 1.131 -0.259 1 98.75 72 ARG B N 1
ATOM 2578 C CA . ARG B 1 72 ? 19.469 0.048 -0.449 1 98.75 72 ARG B CA 1
ATOM 2579 C C . ARG B 1 72 ? 18.766 -1.305 -0.497 1 98.75 72 ARG B C 1
ATOM 2581 O O . ARG B 1 72 ? 19.172 -2.195 -1.245 1 98.75 72 ARG B O 1
ATOM 2588 N N . GLY B 1 73 ? 17.734 -1.5 0.356 1 98.88 73 GLY B N 1
ATOM 2589 C CA . GLY B 1 73 ? 16.922 -2.709 0.282 1 98.88 73 GLY B CA 1
ATOM 2590 C C . GLY B 1 73 ? 16.172 -2.844 -1.026 1 98.88 73 GLY B C 1
ATOM 2591 O O . GLY B 1 73 ? 16.094 -3.938 -1.59 1 98.88 73 GLY B O 1
ATOM 2592 N N . VAL B 1 74 ? 15.672 -1.739 -1.504 1 98.94 74 VAL B N 1
ATOM 2593 C CA . VAL B 1 74 ? 14.938 -1.744 -2.768 1 98.94 74 VAL B CA 1
ATOM 2594 C C . VAL B 1 74 ? 15.883 -2.104 -3.91 1 98.94 74 VAL B C 1
ATOM 2596 O O . VAL B 1 74 ? 15.484 -2.771 -4.867 1 98.94 74 VAL B O 1
ATOM 2599 N N . ALA B 1 75 ? 17.109 -1.642 -3.805 1 98.94 75 ALA B N 1
ATOM 2600 C CA . ALA B 1 75 ? 18.094 -2.014 -4.816 1 98.94 75 ALA B CA 1
ATOM 2601 C C . ALA B 1 75 ? 18.297 -3.525 -4.844 1 98.94 75 ALA B C 1
ATOM 2603 O O . ALA B 1 75 ? 18.438 -4.117 -5.918 1 98.94 75 ALA B O 1
ATOM 2604 N N . VAL B 1 76 ? 18.375 -4.164 -3.699 1 98.94 76 VAL B N 1
ATOM 2605 C CA . VAL B 1 76 ? 18.484 -5.617 -3.627 1 98.94 76 VAL B CA 1
ATOM 2606 C C . VAL B 1 76 ? 17.25 -6.258 -4.254 1 98.94 76 VAL B C 1
ATOM 2608 O O . VAL B 1 76 ? 17.359 -7.262 -4.965 1 98.94 76 VAL B O 1
ATOM 2611 N N . LEU B 1 77 ? 16.078 -5.711 -3.996 1 98.94 77 LEU B N 1
ATOM 2612 C CA . LEU B 1 77 ? 14.828 -6.211 -4.57 1 98.94 77 LEU B CA 1
ATOM 2613 C C . LEU B 1 77 ? 14.875 -6.16 -6.094 1 98.94 77 LEU B C 1
ATOM 2615 O O . LEU B 1 77 ? 14.43 -7.094 -6.762 1 98.94 77 LEU B O 1
ATOM 2619 N N . GLU B 1 78 ? 15.406 -5.016 -6.617 1 98.94 78 GLU B N 1
ATOM 2620 C CA . GLU B 1 78 ? 15.547 -4.875 -8.062 1 98.94 78 GLU B CA 1
ATOM 2621 C C . GLU B 1 78 ? 16.359 -6.02 -8.656 1 98.94 78 GLU B C 1
ATOM 2623 O O . GLU B 1 78 ? 15.945 -6.656 -9.617 1 98.94 78 GLU B O 1
ATOM 2628 N N . THR B 1 79 ? 17.453 -6.27 -8.055 1 98.88 79 THR B N 1
ATOM 2629 C CA . THR B 1 79 ? 18.344 -7.332 -8.523 1 98.88 79 THR B CA 1
ATOM 2630 C C . THR B 1 79 ? 17.656 -8.695 -8.391 1 98.88 79 THR B C 1
ATOM 2632 O O . THR B 1 79 ? 17.75 -9.523 -9.297 1 98.88 79 THR B O 1
ATOM 2635 N N . THR B 1 80 ? 16.984 -8.898 -7.305 1 98.88 80 THR B N 1
ATOM 2636 C CA . THR B 1 80 ? 16.297 -10.156 -7.031 1 98.88 80 THR B CA 1
ATOM 2637 C C . THR B 1 80 ? 15.25 -10.438 -8.109 1 98.88 80 THR B C 1
ATOM 2639 O O . THR B 1 80 ? 15.188 -11.555 -8.633 1 98.88 80 THR B O 1
ATOM 2642 N N . VAL B 1 81 ? 14.477 -9.438 -8.453 1 98.88 81 VAL B N 1
ATOM 2643 C CA . VAL B 1 81 ? 13.414 -9.586 -9.438 1 98.88 81 VAL B CA 1
ATOM 2644 C C . VAL B 1 81 ? 14.016 -9.859 -10.812 1 98.88 81 VAL B C 1
ATOM 2646 O O . VAL B 1 81 ? 13.562 -10.758 -11.523 1 98.88 81 VAL B O 1
ATOM 2649 N N . GLN B 1 82 ? 15.039 -9.125 -11.141 1 98.56 82 GLN B N 1
ATOM 2650 C CA . GLN B 1 82 ? 15.68 -9.273 -12.445 1 98.56 82 GLN B CA 1
ATOM 2651 C C . GLN B 1 82 ? 16.281 -10.664 -12.602 1 98.56 82 GLN B C 1
ATOM 2653 O O . GLN B 1 82 ? 16.094 -11.312 -13.633 1 98.56 82 GLN B O 1
ATOM 2658 N N . GLU B 1 83 ? 16.938 -11.125 -11.602 1 98.69 83 GLU B N 1
ATOM 2659 C CA . GLU B 1 83 ? 17.594 -12.43 -11.664 1 98.69 83 GLU B CA 1
ATOM 2660 C C . GLU B 1 83 ? 16.578 -13.562 -11.664 1 98.69 83 GLU B C 1
ATOM 2662 O O . GLU B 1 83 ? 16.75 -14.562 -12.359 1 98.69 83 GLU B O 1
ATOM 2667 N N . ALA B 1 84 ? 15.523 -13.414 -10.875 1 98.75 84 ALA B N 1
ATOM 2668 C CA . ALA B 1 84 ? 14.477 -14.43 -10.836 1 98.75 84 ALA B CA 1
ATOM 2669 C C . ALA B 1 84 ? 13.812 -14.586 -12.203 1 98.75 84 ALA B C 1
ATOM 2671 O O . ALA B 1 84 ? 13.641 -15.703 -12.695 1 98.75 84 ALA B O 1
ATOM 2672 N N . ARG B 1 85 ? 13.477 -13.492 -12.812 1 98.12 85 ARG B N 1
ATOM 2673 C CA . ARG B 1 85 ? 12.82 -13.523 -14.117 1 98.12 85 ARG B CA 1
ATOM 2674 C C . ARG B 1 85 ? 13.758 -14.055 -15.195 1 98.12 85 ARG B C 1
ATOM 2676 O O . ARG B 1 85 ? 13.344 -14.828 -16.062 1 98.12 85 ARG B O 1
ATOM 2683 N N . ALA B 1 86 ? 15.023 -13.641 -15.109 1 97.75 86 ALA B N 1
ATOM 2684 C CA . ALA B 1 86 ? 16.016 -14.125 -16.062 1 97.75 86 ALA B CA 1
ATOM 2685 C C . ALA B 1 86 ? 16.172 -15.641 -15.969 1 97.75 86 ALA B C 1
ATOM 2687 O O . ALA B 1 86 ? 16.453 -16.312 -16.969 1 97.75 86 ALA B O 1
ATOM 2688 N N . ALA B 1 87 ? 15.961 -16.156 -14.805 1 97.5 87 ALA B N 1
ATOM 2689 C CA . ALA B 1 87 ? 16.125 -17.578 -14.57 1 97.5 87 ALA B CA 1
ATOM 2690 C C . ALA B 1 87 ? 14.852 -18.344 -14.93 1 97.5 87 ALA B C 1
ATOM 2692 O O . ALA B 1 87 ? 14.82 -19.578 -14.867 1 97.5 87 ALA B O 1
ATOM 2693 N N . GLY B 1 88 ? 13.797 -17.625 -15.25 1 95.69 88 GLY B N 1
ATOM 2694 C CA . GLY B 1 88 ? 12.633 -18.281 -15.836 1 95.69 88 GLY B CA 1
ATOM 2695 C C . GLY B 1 88 ? 11.422 -18.266 -14.93 1 95.69 88 GLY B C 1
ATOM 2696 O O . GLY B 1 88 ? 10.344 -18.719 -15.312 1 95.69 88 GLY B O 1
ATOM 2697 N N . ALA B 1 89 ? 11.523 -17.719 -13.742 1 97.69 89 ALA B N 1
ATOM 2698 C CA . ALA B 1 89 ? 10.375 -17.656 -12.844 1 97.69 89 ALA B CA 1
ATOM 2699 C C . ALA B 1 89 ? 9.438 -16.516 -13.227 1 97.69 89 ALA B C 1
ATOM 2701 O O . ALA B 1 89 ? 9.891 -15.469 -13.703 1 97.69 89 ALA B O 1
ATOM 2702 N N . LEU B 1 90 ? 8.117 -16.734 -13.07 1 98.75 90 LEU B N 1
ATOM 2703 C CA . LEU B 1 90 ? 7.215 -15.594 -12.984 1 98.75 90 LEU B CA 1
ATOM 2704 C C . LEU B 1 90 ? 7.312 -14.93 -11.617 1 98.75 90 LEU B C 1
ATOM 2706 O O . LEU B 1 90 ? 7.34 -15.617 -10.586 1 98.75 90 LEU B O 1
ATOM 2710 N N . VAL B 1 91 ? 7.418 -13.648 -11.617 1 98.94 91 VAL B N 1
ATOM 2711 C CA . VAL B 1 91 ? 7.555 -12.93 -10.352 1 98.94 91 VAL B CA 1
ATOM 2712 C C . VAL B 1 91 ? 6.273 -12.148 -10.055 1 98.94 91 VAL B C 1
ATOM 2714 O O . VAL B 1 91 ? 5.84 -11.328 -10.867 1 98.94 91 VAL B O 1
ATOM 2717 N N . VAL B 1 92 ? 5.629 -12.438 -8.945 1 98.94 92 VAL B N 1
ATOM 2718 C CA . VAL B 1 92 ? 4.523 -11.656 -8.398 1 98.94 92 VAL B CA 1
ATOM 2719 C C . VAL B 1 92 ? 5.035 -10.766 -7.266 1 98.94 92 VAL B C 1
ATOM 2721 O O . VAL B 1 92 ? 5.375 -11.25 -6.184 1 98.94 92 VAL B O 1
ATOM 2724 N N . MET B 1 93 ? 5.098 -9.477 -7.539 1 98.94 93 MET B N 1
ATOM 2725 C CA . MET B 1 93 ? 5.504 -8.539 -6.5 1 98.94 93 MET B CA 1
ATOM 2726 C C . MET B 1 93 ? 4.398 -8.367 -5.465 1 98.94 93 MET B C 1
ATOM 2728 O O . MET B 1 93 ? 3.303 -7.906 -5.789 1 98.94 93 MET B O 1
ATOM 2732 N N . ASP B 1 94 ? 4.68 -8.805 -4.27 1 98.81 94 ASP B N 1
ATOM 2733 C CA . ASP B 1 94 ? 3.74 -8.617 -3.17 1 98.81 94 ASP B CA 1
ATOM 2734 C C . ASP B 1 94 ? 3.963 -7.266 -2.488 1 98.81 94 ASP B C 1
ATOM 2736 O O . ASP B 1 94 ? 4.793 -7.152 -1.582 1 98.81 94 ASP B O 1
ATOM 2740 N N . ALA B 1 95 ? 3.225 -6.285 -2.934 1 98.88 95 ALA B N 1
ATOM 2741 C CA . ALA B 1 95 ? 3.424 -4.93 -2.428 1 98.88 95 ALA B CA 1
ATOM 2742 C C . ALA B 1 95 ? 2.105 -4.32 -1.959 1 98.88 95 ALA B C 1
ATOM 2744 O O . ALA B 1 95 ? 2.098 -3.373 -1.168 1 98.88 95 ALA B O 1
ATOM 2745 N N . LYS B 1 96 ? 0.953 -4.828 -2.471 1 98.81 96 LYS B N 1
ATOM 2746 C CA . LYS B 1 96 ? -0.402 -4.426 -2.105 1 98.81 96 LYS B CA 1
ATOM 2747 C C . LYS B 1 96 ? -0.577 -2.914 -2.223 1 98.81 96 LYS B C 1
ATOM 2749 O O . LYS B 1 96 ? -1.089 -2.27 -1.305 1 98.81 96 LYS B O 1
ATOM 2754 N N . ARG B 1 97 ? -0.144 -2.361 -3.371 1 98.88 97 ARG B N 1
ATOM 2755 C CA . ARG B 1 97 ? -0.308 -0.934 -3.631 1 98.88 97 ARG B CA 1
ATOM 2756 C C . ARG B 1 97 ? -1.761 -0.6 -3.953 1 98.88 97 ARG B C 1
ATOM 2758 O O . ARG B 1 97 ? -2.498 -1.443 -4.469 1 98.88 97 ARG B O 1
ATOM 2765 N N . GLY B 1 98 ? -2.205 0.538 -3.631 1 98.44 98 GLY B N 1
ATOM 2766 C CA . GLY B 1 98 ? -3.523 1.061 -3.955 1 98.44 98 GLY B CA 1
ATOM 2767 C C . GLY B 1 98 ? -3.619 2.566 -3.809 1 98.44 98 GLY B C 1
ATOM 2768 O O . GLY B 1 98 ? -3.203 3.125 -2.791 1 98.44 98 GLY B O 1
ATOM 2769 N N . ASP B 1 99 ? -4.09 3.189 -4.77 1 98.25 99 ASP B N 1
ATOM 2770 C CA . ASP B 1 99 ? -4.336 4.629 -4.789 1 98.25 99 ASP B CA 1
ATOM 2771 C C . ASP B 1 99 ? -5.27 5.012 -5.934 1 98.25 99 ASP B C 1
ATOM 2773 O O . ASP B 1 99 ? -6.008 4.168 -6.449 1 98.25 99 ASP B O 1
ATOM 2777 N N . ILE B 1 100 ? -5.336 6.316 -6.223 1 96.31 100 ILE B N 1
ATOM 2778 C CA . ILE B 1 100 ? -6.258 6.789 -7.254 1 96.31 100 ILE B CA 1
ATOM 2779 C C . ILE B 1 100 ? -5.484 7.578 -8.312 1 96.31 100 ILE B C 1
ATOM 2781 O O . ILE B 1 100 ? -4.426 8.141 -8.023 1 96.31 100 ILE B O 1
ATOM 2785 N N . GLY B 1 101 ? -5.973 7.535 -9.508 1 95.69 101 GLY B N 1
ATOM 2786 C CA . GLY B 1 101 ? -5.547 8.445 -10.555 1 95.69 101 GLY B CA 1
ATOM 2787 C C . GLY B 1 101 ? -4.062 8.344 -10.867 1 95.69 101 GLY B C 1
ATOM 2788 O O . GLY B 1 101 ? -3.547 7.25 -11.102 1 95.69 101 GLY B O 1
ATOM 2789 N N . SER B 1 102 ? -3.426 9.531 -10.867 1 96 102 SER B N 1
ATOM 2790 C CA . SER B 1 102 ? -2.02 9.609 -11.25 1 96 102 SER B CA 1
ATOM 2791 C C . SER B 1 102 ? -1.127 8.914 -10.234 1 96 102 SER B C 1
ATOM 2793 O O . SER B 1 102 ? -0.076 8.375 -10.586 1 96 102 SER B O 1
ATOM 2795 N N . THR B 1 103 ? -1.556 8.938 -8.977 1 97.12 103 THR B N 1
ATOM 2796 C CA . THR B 1 103 ? -0.768 8.25 -7.961 1 97.12 103 THR B CA 1
ATOM 2797 C C . THR B 1 103 ? -0.782 6.742 -8.203 1 97.12 103 THR B C 1
ATOM 2799 O O . THR B 1 103 ? 0.258 6.082 -8.109 1 97.12 103 THR B O 1
ATOM 2802 N N . MET B 1 104 ? -1.973 6.172 -8.547 1 98.38 104 MET B N 1
ATOM 2803 C CA . MET B 1 104 ? -2.031 4.75 -8.883 1 98.38 104 MET B CA 1
ATOM 2804 C C . MET B 1 104 ? -1.223 4.453 -10.141 1 98.38 104 MET B C 1
ATOM 2806 O O . MET B 1 104 ? -0.57 3.412 -10.234 1 98.38 104 MET B O 1
ATOM 2810 N N . ALA B 1 105 ? -1.293 5.363 -11.109 1 98.56 105 ALA B N 1
ATOM 2811 C CA . ALA B 1 105 ? -0.499 5.203 -12.32 1 98.56 105 ALA B CA 1
ATOM 2812 C C . ALA B 1 105 ? 0.99 5.125 -12 1 98.56 105 ALA B C 1
ATOM 2814 O O . ALA B 1 105 ? 1.723 4.336 -12.602 1 98.56 105 ALA B O 1
ATOM 2815 N N . ALA B 1 106 ? 1.438 5.93 -11.07 1 98.56 106 ALA B N 1
ATOM 2816 C CA . ALA B 1 106 ? 2.846 5.93 -10.68 1 98.56 106 ALA B CA 1
ATOM 2817 C C . ALA B 1 106 ? 3.225 4.621 -9.992 1 98.56 106 ALA B C 1
ATOM 2819 O O . ALA B 1 106 ? 4.285 4.055 -10.266 1 98.56 106 ALA B O 1
ATOM 2820 N N . TYR B 1 107 ? 2.363 4.152 -9.094 1 98.81 107 TYR B N 1
ATOM 2821 C CA . TYR B 1 107 ? 2.613 2.842 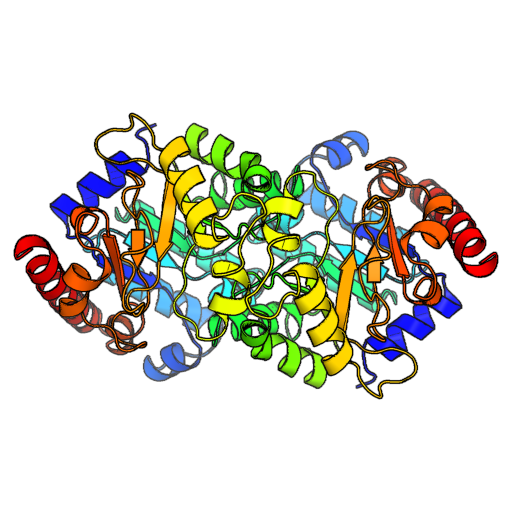-8.5 1 98.81 107 TYR B CA 1
ATOM 2822 C C . TYR B 1 107 ? 2.684 1.763 -9.578 1 98.81 107 TYR B C 1
ATOM 2824 O O . TYR B 1 107 ? 3.568 0.905 -9.547 1 98.81 107 TYR B O 1
ATOM 2832 N N . ALA B 1 108 ? 1.727 1.807 -10.5 1 98.88 108 ALA B N 1
ATOM 2833 C CA . ALA B 1 108 ? 1.717 0.828 -11.586 1 98.88 108 ALA B CA 1
ATOM 2834 C C . ALA B 1 108 ? 3.008 0.896 -12.398 1 98.88 108 ALA B C 1
ATOM 2836 O O . ALA B 1 108 ? 3.594 -0.137 -12.727 1 98.88 108 ALA B O 1
ATOM 2837 N N . GLU B 1 109 ? 3.451 2.068 -12.695 1 98.62 109 GLU B N 1
ATOM 2838 C CA . GLU B 1 109 ? 4.676 2.268 -13.461 1 98.62 109 GLU B CA 1
ATOM 2839 C C . GLU B 1 109 ? 5.871 1.609 -12.773 1 98.62 109 GLU B C 1
ATOM 2841 O O . GLU B 1 109 ? 6.754 1.068 -13.438 1 98.62 109 GLU B O 1
ATOM 2846 N N . SER B 1 110 ? 5.914 1.654 -11.508 1 98.75 110 SER B N 1
ATOM 2847 C CA . SER B 1 110 ? 7.031 1.123 -10.727 1 98.75 110 SER B CA 1
ATOM 2848 C C . SER B 1 110 ? 7.188 -0.378 -10.945 1 98.75 110 SER B C 1
ATOM 2850 O O . SER B 1 110 ? 8.312 -0.891 -10.977 1 98.75 110 SER B O 1
ATOM 2852 N N . PHE B 1 111 ? 6.051 -1.08 -11.125 1 98.88 111 PHE B N 1
ATOM 2853 C CA . PHE B 1 111 ? 6.117 -2.533 -11.016 1 98.88 111 PHE B CA 1
ATOM 2854 C C . PHE B 1 111 ? 5.664 -3.195 -12.312 1 98.88 111 PHE B C 1
ATOM 2856 O O . PHE B 1 111 ? 5.957 -4.371 -12.547 1 98.88 111 PHE B O 1
ATOM 2863 N N . LEU B 1 112 ? 4.914 -2.418 -13.203 1 98.88 112 LEU B N 1
ATOM 2864 C CA . LEU B 1 112 ? 4.258 -3.078 -14.328 1 98.88 112 LEU B CA 1
ATOM 2865 C C . LEU B 1 112 ? 4.77 -2.529 -15.656 1 98.88 112 LEU B C 1
ATOM 2867 O O . LEU B 1 112 ? 4.484 -3.092 -16.719 1 98.88 112 LEU B O 1
ATOM 2871 N N . HIS B 1 113 ? 5.48 -1.425 -15.609 1 98.56 113 HIS B N 1
ATOM 2872 C CA . HIS B 1 113 ? 6.07 -0.927 -16.844 1 98.56 113 HIS B CA 1
ATOM 2873 C C . HIS B 1 113 ? 7.293 -1.749 -17.234 1 98.56 113 HIS B C 1
ATOM 2875 O O . HIS B 1 113 ? 8.18 -1.989 -16.422 1 98.56 113 HIS B O 1
ATOM 2881 N N . LYS B 1 114 ? 7.453 -2.096 -18.469 1 97.5 114 LYS B N 1
ATOM 2882 C CA . LYS B 1 114 ? 8.438 -3.066 -18.938 1 97.5 114 LYS B CA 1
ATOM 2883 C C . LYS B 1 114 ? 9.859 -2.564 -18.703 1 97.5 114 LYS B C 1
ATOM 2885 O O . LYS B 1 114 ? 10.781 -3.361 -18.531 1 97.5 114 LYS B O 1
ATOM 2890 N N . ASP B 1 115 ? 10.047 -1.243 -18.594 1 96.75 115 ASP B N 1
ATOM 2891 C CA . ASP B 1 115 ? 11.391 -0.682 -18.469 1 96.75 115 ASP B CA 1
ATOM 2892 C C . ASP B 1 115 ? 11.688 -0.318 -17.016 1 96.75 115 ASP B C 1
ATOM 2894 O O . ASP B 1 115 ? 12.766 0.192 -16.703 1 96.75 115 ASP B O 1
ATOM 2898 N N . ALA B 1 116 ? 10.734 -0.529 -16.125 1 98 116 ALA B N 1
ATOM 2899 C CA . ALA B 1 116 ? 10.961 -0.21 -14.719 1 98 116 ALA B CA 1
ATOM 2900 C C . ALA B 1 116 ? 11.984 -1.154 -14.094 1 98 116 ALA B C 1
ATOM 2902 O O . ALA B 1 116 ? 12 -2.352 -14.391 1 98 116 ALA B O 1
ATOM 2903 N N . PRO B 1 117 ? 12.812 -0.656 -13.227 1 97.31 117 PRO B N 1
ATOM 2904 C CA . PRO B 1 117 ? 13.797 -1.521 -12.562 1 97.31 117 PRO B CA 1
ATOM 2905 C C . PRO B 1 117 ? 13.141 -2.652 -11.773 1 97.31 117 PRO B C 1
ATOM 2907 O O . PRO B 1 117 ? 13.734 -3.721 -11.609 1 97.31 117 PRO B O 1
ATOM 2910 N N . LEU B 1 118 ? 11.914 -2.48 -11.328 1 98.56 118 LEU B N 1
ATOM 2911 C CA . LEU B 1 118 ? 11.203 -3.449 -10.5 1 98.56 118 LEU B CA 1
ATOM 2912 C C . LEU B 1 118 ? 10.148 -4.188 -11.312 1 98.56 118 LEU B C 1
ATOM 2914 O O . LEU B 1 118 ? 9.242 -4.809 -10.75 1 98.56 118 LEU B O 1
ATOM 2918 N N . PHE B 1 119 ? 10.266 -4.109 -12.617 1 98.75 119 PHE B N 1
ATOM 2919 C CA . PHE B 1 119 ? 9.25 -4.754 -13.445 1 98.75 119 PHE B CA 1
ATOM 2920 C C . PHE B 1 119 ? 9.016 -6.191 -13 1 98.75 119 PHE B C 1
ATOM 2922 O O . PHE B 1 119 ? 9.961 -6.98 -12.922 1 98.75 119 PHE B O 1
ATOM 2929 N N . SER B 1 120 ? 7.84 -6.508 -12.688 1 98.88 120 SER B N 1
ATOM 2930 C CA . SER B 1 120 ? 7.379 -7.828 -12.266 1 98.88 120 SER B CA 1
ATOM 2931 C C . SER B 1 120 ? 6.27 -8.344 -13.172 1 98.88 120 SER B C 1
ATOM 2933 O O . SER B 1 120 ? 5.633 -7.559 -13.883 1 98.88 120 SER B O 1
ATOM 2935 N N . ASP B 1 121 ? 6.062 -9.617 -13.172 1 98.88 121 ASP B N 1
ATOM 2936 C CA . ASP B 1 121 ? 5.059 -10.211 -14.047 1 98.88 121 ASP B CA 1
ATOM 2937 C C . ASP B 1 121 ? 3.648 -9.922 -13.531 1 98.88 121 ASP B C 1
ATOM 2939 O O . ASP B 1 121 ? 2.688 -9.93 -14.312 1 98.88 121 ASP B O 1
ATOM 2943 N N . ALA B 1 122 ? 3.496 -9.703 -12.266 1 98.94 122 ALA B N 1
ATOM 2944 C CA . ALA B 1 122 ? 2.232 -9.305 -11.648 1 98.94 122 ALA B CA 1
ATOM 2945 C C . ALA B 1 122 ? 2.473 -8.555 -10.344 1 98.94 122 ALA B C 1
ATOM 2947 O O . ALA B 1 122 ? 3.586 -8.562 -9.812 1 98.94 122 ALA B O 1
ATOM 2948 N N . LEU B 1 123 ? 1.431 -7.867 -9.867 1 98.94 123 LEU B N 1
ATOM 2949 C CA . LEU B 1 123 ? 1.486 -7.039 -8.664 1 98.94 123 LEU B CA 1
ATOM 2950 C C . LEU B 1 123 ? 0.251 -7.262 -7.797 1 98.94 123 LEU B C 1
ATOM 2952 O O . LEU B 1 123 ? -0.868 -7.332 -8.312 1 98.94 123 LEU B O 1
ATOM 2956 N N . THR B 1 124 ? 0.454 -7.438 -6.484 1 98.94 124 THR B N 1
ATOM 2957 C CA . THR B 1 124 ? -0.709 -7.414 -5.605 1 98.94 124 THR B CA 1
ATOM 2958 C C . THR B 1 124 ? -1.161 -5.98 -5.344 1 98.94 124 THR B C 1
ATOM 2960 O O . THR B 1 124 ? -0.332 -5.082 -5.184 1 98.94 124 THR B O 1
ATOM 2963 N N . VAL B 1 125 ? -2.482 -5.766 -5.305 1 98.94 125 VAL B N 1
ATOM 2964 C CA . VAL B 1 125 ? -3.025 -4.418 -5.164 1 98.94 125 VAL B CA 1
ATOM 2965 C C . VAL B 1 125 ? -4.18 -4.43 -4.164 1 98.94 125 VAL B C 1
ATOM 2967 O O . VAL B 1 125 ? -4.824 -5.461 -3.961 1 98.94 125 VAL B O 1
ATOM 2970 N N . SER B 1 126 ? -4.367 -3.305 -3.506 1 98.88 126 SER B N 1
ATOM 2971 C CA . SER B 1 126 ? -5.434 -3.117 -2.523 1 98.88 126 SER B CA 1
ATOM 2972 C C . SER B 1 126 ? -6.582 -2.297 -3.1 1 98.88 126 SER B C 1
ATOM 2974 O O . SER B 1 126 ? -6.375 -1.176 -3.568 1 98.88 126 SER B O 1
ATOM 2976 N N . PRO B 1 127 ? -7.781 -2.717 -2.971 1 98.81 127 PRO B N 1
ATOM 2977 C CA . PRO B 1 12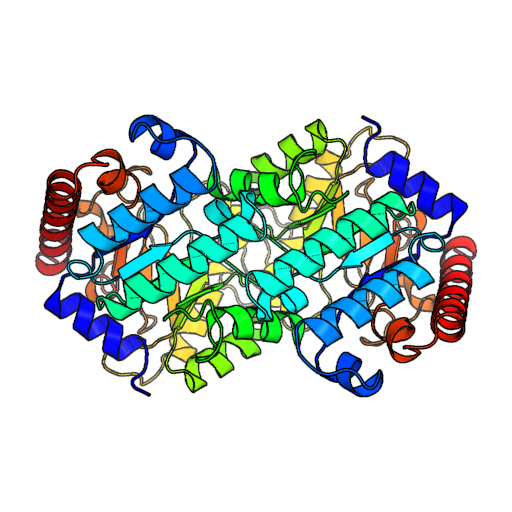7 ? -8.914 -2.039 -3.604 1 98.81 127 PRO B CA 1
ATOM 2978 C C . PRO B 1 127 ? -9.703 -1.171 -2.627 1 98.81 127 PRO B C 1
ATOM 2980 O O . PRO B 1 127 ? -10.867 -0.854 -2.881 1 98.81 127 PRO B O 1
ATOM 2983 N N . TYR B 1 128 ? -9.172 -0.774 -1.497 1 98.88 128 TYR B N 1
ATOM 2984 C CA . TYR B 1 128 ? -9.922 -0.046 -0.478 1 98.88 128 TYR B CA 1
ATOM 2985 C C . TYR B 1 128 ? -10.594 1.188 -1.07 1 98.88 128 TYR B C 1
ATOM 2987 O O . TYR B 1 128 ? -11.688 1.566 -0.655 1 98.88 128 TYR B O 1
ATOM 2995 N N . LEU B 1 129 ? -9.992 1.778 -2.064 1 98.56 129 LEU B N 1
ATOM 2996 C CA . LEU B 1 129 ? -10.516 3.01 -2.646 1 98.56 129 LEU B CA 1
ATOM 2997 C C . LEU B 1 129 ? -11.477 2.703 -3.795 1 98.56 129 LEU B C 1
ATOM 2999 O O . LEU B 1 129 ? -11.805 3.59 -4.586 1 98.56 129 LEU B O 1
ATOM 3003 N N . GLY B 1 130 ? -11.867 1.461 -3.889 1 98.69 130 GLY B N 1
ATOM 3004 C CA . GLY B 1 130 ? -12.742 1 -4.957 1 98.69 130 GLY B CA 1
ATOM 3005 C C . GLY B 1 130 ? -11.992 0.36 -6.109 1 98.69 130 GLY B C 1
ATOM 3006 O O . GLY B 1 130 ? -10.898 0.8 -6.465 1 98.69 130 GLY B O 1
ATOM 3007 N N . TYR B 1 131 ? -12.656 -0.667 -6.695 1 98.81 131 TYR B N 1
ATOM 3008 C CA . TYR B 1 131 ? -11.992 -1.385 -7.777 1 98.81 131 TYR B CA 1
ATOM 3009 C C . TYR B 1 131 ? -11.617 -0.438 -8.914 1 98.81 131 TYR B C 1
ATOM 3011 O O . TYR B 1 131 ? -10.531 -0.55 -9.492 1 98.81 131 TYR B O 1
ATOM 3019 N N . GLY B 1 132 ? -12.531 0.508 -9.203 1 98.69 132 GLY B N 1
ATOM 3020 C CA . GLY B 1 132 ? -12.305 1.436 -10.305 1 98.69 132 GLY B CA 1
ATOM 3021 C C . GLY B 1 132 ? -11.055 2.271 -10.133 1 98.69 132 GLY B C 1
ATOM 3022 O O . GLY B 1 132 ? -10.492 2.762 -11.109 1 98.69 132 GLY B O 1
ATOM 3023 N N . SER B 1 133 ? -10.633 2.461 -8.891 1 98.56 133 SER B N 1
ATOM 3024 C CA . SER B 1 133 ? -9.43 3.244 -8.633 1 98.56 133 SER B CA 1
ATOM 3025 C C . SER B 1 133 ? -8.188 2.529 -9.148 1 98.56 133 SER B C 1
ATOM 3027 O O . SER B 1 133 ? -7.133 3.148 -9.312 1 98.56 133 SER B O 1
ATOM 3029 N N . LEU B 1 134 ? -8.242 1.229 -9.461 1 98.81 134 LEU B N 1
ATOM 3030 C CA . LEU B 1 134 ? -7.121 0.41 -9.906 1 98.81 134 LEU B CA 1
ATOM 3031 C C . LEU B 1 134 ? -6.965 0.469 -11.422 1 98.81 134 LEU B C 1
ATOM 3033 O O . LEU B 1 134 ? -6.039 -0.123 -11.977 1 98.81 134 LEU B O 1
ATOM 3037 N N . LYS B 1 135 ? -7.797 1.228 -12.102 1 98.75 135 LYS B N 1
ATOM 3038 C CA . LYS B 1 135 ? -7.855 1.243 -13.562 1 98.75 135 LYS B CA 1
ATOM 3039 C C . LYS B 1 135 ? -6.484 1.526 -14.164 1 98.75 135 LYS B C 1
ATOM 3041 O O . LYS B 1 135 ? -6.078 0.87 -15.125 1 98.75 135 LYS B O 1
ATOM 3046 N N . PRO B 1 136 ? -5.688 2.512 -13.656 1 98.75 136 PRO B N 1
ATOM 3047 C CA . PRO B 1 136 ? -4.371 2.729 -14.258 1 98.75 136 PRO B CA 1
ATOM 3048 C C . PRO B 1 136 ? -3.484 1.485 -14.203 1 98.75 136 PRO B C 1
ATOM 3050 O O . PRO B 1 136 ? -2.715 1.228 -15.133 1 98.75 136 PRO B O 1
ATOM 3053 N N . ALA B 1 137 ? -3.57 0.71 -13.148 1 98.88 137 ALA B N 1
ATOM 3054 C CA . ALA B 1 137 ? -2.789 -0.519 -13.023 1 98.88 137 ALA B CA 1
ATOM 3055 C C . ALA B 1 137 ? -3.312 -1.595 -13.969 1 98.88 137 ALA B C 1
ATOM 3057 O O . ALA B 1 137 ? -2.531 -2.311 -14.602 1 98.88 137 ALA B O 1
ATOM 3058 N N . VAL B 1 138 ? -4.66 -1.715 -14.078 1 98.88 138 VAL B N 1
ATOM 3059 C CA . VAL B 1 138 ? -5.273 -2.674 -14.992 1 98.88 138 VAL B CA 1
ATOM 3060 C C . VAL B 1 138 ? -4.832 -2.379 -16.422 1 98.88 138 VAL B C 1
ATOM 3062 O O . VAL B 1 138 ? -4.387 -3.279 -17.141 1 98.88 138 VAL B O 1
ATOM 3065 N N . ASP B 1 139 ? -4.918 -1.103 -16.781 1 98.81 139 ASP B N 1
ATOM 3066 C CA . ASP B 1 139 ? -4.57 -0.69 -18.125 1 98.81 139 ASP B CA 1
ATOM 3067 C C . ASP B 1 139 ? -3.104 -0.979 -18.438 1 98.81 139 ASP B C 1
ATOM 3069 O O . ASP B 1 139 ? -2.777 -1.529 -19.484 1 98.81 139 ASP B O 1
ATOM 3073 N N . LEU B 1 140 ? -2.24 -0.618 -17.531 1 98.81 140 LEU B N 1
ATOM 3074 C CA . LEU B 1 140 ? -0.816 -0.807 -17.781 1 98.81 140 LEU B CA 1
ATOM 3075 C C . LEU B 1 140 ? -0.455 -2.289 -17.766 1 98.81 140 LEU B C 1
ATOM 3077 O O . LEU B 1 140 ? 0.413 -2.725 -18.531 1 98.81 140 LEU B O 1
ATOM 3081 N N . ALA B 1 141 ? -1.076 -3.082 -16.891 1 98.88 141 ALA B N 1
ATOM 3082 C CA . ALA B 1 141 ? -0.853 -4.527 -16.891 1 98.88 141 ALA B CA 1
ATOM 3083 C C . ALA B 1 141 ? -1.179 -5.141 -18.234 1 98.88 141 ALA B C 1
ATOM 3085 O O . ALA B 1 141 ? -0.411 -5.953 -18.766 1 98.88 141 ALA B O 1
ATOM 3086 N N . ARG B 1 142 ? -2.291 -4.742 -18.797 1 98.5 142 ARG B N 1
ATOM 3087 C CA . ARG B 1 142 ? -2.68 -5.234 -20.109 1 98.5 142 ARG B CA 1
ATOM 3088 C C . ARG B 1 142 ? -1.651 -4.844 -21.172 1 98.5 142 ARG B C 1
ATOM 3090 O O . ARG B 1 142 ? -1.248 -5.672 -21.984 1 98.5 142 ARG B O 1
ATOM 3097 N N . GLU B 1 143 ? -1.254 -3.652 -21.094 1 98.38 143 GLU B N 1
ATOM 3098 C CA . GLU B 1 143 ? -0.289 -3.141 -22.062 1 98.38 143 GLU B CA 1
ATOM 3099 C C . GLU B 1 143 ? 1.032 -3.898 -21.984 1 98.38 143 GLU B C 1
ATOM 3101 O O . GLU B 1 143 ? 1.666 -4.168 -23.016 1 98.38 143 GLU B O 1
ATOM 3106 N N . SER B 1 144 ? 1.448 -4.285 -20.812 1 98.62 144 SER B N 1
ATOM 3107 C CA . SER B 1 144 ? 2.768 -4.859 -20.578 1 98.62 144 SER B CA 1
ATOM 3108 C C . SER B 1 144 ? 2.721 -6.383 -20.594 1 98.62 144 SER B C 1
ATOM 3110 O O . SER B 1 144 ? 3.75 -7.043 -20.438 1 98.62 144 SER B O 1
ATOM 3112 N N . GLY B 1 145 ? 1.506 -6.953 -20.703 1 98.56 145 GLY B N 1
ATOM 3113 C CA . GLY B 1 145 ? 1.353 -8.391 -20.562 1 98.56 145 GLY B CA 1
ATOM 3114 C C . GLY B 1 145 ? 1.539 -8.883 -19.141 1 98.56 145 GLY B C 1
ATOM 3115 O O . GLY B 1 145 ? 1.967 -10.016 -18.922 1 98.56 145 GLY B O 1
ATOM 3116 N N . ALA B 1 146 ? 1.358 -8.031 -18.219 1 98.88 146 ALA B N 1
ATOM 3117 C CA . ALA B 1 146 ? 1.468 -8.344 -16.797 1 98.88 146 ALA B CA 1
ATOM 3118 C C . ALA B 1 146 ? 0.096 -8.625 -16.188 1 98.88 146 ALA B C 1
ATOM 3120 O O . ALA B 1 146 ? -0.907 -8.68 -16.906 1 98.88 146 ALA B O 1
ATOM 3121 N N . GLY B 1 147 ? 0.054 -8.969 -14.859 1 98.94 147 GLY B N 1
ATOM 3122 C CA . GLY B 1 147 ? -1.192 -9.25 -14.164 1 98.94 147 GLY B CA 1
ATOM 3123 C C . GLY B 1 147 ? -1.308 -8.539 -12.828 1 98.94 147 GLY B C 1
ATOM 3124 O O . GLY B 1 147 ? -0.407 -7.789 -12.438 1 98.94 147 GLY B O 1
ATOM 3125 N N . LEU B 1 148 ? -2.455 -8.672 -12.234 1 98.94 148 LEU B N 1
ATOM 3126 C CA . LEU B 1 148 ? -2.721 -8.172 -10.891 1 98.94 148 LEU B CA 1
ATOM 3127 C C . LEU B 1 148 ? -3.334 -9.266 -10.023 1 98.94 148 LEU B C 1
ATOM 3129 O O . LEU B 1 148 ? -4.02 -10.156 -10.523 1 98.94 148 LEU B O 1
ATOM 3133 N N . PHE B 1 149 ? -3.014 -9.25 -8.805 1 98.94 149 PHE B N 1
ATOM 3134 C CA . PHE B 1 149 ? -3.768 -9.969 -7.785 1 98.94 149 PHE B CA 1
ATOM 3135 C C . PHE B 1 149 ? -4.406 -8.992 -6.805 1 98.94 149 PHE B C 1
ATOM 3137 O O . PHE B 1 149 ? -3.711 -8.336 -6.031 1 98.94 149 PHE B O 1
ATOM 3144 N N . VAL B 1 150 ? -5.734 -8.914 -6.828 1 98.94 150 VAL B N 1
ATOM 3145 C CA . VAL B 1 150 ? -6.488 -7.98 -5.996 1 98.94 150 VAL B CA 1
ATOM 3146 C C . VAL B 1 150 ? -6.832 -8.641 -4.66 1 98.94 150 VAL B C 1
ATOM 3148 O O . VAL B 1 150 ? -7.293 -9.781 -4.625 1 98.94 150 VAL B O 1
ATOM 3151 N N . LEU B 1 151 ? -6.527 -7.953 -3.549 1 98.81 151 LEU B N 1
ATOM 3152 C CA . LEU B 1 151 ? -7.004 -8.445 -2.262 1 98.81 151 LEU B CA 1
ATOM 3153 C C . LEU B 1 151 ? -8.523 -8.602 -2.271 1 98.81 151 LEU B C 1
ATOM 3155 O O . LEU B 1 151 ? -9.25 -7.641 -2.533 1 98.81 151 LEU B O 1
ATOM 3159 N N . ALA B 1 152 ? -8.992 -9.812 -2.02 1 98.5 152 ALA B N 1
ATOM 3160 C CA . ALA B 1 152 ? -10.43 -10.047 -2.025 1 98.5 152 ALA B CA 1
ATOM 3161 C C . ALA B 1 152 ? -10.898 -10.625 -0.69 1 98.5 152 ALA B C 1
ATOM 3163 O O . ALA B 1 152 ? -11.57 -9.938 0.084 1 98.5 152 ALA B O 1
ATOM 3164 N N . LEU B 1 153 ? -10.375 -11.812 -0.399 1 96.81 153 LEU B N 1
ATOM 3165 C CA . LEU B 1 153 ? -10.742 -12.523 0.817 1 96.81 153 LEU B CA 1
ATOM 3166 C C . LEU B 1 153 ? -9.508 -13.102 1.505 1 96.81 153 LEU B C 1
ATOM 3168 O O . LEU B 1 153 ? -9.125 -14.242 1.246 1 96.81 153 LEU B O 1
ATOM 3172 N N . THR B 1 154 ? -8.984 -12.359 2.428 1 93.69 154 THR B N 1
ATOM 3173 C CA . THR B 1 154 ? -7.785 -12.812 3.125 1 93.69 154 THR B CA 1
ATOM 3174 C C . THR B 1 154 ? -8.148 -13.492 4.441 1 93.69 154 THR B C 1
ATOM 3176 O O . THR B 1 154 ? -9.25 -13.297 4.961 1 93.69 154 THR B O 1
ATOM 3179 N N . SER B 1 155 ? -7.277 -14.273 5.008 1 89.12 155 SER B N 1
ATOM 3180 C CA . SER B 1 155 ? -7.656 -15.18 6.086 1 89.12 155 SER B CA 1
ATOM 3181 C C . SER B 1 155 ? -7.336 -14.586 7.453 1 89.12 155 SER B C 1
ATOM 3183 O O . SER B 1 155 ? -7.625 -15.188 8.484 1 89.12 155 SER B O 1
ATOM 3185 N N . ASN B 1 156 ? -6.602 -13.398 7.414 1 92.31 156 ASN B N 1
ATOM 3186 C CA . ASN B 1 156 ? -6.344 -12.797 8.719 1 92.31 156 ASN B CA 1
ATOM 3187 C C . ASN B 1 156 ? -7.641 -12.516 9.469 1 92.31 156 ASN B C 1
ATOM 3189 O O . ASN B 1 156 ? -8.641 -12.109 8.867 1 92.31 156 ASN B O 1
ATOM 3193 N N . PRO B 1 157 ? -7.633 -12.703 10.82 1 91.88 157 PRO B N 1
ATOM 3194 C CA . PRO B 1 157 ? -8.859 -12.617 11.609 1 91.88 157 PRO B CA 1
ATOM 3195 C C . PRO B 1 157 ? -9.578 -11.273 11.438 1 91.88 157 PRO B C 1
ATOM 3197 O O . PRO B 1 157 ? -10.805 -11.219 11.523 1 91.88 157 PRO B O 1
ATOM 3200 N N . GLU B 1 158 ? -8.891 -10.25 11.148 1 95.06 158 GLU B N 1
ATOM 3201 C CA . GLU B 1 158 ? -9.461 -8.906 11.117 1 95.06 158 GLU B CA 1
ATOM 3202 C C . GLU B 1 158 ? -10.086 -8.609 9.758 1 95.06 158 GLU B C 1
ATOM 3204 O O . GLU B 1 158 ? -10.844 -7.652 9.609 1 95.06 158 GLU B O 1
ATOM 3209 N N . GLY B 1 159 ? -9.828 -9.406 8.75 1 95.5 159 GLY B N 1
ATOM 3210 C CA . GLY B 1 159 ? -10.188 -9.117 7.367 1 95.5 159 GLY B CA 1
ATOM 3211 C C . GLY B 1 159 ? -11.68 -8.984 7.148 1 95.5 159 GLY B C 1
ATOM 3212 O O . GLY B 1 159 ? -12.125 -8.195 6.312 1 95.5 159 GLY B O 1
ATOM 3213 N N . GLY B 1 160 ? -12.453 -9.758 7.977 1 95.44 160 GLY B N 1
ATOM 3214 C CA . GLY B 1 160 ? -13.898 -9.773 7.809 1 95.44 160 GLY B CA 1
ATOM 3215 C C . GLY B 1 160 ? -14.539 -8.414 8.047 1 95.44 160 GLY B C 1
ATOM 3216 O O . GLY B 1 160 ? -15.609 -8.133 7.512 1 95.44 160 GLY B O 1
ATOM 3217 N N . GLU B 1 161 ? -13.812 -7.562 8.781 1 97.94 161 GLU B N 1
ATOM 3218 C CA . GLU B 1 161 ? -14.336 -6.246 9.117 1 97.94 161 GLU B CA 1
ATOM 3219 C C . GLU B 1 161 ? -14.656 -5.438 7.863 1 97.94 161 GLU B C 1
ATOM 3221 O O . GLU B 1 161 ? -15.594 -4.645 7.852 1 97.94 161 GLU B O 1
ATOM 3226 N N . VAL B 1 162 ? -13.883 -5.621 6.812 1 98.69 162 VAL B N 1
ATOM 3227 C CA . VAL B 1 162 ? -14.07 -4.895 5.559 1 98.69 162 VAL B CA 1
ATOM 3228 C C . VAL B 1 162 ? -14.625 -5.84 4.492 1 98.69 162 VAL B C 1
ATOM 3230 O O . VAL B 1 162 ? -15.656 -5.555 3.877 1 98.69 162 VAL B O 1
ATOM 3233 N N . GLN B 1 163 ? -14.102 -6.996 4.34 1 98.25 163 GLN B N 1
ATOM 3234 C CA . GLN B 1 163 ? -14.328 -7.891 3.207 1 98.25 163 GLN B CA 1
ATOM 3235 C C . GLN B 1 163 ? -15.727 -8.492 3.256 1 98.25 163 GLN B C 1
ATOM 3237 O O . GLN B 1 163 ? -16.297 -8.836 2.219 1 98.25 163 GLN B O 1
ATOM 3242 N N . HIS B 1 164 ? -16.328 -8.578 4.48 1 97.25 164 HIS B N 1
ATOM 3243 C CA . HIS B 1 164 ? -17.656 -9.18 4.613 1 97.25 164 HIS B CA 1
ATOM 3244 C C . HIS B 1 164 ? -18.734 -8.109 4.703 1 97.25 164 HIS B C 1
ATOM 3246 O O . HIS B 1 164 ? -19.922 -8.422 4.738 1 97.25 164 HIS B O 1
ATOM 3252 N N . ALA B 1 165 ? -18.297 -6.797 4.738 1 98.62 165 ALA B N 1
ATOM 3253 C CA . ALA B 1 165 ? -19.297 -5.734 4.699 1 98.62 165 ALA B CA 1
ATOM 3254 C C . ALA B 1 165 ? -20.125 -5.797 3.414 1 98.62 165 ALA B C 1
ATOM 3256 O O . ALA B 1 165 ? -19.609 -6.188 2.363 1 98.62 165 ALA B O 1
ATOM 3257 N N . VAL B 1 166 ? -21.359 -5.355 3.521 1 98.56 166 VAL B N 1
ATOM 3258 C CA . VAL B 1 166 ? -22.312 -5.57 2.43 1 98.56 166 VAL B CA 1
ATOM 3259 C C . VAL B 1 166 ? -22.688 -4.234 1.798 1 98.56 166 VAL B C 1
ATOM 3261 O O . VAL B 1 166 ? -23 -3.273 2.504 1 98.56 166 VAL B O 1
ATOM 3264 N N . ARG B 1 167 ? -22.688 -4.18 0.508 1 98.12 167 ARG B N 1
ATOM 3265 C CA . ARG B 1 167 ? -23.047 -2.992 -0.26 1 98.12 167 ARG B CA 1
ATOM 3266 C C . ARG B 1 167 ? -24.547 -2.885 -0.425 1 98.12 167 ARG B C 1
ATOM 3268 O O . ARG B 1 167 ? -25.297 -3.805 -0.064 1 98.12 167 ARG B O 1
ATOM 3275 N N . GLY B 1 168 ? -24.938 -1.741 -1.018 1 96.06 168 GLY B N 1
ATOM 3276 C CA . GLY B 1 168 ? -26.359 -1.489 -1.215 1 96.06 168 GLY B CA 1
ATOM 3277 C C . GLY B 1 168 ? -27.016 -2.486 -2.152 1 96.06 168 GLY B C 1
ATOM 3278 O O . GLY B 1 168 ? -28.219 -2.738 -2.053 1 96.06 168 GLY B O 1
ATOM 3279 N N . ASP B 1 169 ? -26.219 -3.1 -2.969 1 96.75 169 ASP B N 1
ATOM 3280 C CA . ASP B 1 169 ? -26.766 -4.055 -3.924 1 96.75 169 ASP B CA 1
ATOM 3281 C C . ASP B 1 169 ? -26.797 -5.465 -3.338 1 96.75 169 ASP B C 1
ATOM 3283 O O . ASP B 1 169 ? -27.141 -6.422 -4.035 1 96.75 169 ASP B O 1
ATOM 3287 N N . GLY B 1 170 ? -26.328 -5.664 -2.129 1 96.75 170 GLY B N 1
ATOM 3288 C CA . GLY B 1 170 ? -26.438 -6.934 -1.433 1 96.75 170 GLY B CA 1
ATOM 3289 C C . GLY B 1 170 ? -25.188 -7.773 -1.514 1 96.75 170 GLY B C 1
ATOM 3290 O O . GLY B 1 170 ? -25.062 -8.805 -0.845 1 96.75 170 GLY B O 1
ATOM 3291 N N . ARG B 1 171 ? -24.25 -7.383 -2.238 1 97.25 171 ARG B N 1
ATOM 3292 C CA . ARG B 1 171 ? -23 -8.117 -2.363 1 97.25 171 ARG B CA 1
ATOM 3293 C C . ARG B 1 171 ? -21.969 -7.633 -1.342 1 97.25 171 ARG B C 1
ATOM 3295 O O . ARG B 1 171 ? -21.891 -6.434 -1.065 1 97.25 171 ARG B O 1
ATOM 3302 N N . SER B 1 172 ? -21.25 -8.547 -0.755 1 98.19 172 SER B N 1
ATOM 3303 C CA . SER B 1 172 ? -20.141 -8.156 0.12 1 98.19 172 SER B CA 1
ATOM 3304 C C . SER B 1 172 ? -19.016 -7.504 -0.671 1 98.19 172 SER B C 1
ATOM 3306 O O . SER B 1 172 ? -18.953 -7.629 -1.896 1 98.19 172 SER B O 1
ATOM 3308 N N . VAL B 1 173 ? -18.172 -6.82 0.01 1 98.69 173 VAL B N 1
ATOM 3309 C CA . VAL B 1 173 ? -17.016 -6.188 -0.616 1 98.69 173 VAL B CA 1
ATOM 3310 C C . VAL B 1 173 ? -16.156 -7.242 -1.311 1 98.69 173 VAL B C 1
ATOM 3312 O O . VAL B 1 173 ? -15.781 -7.078 -2.471 1 98.69 173 VAL B O 1
ATOM 3315 N N . GLY B 1 174 ? -15.891 -8.352 -0.591 1 98.44 174 GLY B N 1
ATOM 3316 C CA . GLY B 1 174 ? -15.117 -9.422 -1.195 1 98.44 174 GLY B CA 1
ATOM 3317 C C . GLY B 1 174 ? -15.742 -9.969 -2.467 1 98.44 174 GLY B C 1
ATOM 3318 O O . GLY B 1 174 ? -15.055 -10.141 -3.477 1 98.44 174 GLY B O 1
ATOM 3319 N N . ALA B 1 175 ? -17.047 -10.219 -2.408 1 98.44 175 ALA B N 1
ATOM 3320 C CA . ALA B 1 175 ? -17.766 -10.719 -3.576 1 98.44 175 ALA B CA 1
ATOM 3321 C C . ALA B 1 175 ? -17.734 -9.703 -4.715 1 98.44 175 ALA B C 1
ATOM 3323 O O . ALA B 1 175 ? -17.672 -10.078 -5.891 1 98.44 175 ALA B O 1
ATOM 3324 N N . THR B 1 176 ? -17.812 -8.461 -4.387 1 98.75 176 THR B N 1
ATOM 3325 C CA . THR B 1 176 ? -17.766 -7.395 -5.375 1 98.75 176 THR B CA 1
ATOM 3326 C C . THR B 1 176 ? -16.422 -7.379 -6.098 1 98.75 176 THR B C 1
ATOM 3328 O O . THR B 1 176 ? -16.359 -7.23 -7.32 1 98.75 176 THR B O 1
ATOM 3331 N N . MET B 1 177 ? -15.32 -7.527 -5.355 1 98.88 177 MET B N 1
ATOM 3332 C CA . MET B 1 177 ? -14.008 -7.59 -5.98 1 98.88 177 MET B CA 1
ATOM 3333 C C . MET B 1 177 ? -13.906 -8.773 -6.934 1 98.88 177 MET B C 1
ATOM 3335 O O . MET B 1 177 ? -13.398 -8.641 -8.047 1 98.88 177 MET B O 1
ATOM 3339 N N . LEU B 1 178 ? -14.422 -9.93 -6.5 1 98.75 178 LEU B N 1
ATOM 3340 C CA . LEU B 1 178 ? -14.398 -11.125 -7.336 1 98.75 178 LEU B CA 1
ATOM 3341 C C . LEU B 1 178 ? -15.211 -10.906 -8.609 1 98.75 178 LEU B C 1
ATOM 3343 O O . LEU B 1 178 ? -14.805 -11.328 -9.688 1 98.75 178 LEU B O 1
ATOM 3347 N N . ALA B 1 179 ? -16.312 -10.242 -8.492 1 98.81 179 ALA B N 1
ATOM 3348 C CA . ALA B 1 179 ? -17.156 -9.977 -9.648 1 98.81 179 ALA B CA 1
ATOM 3349 C C . ALA B 1 179 ? -16.453 -9.086 -10.656 1 98.81 179 ALA B C 1
ATOM 3351 O O . ALA B 1 179 ? -16.547 -9.297 -11.867 1 98.81 179 ALA B O 1
ATOM 3352 N N . HIS B 1 180 ? -15.805 -8.031 -10.195 1 98.88 180 HIS B N 1
ATOM 3353 C CA . HIS B 1 180 ? -15.031 -7.168 -11.078 1 98.88 180 HIS B CA 1
ATOM 3354 C C . HIS B 1 180 ? -13.961 -7.965 -11.828 1 98.88 180 HIS B C 1
ATOM 3356 O O . HIS B 1 180 ? -13.758 -7.762 -13.023 1 98.88 180 HIS B O 1
ATOM 3362 N N . LEU B 1 181 ? -13.32 -8.859 -11.102 1 98.94 181 LEU B N 1
ATOM 3363 C CA . LEU B 1 181 ? -12.25 -9.656 -11.695 1 98.94 181 LEU B CA 1
ATOM 3364 C C . LEU B 1 181 ? -12.812 -10.625 -12.734 1 98.94 181 LEU B C 1
ATOM 3366 O O . LEU B 1 181 ? -12.188 -10.844 -13.781 1 98.94 181 LEU B O 1
ATOM 3370 N N . ALA B 1 182 ? -13.945 -11.227 -12.422 1 98.81 182 ALA B N 1
ATOM 3371 C CA . ALA B 1 182 ? -14.609 -12.07 -13.414 1 98.81 182 ALA B CA 1
ATOM 3372 C C . ALA B 1 182 ? -14.867 -11.297 -14.703 1 98.81 182 ALA B C 1
ATOM 3374 O O . ALA B 1 182 ? -14.641 -11.812 -15.805 1 98.81 182 ALA B O 1
ATOM 3375 N N . ALA B 1 183 ? -15.336 -10.094 -14.547 1 98.81 183 ALA B N 1
ATOM 3376 C CA . ALA B 1 183 ? -15.609 -9.242 -15.703 1 98.81 183 ALA B CA 1
ATOM 3377 C C . ALA B 1 183 ? -14.328 -8.914 -16.469 1 98.81 183 ALA B C 1
ATOM 3379 O O . ALA B 1 183 ? -14.305 -8.93 -17.688 1 98.81 183 ALA B O 1
ATOM 3380 N N . GLU B 1 184 ? -13.227 -8.578 -15.734 1 98.62 184 GLU B N 1
ATOM 3381 C CA . GLU B 1 184 ? -11.93 -8.266 -16.344 1 98.62 184 GLU B CA 1
ATOM 3382 C C . GLU B 1 184 ? -11.406 -9.438 -17.156 1 98.62 184 GLU B C 1
ATOM 3384 O O . GLU B 1 184 ? -10.719 -9.234 -18.172 1 98.62 184 GLU B O 1
ATOM 3389 N N . ASN B 1 185 ? -11.742 -10.656 -16.766 1 98.81 185 ASN B N 1
ATOM 3390 C CA . ASN B 1 185 ? -11.164 -11.859 -17.344 1 98.81 185 ASN B CA 1
ATOM 3391 C C . ASN B 1 185 ? -12.102 -12.492 -18.375 1 98.81 185 ASN B C 1
ATOM 3393 O O . ASN B 1 185 ? -11.789 -13.539 -18.938 1 98.81 185 ASN B O 1
ATOM 3397 N N . ALA B 1 186 ? -13.25 -11.914 -18.547 1 98.5 186 ALA B N 1
ATOM 3398 C CA . ALA B 1 186 ? -14.258 -12.508 -19.422 1 98.5 186 ALA B CA 1
ATOM 3399 C C . ALA B 1 186 ? -13.68 -12.805 -20.812 1 98.5 186 ALA B C 1
ATOM 3401 O O . ALA B 1 186 ? -13.07 -11.93 -21.422 1 98.5 186 ALA B O 1
ATOM 3402 N N . GLY B 1 187 ? -13.781 -14 -21.234 1 98.06 187 GLY B N 1
ATOM 3403 C CA . GLY B 1 187 ? -13.406 -14.398 -22.578 1 98.06 187 GLY B CA 1
ATOM 3404 C C . GLY B 1 187 ? -11.938 -14.75 -22.719 1 98.06 187 GLY B C 1
ATOM 3405 O O . GLY B 1 187 ? -11.484 -15.172 -23.781 1 98.06 187 GLY B O 1
ATOM 3406 N N . GLU B 1 188 ? -11.188 -14.625 -21.641 1 98.25 188 GLU B N 1
ATOM 3407 C CA . GLU B 1 188 ? -9.758 -14.906 -21.703 1 98.25 188 GLU B CA 1
ATOM 3408 C C . GLU B 1 188 ? -9.484 -16.406 -21.656 1 98.25 188 GLU B C 1
ATOM 3410 O O . GLU B 1 188 ? -10.148 -17.141 -20.922 1 98.25 188 GLU B O 1
ATOM 3415 N N . GLU B 1 189 ? -8.633 -16.844 -22.469 1 97.62 189 GLU B N 1
ATOM 3416 C CA . GLU B 1 189 ? -8.141 -18.219 -22.5 1 97.62 189 GLU B CA 1
ATOM 3417 C C . GLU B 1 189 ? -6.617 -18.266 -22.578 1 97.62 189 GLU B C 1
ATOM 3419 O O . GLU B 1 189 ? -6 -17.438 -23.25 1 97.62 189 GLU B O 1
ATOM 3424 N N . PRO B 1 190 ? -5.973 -19.203 -22.016 1 98.31 190 PRO B N 1
ATOM 3425 C CA . PRO B 1 190 ? -6.504 -20.266 -21.172 1 98.31 190 PRO B CA 1
ATOM 3426 C C . PRO B 1 190 ? -6.828 -19.797 -19.75 1 98.31 190 PRO B C 1
ATOM 3428 O O . PRO B 1 190 ? -7.512 -20.5 -19 1 98.31 190 PRO B O 1
ATOM 3431 N N . LEU B 1 191 ? -6.305 -18.672 -19.359 1 98.56 191 LEU B N 1
ATOM 3432 C CA . LEU B 1 191 ? -6.477 -18.062 -18.031 1 98.56 191 LEU B CA 1
ATOM 3433 C C . LEU B 1 191 ? -6.375 -16.547 -18.109 1 98.56 191 LEU B C 1
ATOM 3435 O O . LEU B 1 191 ? -5.52 -16.016 -18.828 1 98.56 191 LEU B O 1
ATOM 3439 N N . GLY B 1 192 ? -7.254 -15.828 -17.453 1 98.88 192 GLY B N 1
ATOM 3440 C CA . GLY B 1 192 ? -7.145 -14.375 -17.391 1 98.88 192 GLY B CA 1
ATOM 3441 C C . GLY B 1 192 ? -5.973 -13.906 -16.547 1 98.88 192 GLY B C 1
ATOM 3442 O O . GLY B 1 192 ? -5.418 -14.68 -15.758 1 98.88 192 GLY B O 1
ATOM 3443 N N . SER B 1 193 ? -5.578 -12.633 -16.672 1 98.94 193 SER B N 1
ATOM 3444 C CA . SER B 1 193 ? -4.363 -12.086 -16.078 1 98.94 193 SER B CA 1
ATOM 3445 C C . SER B 1 193 ? -4.66 -11.414 -14.742 1 98.94 193 SER B C 1
ATOM 3447 O O . SER B 1 193 ? -3.742 -10.977 -14.047 1 98.94 193 SER B O 1
ATOM 3449 N N . PHE B 1 194 ? -5.922 -11.328 -14.398 1 98.94 194 PHE B N 1
ATOM 3450 C CA . PHE B 1 194 ? -6.34 -10.594 -13.203 1 98.94 194 PHE B CA 1
ATOM 3451 C C . PHE B 1 194 ? -6.914 -11.539 -12.156 1 98.94 194 PHE B C 1
ATOM 3453 O O . PHE B 1 194 ? -7.992 -12.102 -12.352 1 98.94 194 PHE B O 1
ATOM 3460 N N . GLY B 1 195 ? -6.133 -11.664 -11.07 1 98.94 195 GLY B N 1
ATOM 3461 C CA . GLY B 1 195 ? -6.445 -12.648 -10.047 1 98.94 195 GLY B CA 1
ATOM 3462 C C . GLY B 1 195 ? -6.84 -12.023 -8.719 1 98.94 195 GLY B C 1
ATOM 3463 O O . GLY B 1 195 ? -6.906 -10.805 -8.602 1 98.94 195 GLY B O 1
ATOM 3464 N N . ALA B 1 196 ? -7.168 -12.859 -7.805 1 98.88 196 ALA B N 1
ATOM 3465 C CA . ALA B 1 196 ? -7.57 -12.477 -6.457 1 98.88 196 ALA B CA 1
ATOM 3466 C C . ALA B 1 196 ? -6.684 -13.141 -5.406 1 98.88 196 ALA B C 1
ATOM 3468 O O . ALA B 1 196 ? -6.184 -14.25 -5.621 1 98.88 196 ALA B O 1
ATOM 3469 N N . VAL B 1 197 ? -6.434 -12.469 -4.363 1 98.69 197 VAL B N 1
ATOM 3470 C CA . VAL B 1 197 ? -5.871 -13.094 -3.168 1 98.69 197 VAL B CA 1
ATOM 3471 C C . VAL B 1 197 ? -7 -13.648 -2.297 1 98.69 197 VAL B C 1
ATOM 3473 O O . VAL B 1 197 ? -7.859 -12.891 -1.831 1 98.69 197 VAL B O 1
ATOM 3476 N N . VAL B 1 198 ? -7 -14.922 -2.092 1 97.44 198 VAL B N 1
ATOM 3477 C CA . VAL B 1 198 ? -8.008 -15.625 -1.313 1 97.44 198 VAL B CA 1
ATOM 3478 C C . VAL B 1 198 ? -7.336 -16.594 -0.347 1 97.44 198 VAL B C 1
ATOM 3480 O O . VAL B 1 198 ? -6.637 -17.516 -0.771 1 97.44 198 VAL B O 1
ATOM 3483 N N . GLY B 1 199 ? -7.586 -16.406 0.89 1 94.62 199 GLY B N 1
ATOM 3484 C CA . GLY B 1 199 ? -6.938 -17.203 1.913 1 94.62 199 GLY B CA 1
ATOM 3485 C C . GLY B 1 199 ? -7.332 -18.672 1.857 1 94.62 199 GLY B C 1
ATOM 3486 O O . GLY B 1 199 ? -8.508 -19 1.696 1 94.62 199 GLY B O 1
ATOM 3487 N N . ALA B 1 200 ? -6.379 -19.5 2.09 1 89.44 200 ALA B N 1
ATOM 3488 C CA . ALA B 1 200 ? -6.605 -20.938 2.021 1 89.44 200 ALA B CA 1
ATOM 3489 C C . ALA B 1 200 ? -7.211 -21.469 3.322 1 89.44 200 ALA B C 1
ATOM 3491 O O . ALA B 1 200 ? -7.707 -22.594 3.373 1 89.44 200 ALA B O 1
ATOM 3492 N N . THR B 1 201 ? -7.148 -20.641 4.262 1 84.94 201 THR B N 1
ATOM 3493 C CA . THR B 1 201 ? -7.625 -21.094 5.562 1 84.94 201 THR B CA 1
ATOM 3494 C C . THR B 1 201 ? -9.07 -20.641 5.793 1 84.94 201 THR B C 1
ATOM 3496 O O . THR B 1 201 ? -9.602 -20.797 6.891 1 84.94 201 THR B O 1
ATOM 3499 N N . LEU B 1 202 ? -9.406 -20.109 4.633 1 77.5 202 LEU B N 1
ATOM 3500 C CA . LEU B 1 202 ? -10.789 -19.656 4.766 1 77.5 202 LEU B CA 1
ATOM 3501 C C . LEU B 1 202 ? -11.75 -20.844 4.75 1 77.5 202 LEU B C 1
ATOM 3503 O O . LEU B 1 202 ? -11.602 -21.75 3.939 1 77.5 202 LEU B O 1
ATOM 3507 N N . GLY B 1 203 ? -12.391 -21.188 5.703 1 78.69 203 GLY B N 1
ATOM 3508 C CA . GLY B 1 203 ? -13.414 -22.219 5.828 1 78.69 203 GLY B CA 1
ATOM 3509 C C . GLY B 1 203 ? -14.273 -22.359 4.586 1 78.69 203 GLY B C 1
ATOM 3510 O O . GLY B 1 203 ? -13.758 -22.516 3.479 1 78.69 203 GLY B O 1
ATOM 3511 N N . ASP B 1 204 ? -15.438 -22.219 4.738 1 78.12 204 ASP B N 1
ATOM 3512 C CA . ASP B 1 204 ? -16.422 -22.391 3.684 1 78.12 204 ASP B CA 1
ATOM 3513 C C . ASP B 1 204 ? -16.578 -21.125 2.857 1 78.12 204 ASP B C 1
ATOM 3515 O O . ASP B 1 204 ? -17.016 -20.094 3.377 1 78.12 204 ASP B O 1
ATOM 3519 N N . LEU B 1 205 ? -16.172 -21.25 1.555 1 86.81 205 LEU B N 1
ATOM 3520 C CA . LEU B 1 205 ? -16.281 -20.125 0.641 1 86.81 205 LEU B CA 1
ATOM 3521 C C . LEU B 1 205 ? -17.391 -20.359 -0.389 1 86.81 205 LEU B C 1
ATOM 3523 O O . LEU B 1 205 ? -17.359 -19.766 -1.476 1 86.81 205 LEU B O 1
ATOM 3527 N N . SER B 1 206 ? -18.328 -21.141 -0.004 1 83.75 206 SER B N 1
ATOM 3528 C CA . SER B 1 206 ? -19.375 -21.531 -0.939 1 83.75 206 SER B CA 1
ATOM 3529 C C . SER B 1 206 ? -20.281 -20.359 -1.301 1 83.75 206 SER B C 1
ATOM 3531 O O . SER B 1 206 ? -20.938 -20.375 -2.338 1 83.75 206 SER B O 1
ATOM 3533 N N . SER B 1 207 ? -20.266 -19.359 -0.504 1 87.69 207 SER B N 1
ATOM 3534 C CA . SER B 1 207 ? -21.094 -18.188 -0.763 1 87.69 207 SER B CA 1
ATOM 3535 C C . SER B 1 207 ? -20.438 -17.25 -1.756 1 87.69 207 SER B C 1
ATOM 3537 O O . SER B 1 207 ? -21.062 -16.281 -2.215 1 87.69 207 SER B O 1
ATOM 3539 N N . TYR B 1 208 ? -19.25 -17.531 -2.096 1 94.06 208 TYR B N 1
ATOM 3540 C CA . TYR B 1 208 ? -18.516 -16.688 -3.029 1 94.06 208 TYR B CA 1
ATOM 3541 C C . TYR B 1 208 ? -18.328 -17.391 -4.371 1 94.06 208 TYR B C 1
ATOM 3543 O O . TYR B 1 208 ? -18.109 -18.594 -4.418 1 94.06 208 TYR B O 1
ATOM 3551 N N . ASP B 1 209 ? -18.469 -16.641 -5.426 1 96.56 209 ASP B N 1
ATOM 3552 C CA . ASP B 1 209 ? -18.125 -17.141 -6.754 1 96.56 209 ASP B CA 1
ATOM 3553 C C . ASP B 1 209 ? -16.625 -16.969 -7.039 1 96.56 209 ASP B C 1
ATOM 3555 O O . ASP B 1 209 ? -16.188 -15.898 -7.441 1 96.56 209 ASP B O 1
ATOM 3559 N N . LEU B 1 210 ? -15.914 -18.047 -6.922 1 97.44 210 LEU B N 1
ATOM 3560 C CA . LEU B 1 210 ? -14.477 -18.031 -7.133 1 97.44 210 LEU B CA 1
ATOM 3561 C C . LEU B 1 210 ? -14.133 -18.266 -8.602 1 97.44 210 LEU B C 1
ATOM 3563 O O . LEU B 1 210 ? -12.961 -18.25 -8.984 1 97.44 210 LEU B O 1
ATOM 3567 N N . GLY B 1 211 ? -15.172 -18.5 -9.43 1 97.5 211 GLY B N 1
ATOM 3568 C CA . GLY B 1 211 ? -14.969 -18.703 -10.852 1 97.5 211 GLY B CA 1
ATOM 3569 C C . GLY B 1 211 ? -14.727 -17.406 -11.609 1 97.5 211 GLY B C 1
ATOM 3570 O O . GLY B 1 211 ? -15.484 -17.062 -12.516 1 97.5 211 GLY B O 1
ATOM 3571 N N . ILE B 1 212 ? -13.625 -16.781 -11.375 1 98.56 212 ILE B N 1
ATOM 3572 C CA . ILE B 1 212 ? -13.383 -15.453 -11.938 1 98.56 212 ILE B CA 1
ATOM 3573 C C . ILE B 1 212 ? -12.594 -15.594 -13.242 1 98.56 212 ILE B C 1
ATOM 3575 O O . ILE B 1 212 ? -12.172 -14.594 -13.828 1 98.56 212 ILE B O 1
ATOM 3579 N N . ASN B 1 213 ? -12.297 -16.797 -13.68 1 98.69 213 ASN B N 1
ATOM 3580 C CA . ASN B 1 213 ? -11.516 -17.062 -14.875 1 98.69 213 ASN B CA 1
ATOM 3581 C C . ASN B 1 213 ? -10.117 -16.453 -14.773 1 98.69 213 ASN B C 1
ATOM 3583 O O . ASN B 1 213 ? -9.531 -16.062 -15.789 1 98.69 213 ASN B O 1
ATOM 3587 N N . GLY B 1 214 ? -9.625 -16.203 -13.656 1 98.81 214 GLY B N 1
ATOM 3588 C CA . GLY B 1 214 ? -8.281 -15.75 -13.32 1 98.81 214 GLY B CA 1
ATOM 3589 C C . GLY B 1 214 ? -7.664 -16.531 -12.172 1 98.81 214 GLY B C 1
ATOM 3590 O O . GLY B 1 214 ? -8.312 -17.391 -11.578 1 98.81 214 GLY B O 1
ATOM 3591 N N . PRO B 1 215 ? -6.434 -16.297 -11.93 1 98.81 215 PRO B N 1
ATOM 3592 C CA . PRO B 1 215 ? -5.746 -17.062 -10.883 1 98.81 215 PRO B CA 1
ATOM 3593 C C . PRO B 1 215 ? -6.156 -16.625 -9.477 1 98.81 215 PRO B C 1
ATOM 3595 O O . PRO B 1 215 ? -6.547 -15.477 -9.273 1 98.81 215 PRO B O 1
ATOM 3598 N N . LEU B 1 216 ? -6.164 -17.562 -8.555 1 98.31 216 LEU B N 1
ATOM 3599 C CA . LEU B 1 216 ? -6.402 -17.312 -7.133 1 98.31 216 LEU B CA 1
ATOM 3600 C C . LEU B 1 216 ? -5.137 -17.578 -6.32 1 98.31 216 LEU B C 1
ATOM 3602 O O . LEU B 1 216 ? -4.742 -18.719 -6.121 1 98.31 216 LEU B O 1
ATOM 3606 N N . LEU B 1 217 ? -4.438 -16.516 -5.965 1 98.5 217 LEU B N 1
ATOM 3607 C CA . LEU B 1 217 ? -3.301 -16.641 -5.059 1 98.5 217 LEU B CA 1
ATOM 3608 C C . LEU B 1 217 ? -3.764 -16.969 -3.646 1 98.5 217 LEU B C 1
ATOM 3610 O O . LEU B 1 217 ? -4.539 -16.234 -3.047 1 98.5 217 LEU B O 1
ATOM 3614 N N . ALA B 1 218 ? -3.307 -18.062 -3.127 1 96.62 218 ALA B N 1
ATOM 3615 C CA . ALA B 1 218 ? -3.828 -18.594 -1.867 1 96.62 218 ALA B CA 1
ATOM 3616 C C . ALA B 1 218 ? -2.729 -18.688 -0.813 1 96.62 218 ALA B C 1
ATOM 3618 O O . ALA B 1 218 ? -2.061 -19.719 -0.69 1 96.62 218 ALA B O 1
ATOM 3619 N N . PRO B 1 219 ? -2.596 -17.672 -0.034 1 94.12 219 PRO B N 1
ATOM 3620 C CA . PRO B 1 219 ? -1.669 -17.766 1.097 1 94.12 219 PRO B CA 1
ATOM 3621 C C . PRO B 1 219 ? -2.221 -18.609 2.242 1 94.12 219 PRO B C 1
ATOM 3623 O O . PRO B 1 219 ? -3.387 -19.016 2.209 1 94.12 219 PRO B O 1
ATOM 3626 N N . GLY B 1 220 ? -1.365 -18.922 3.209 1 86 220 GLY B N 1
ATOM 3627 C CA . GLY B 1 220 ? -1.814 -19.547 4.445 1 86 220 GLY B CA 1
ATOM 3628 C C . GLY B 1 220 ? -1.452 -21.016 4.543 1 86 220 GLY B C 1
ATOM 3629 O O . GLY B 1 220 ? -1.647 -21.641 5.59 1 86 220 GLY B O 1
ATOM 3630 N N . ILE B 1 221 ? -0.92 -21.547 3.52 1 85.81 221 ILE B N 1
ATOM 3631 C CA . ILE B 1 221 ? -0.509 -22.938 3.555 1 85.81 221 ILE B CA 1
ATOM 3632 C C . ILE B 1 221 ? 0.748 -23.094 4.41 1 85.81 221 ILE B C 1
ATOM 3634 O O . ILE B 1 221 ? 1.756 -22.422 4.16 1 85.81 221 ILE B O 1
ATOM 3638 N N . GLY B 1 222 ? 0.649 -23.953 5.434 1 79.38 222 GLY B N 1
ATOM 3639 C CA . GLY B 1 222 ? 1.746 -24.141 6.367 1 79.38 222 GLY B CA 1
ATOM 3640 C C . GLY B 1 222 ? 1.633 -23.266 7.605 1 79.38 222 GLY B C 1
ATOM 3641 O O . GLY B 1 222 ? 0.966 -23.641 8.578 1 79.38 222 GLY B O 1
ATOM 3642 N N . ALA B 1 223 ? 2.07 -22.047 7.496 1 70.62 223 ALA B N 1
ATOM 3643 C CA . ALA B 1 223 ? 2.256 -21.156 8.641 1 70.62 223 ALA B CA 1
ATOM 3644 C C . ALA B 1 223 ? 0.916 -20.781 9.266 1 70.62 223 ALA B C 1
ATOM 3646 O O . ALA B 1 223 ? 0.821 -20.594 10.477 1 70.62 223 ALA B O 1
ATOM 3647 N N . GLN B 1 224 ? -0.018 -20.703 8.445 1 73.81 224 GLN B N 1
ATOM 3648 C CA . GLN B 1 224 ? -1.321 -20.297 8.953 1 73.81 224 GLN B CA 1
ATOM 3649 C C . GLN B 1 224 ? -2.227 -21.5 9.203 1 73.81 224 GLN B C 1
ATOM 3651 O O . GLN B 1 224 ? -3.389 -21.328 9.578 1 73.81 224 GLN B O 1
ATOM 3656 N N . GLY B 1 225 ? -1.76 -22.625 8.867 1 79.44 225 GLY B N 1
ATOM 3657 C CA . GLY B 1 225 ? -2.451 -23.812 9.352 1 79.44 225 GLY B CA 1
ATOM 3658 C C . GLY B 1 225 ? -3.109 -24.609 8.25 1 79.44 225 GLY B C 1
ATOM 3659 O O . GLY B 1 225 ? -3.496 -25.766 8.461 1 79.44 225 GLY B O 1
ATOM 3660 N N . ALA B 1 226 ? -3.234 -24.031 7.098 1 84.88 226 ALA B N 1
ATOM 3661 C CA . ALA B 1 226 ? -3.803 -24.797 5.996 1 84.88 226 ALA B CA 1
ATOM 3662 C C . ALA B 1 226 ? -2.787 -25.797 5.441 1 84.88 226 ALA B C 1
ATOM 3664 O O . ALA B 1 226 ? -1.577 -25.594 5.582 1 84.88 226 ALA B O 1
ATOM 3665 N N . THR B 1 227 ? -3.361 -26.875 4.906 1 89.25 227 THR B N 1
ATOM 3666 C CA . THR B 1 227 ? -2.561 -27.859 4.18 1 89.25 227 THR B CA 1
ATOM 3667 C C . THR B 1 227 ? -3.043 -27.984 2.736 1 89.25 227 THR B C 1
ATOM 3669 O O . THR B 1 227 ? -4.172 -27.609 2.418 1 89.25 227 THR B O 1
ATOM 3672 N N . PRO B 1 228 ? -2.168 -28.469 1.929 1 90.56 228 PRO B N 1
ATOM 3673 C CA . PRO B 1 228 ? -2.592 -28.688 0.546 1 90.56 228 PRO B CA 1
ATOM 3674 C C . PRO B 1 228 ? -3.869 -29.531 0.453 1 90.56 228 PRO B C 1
ATOM 3676 O O . PRO B 1 228 ? -4.691 -29.312 -0.44 1 90.56 228 PRO B O 1
ATOM 3679 N N . ALA B 1 229 ? -4.086 -30.344 1.373 1 89.88 229 ALA B N 1
ATOM 3680 C CA . ALA B 1 229 ? -5.246 -31.234 1.362 1 89.88 229 ALA B CA 1
ATOM 3681 C C . ALA B 1 229 ? -6.535 -30.438 1.573 1 89.88 229 ALA B C 1
ATOM 3683 O O . ALA B 1 229 ? -7.629 -30.938 1.285 1 89.88 229 ALA B O 1
ATOM 3684 N N . ASP B 1 230 ? -6.453 -29.234 2.016 1 90.81 230 ASP B N 1
ATOM 3685 C CA . ASP B 1 230 ? -7.621 -28.391 2.283 1 90.81 230 ASP B CA 1
ATOM 3686 C C . ASP B 1 230 ? -8.086 -27.688 1.018 1 90.81 230 ASP B C 1
ATOM 3688 O O . ASP B 1 230 ? -9.219 -27.188 0.956 1 90.81 230 ASP B O 1
ATOM 3692 N N . LEU B 1 231 ? -7.277 -27.609 0.046 1 93 231 LEU B N 1
ATOM 3693 C CA . LEU B 1 231 ? -7.488 -26.734 -1.104 1 93 231 LEU B CA 1
ATOM 3694 C C . LEU B 1 231 ? -8.758 -27.125 -1.851 1 93 231 LEU B C 1
ATOM 3696 O O . LEU B 1 231 ? -9.57 -26.25 -2.197 1 93 231 LEU B O 1
ATOM 3700 N N . PRO B 1 232 ? -9.016 -28.453 -2.088 1 92.25 232 PRO B N 1
ATOM 3701 C CA . PRO B 1 232 ? -10.234 -28.812 -2.816 1 92.25 232 PRO B CA 1
ATOM 3702 C C . PRO B 1 232 ? -11.5 -28.391 -2.094 1 92.25 232 PRO B C 1
ATOM 3704 O O . PRO B 1 232 ? -12.453 -27.938 -2.73 1 92.25 232 PRO B O 1
ATOM 3707 N N . ARG B 1 233 ? -11.531 -28.516 -0.812 1 90.75 233 ARG B N 1
ATOM 3708 C CA . ARG B 1 233 ? -12.695 -28.125 -0.027 1 90.75 233 ARG B CA 1
ATOM 3709 C C . ARG B 1 233 ? -12.898 -26.609 -0.058 1 90.75 233 ARG B C 1
ATOM 3711 O O . ARG B 1 233 ? -14.031 -26.141 -0.145 1 90.75 233 ARG B O 1
ATOM 3718 N N . VAL B 1 234 ? -11.867 -25.891 -0.033 1 90.94 234 VAL B N 1
ATOM 3719 C CA . VAL B 1 234 ? -11.93 -24.422 0.058 1 90.94 234 VAL B CA 1
ATOM 3720 C C . VAL B 1 234 ? -12.266 -23.844 -1.31 1 90.94 234 VAL B C 1
ATOM 3722 O O . VAL B 1 234 ? -13.078 -22.922 -1.411 1 90.94 234 VAL B O 1
ATOM 3725 N N . PHE B 1 235 ? -11.734 -24.359 -2.398 1 94.69 235 PHE B N 1
ATOM 3726 C CA . PHE B 1 235 ? -11.758 -23.641 -3.666 1 94.69 235 PHE B CA 1
ATOM 3727 C C . PHE B 1 235 ? -12.672 -24.344 -4.664 1 94.69 235 PHE B C 1
ATOM 3729 O O . PHE B 1 235 ? -13.062 -23.766 -5.68 1 94.69 235 PHE B O 1
ATOM 3736 N N . GLY B 1 236 ? -13.023 -25.578 -4.418 1 92.06 236 GLY B N 1
ATOM 3737 C CA . GLY B 1 236 ? -13.984 -26.297 -5.242 1 92.06 236 GLY B CA 1
ATOM 3738 C C . GLY B 1 236 ? -13.633 -26.297 -6.719 1 92.06 236 GLY B C 1
ATOM 3739 O O . GLY B 1 236 ? -12.508 -26.641 -7.094 1 92.06 236 GLY B O 1
ATOM 3740 N N . ALA B 1 237 ? -14.562 -25.766 -7.535 1 92.94 237 ALA B N 1
ATOM 3741 C CA . ALA B 1 237 ? -14.438 -25.828 -8.992 1 92.94 237 ALA B CA 1
ATOM 3742 C C . ALA B 1 237 ? -13.312 -24.922 -9.477 1 92.94 237 ALA B C 1
ATOM 3744 O O . ALA B 1 237 ? -12.844 -25.062 -10.609 1 92.94 237 ALA B O 1
ATOM 3745 N N . ALA B 1 238 ? -12.875 -24 -8.617 1 95 238 ALA B N 1
ATOM 3746 C CA . ALA B 1 238 ? -11.836 -23.062 -9.016 1 95 238 ALA B CA 1
ATOM 3747 C C . ALA B 1 238 ? -10.445 -23.609 -8.719 1 95 238 ALA B C 1
ATOM 3749 O O . ALA B 1 238 ? -9.438 -22.953 -9 1 95 238 ALA B O 1
ATOM 3750 N N . LEU B 1 239 ? -10.328 -24.812 -8.266 1 95.06 239 LEU B N 1
ATOM 3751 C CA . LEU B 1 239 ? -9.102 -25.406 -7.742 1 95.06 239 LEU B CA 1
ATOM 3752 C C . LEU B 1 239 ? -7.988 -25.359 -8.773 1 95.06 239 LEU B C 1
ATOM 3754 O O . LEU B 1 239 ? -6.832 -25.078 -8.438 1 95.06 239 LEU B O 1
ATOM 3758 N N . ARG B 1 240 ? -8.281 -25.562 -10.008 1 94.81 240 ARG B N 1
ATOM 3759 C CA . ARG B 1 240 ? -7.262 -25.625 -11.055 1 94.81 240 ARG B CA 1
ATOM 3760 C C . ARG B 1 240 ? -6.586 -24.266 -11.25 1 94.81 240 ARG B C 1
ATOM 3762 O O . ARG B 1 240 ? -5.496 -24.188 -11.812 1 94.81 240 ARG B O 1
ATOM 3769 N N . ASN B 1 241 ? -7.254 -23.172 -10.797 1 97 241 ASN B N 1
ATOM 3770 C CA . ASN B 1 241 ? -6.73 -21.828 -11.008 1 97 241 ASN B CA 1
ATOM 3771 C C . ASN B 1 241 ? -6.062 -21.281 -9.742 1 97 241 ASN B C 1
ATOM 3773 O O . ASN B 1 241 ? -5.648 -20.125 -9.703 1 97 241 ASN B O 1
ATOM 3777 N N . VAL B 1 242 ? -5.957 -22.156 -8.766 1 96.94 242 VAL B N 1
ATOM 3778 C CA . VAL B 1 242 ? -5.371 -21.75 -7.492 1 96.94 242 VAL B CA 1
ATOM 3779 C C . VAL B 1 242 ? -3.848 -21.797 -7.586 1 96.94 242 VAL B C 1
ATOM 3781 O O . VAL B 1 242 ? -3.283 -22.719 -8.164 1 96.94 242 VAL B O 1
ATOM 3784 N N . VAL B 1 243 ? -3.221 -20.75 -7.105 1 97.31 243 VAL B N 1
ATOM 3785 C CA . VAL B 1 243 ? -1.773 -20.656 -6.938 1 97.31 243 VAL B CA 1
ATOM 3786 C C . VAL B 1 243 ? -1.422 -20.656 -5.453 1 97.31 243 VAL B C 1
ATOM 3788 O O . VAL B 1 243 ? -1.289 -19.578 -4.844 1 97.31 243 VAL B O 1
ATOM 3791 N N . PRO B 1 244 ? -1.218 -21.875 -4.879 1 96.75 244 PRO B N 1
ATOM 3792 C CA . PRO B 1 244 ? -0.888 -21.938 -3.453 1 96.75 244 PRO B CA 1
ATOM 3793 C C . PRO B 1 244 ? 0.463 -21.297 -3.129 1 96.75 244 PRO B C 1
ATOM 3795 O O . PRO B 1 244 ? 1.456 -21.578 -3.809 1 96.75 244 PRO B O 1
ATOM 3798 N N . ASN B 1 245 ? 0.484 -20.469 -2.172 1 96.94 245 ASN B N 1
ATOM 3799 C CA . ASN B 1 245 ? 1.707 -19.797 -1.738 1 96.94 245 ASN B CA 1
ATOM 3800 C C . ASN B 1 245 ? 2.264 -20.422 -0.463 1 96.94 245 ASN B C 1
ATOM 3802 O O . ASN B 1 245 ? 1.562 -20.516 0.546 1 96.94 245 ASN B O 1
ATOM 3806 N N . VAL B 1 246 ? 3.473 -20.875 -0.499 1 95.75 246 VAL B N 1
ATOM 3807 C CA . VAL B 1 246 ? 4.215 -21.406 0.643 1 95.75 246 VAL B CA 1
ATOM 3808 C C . VAL B 1 246 ? 5.547 -20.672 0.775 1 95.75 246 VAL B C 1
ATOM 3810 O O . VAL B 1 246 ? 6.398 -20.75 -0.114 1 95.75 246 VAL B O 1
ATOM 3813 N N . SER B 1 247 ? 5.738 -19.938 1.86 1 95.06 247 SER B N 1
ATOM 3814 C CA . SER B 1 247 ? 6.973 -19.188 2.068 1 95.06 247 SER B CA 1
ATOM 3815 C C . SER B 1 247 ? 7.785 -19.781 3.219 1 95.06 247 SER B C 1
ATOM 3817 O O . SER B 1 247 ? 8.711 -20.562 2.998 1 95.06 247 SER B O 1
ATOM 3819 N N . ARG B 1 248 ? 7.359 -19.688 4.449 1 92.62 248 ARG B N 1
ATOM 3820 C CA . ARG B 1 248 ? 8.109 -20.125 5.629 1 92.62 248 ARG B CA 1
ATOM 3821 C C . ARG B 1 248 ? 8.344 -21.625 5.609 1 92.62 248 ARG B C 1
ATOM 3823 O O . ARG B 1 248 ? 9.375 -22.109 6.086 1 92.62 248 ARG B O 1
ATOM 3830 N N . GLY B 1 249 ? 7.305 -22.328 5.145 1 94.38 249 GLY B N 1
ATOM 3831 C CA . GLY B 1 249 ? 7.418 -23.781 5.09 1 94.38 249 GLY B CA 1
ATOM 3832 C C . GLY B 1 249 ? 8.594 -24.25 4.258 1 94.38 249 GLY B C 1
ATOM 3833 O O . GLY B 1 249 ? 9.188 -25.297 4.543 1 94.38 249 GLY B O 1
ATOM 3834 N N . VAL B 1 250 ? 8.945 -23.5 3.279 1 97.38 250 VAL B N 1
ATOM 3835 C CA . VAL B 1 250 ? 10.078 -23.828 2.414 1 97.38 250 VAL B CA 1
ATOM 3836 C C . VAL B 1 250 ? 11.344 -23.156 2.926 1 97.38 250 VAL B C 1
ATOM 3838 O O . VAL B 1 250 ? 12.383 -23.797 3.088 1 97.38 250 VAL B O 1
ATOM 3841 N N . LEU B 1 251 ? 11.281 -21.875 3.295 1 98.12 251 LEU B N 1
ATOM 3842 C CA . LEU B 1 251 ? 12.445 -21.031 3.545 1 98.12 251 LEU B CA 1
ATOM 3843 C C . LEU B 1 251 ? 13.133 -21.422 4.844 1 98.12 251 LEU B C 1
ATOM 3845 O O . LEU B 1 251 ? 14.336 -21.219 5.004 1 98.12 251 LEU B O 1
ATOM 3849 N N . ARG B 1 252 ? 12.422 -22.047 5.762 1 96.88 252 ARG B N 1
ATOM 3850 C CA . ARG B 1 252 ? 13.016 -22.438 7.035 1 96.88 252 ARG B CA 1
ATOM 3851 C C . ARG B 1 252 ? 14.117 -23.469 6.836 1 96.88 252 ARG B C 1
ATOM 3853 O O . ARG B 1 252 ? 14.914 -23.719 7.742 1 96.88 252 ARG B O 1
ATOM 3860 N N . HIS B 1 253 ? 14.172 -24.031 5.684 1 97.75 253 HIS B N 1
ATOM 3861 C CA . HIS B 1 253 ? 15.133 -25.094 5.422 1 97.75 253 HIS B CA 1
ATOM 3862 C C . HIS B 1 253 ? 16.422 -24.547 4.828 1 97.75 253 HIS B C 1
ATOM 3864 O O . HIS B 1 253 ? 17.312 -25.297 4.453 1 97.75 253 HIS B O 1
ATOM 3870 N N . GLY B 1 254 ? 16.5 -23.234 4.676 1 97.69 254 GLY B N 1
ATOM 3871 C CA . GLY B 1 254 ? 17.719 -22.625 4.172 1 97.69 254 GLY B CA 1
ATOM 3872 C C . GLY B 1 254 ? 18.797 -22.484 5.227 1 97.69 254 GLY B C 1
ATOM 3873 O O . GLY B 1 254 ? 18.594 -22.875 6.379 1 97.69 254 GLY B O 1
ATOM 3874 N N . PRO B 1 255 ? 20 -22.188 4.859 1 98.19 255 PRO B N 1
ATOM 3875 C CA . PRO B 1 255 ? 20.391 -21.609 3.562 1 98.19 255 PRO B CA 1
ATOM 3876 C C . PRO B 1 255 ? 20.844 -22.672 2.566 1 98.19 255 PRO B C 1
ATOM 3878 O O . PRO B 1 255 ? 21.328 -22.344 1.48 1 98.19 255 PRO B O 1
ATOM 3881 N N . ASP B 1 256 ? 20.703 -23.906 2.805 1 98.38 256 ASP B N 1
ATOM 3882 C CA . ASP B 1 256 ? 21.141 -24.984 1.912 1 98.38 256 ASP B CA 1
ATOM 3883 C C . ASP B 1 256 ? 20.203 -25.109 0.712 1 98.38 256 ASP B C 1
ATOM 3885 O O . ASP B 1 256 ? 19.016 -25.406 0.871 1 98.38 256 ASP B O 1
ATOM 3889 N N . VAL B 1 257 ? 20.75 -24.969 -0.454 1 98.5 257 VAL B N 1
ATOM 3890 C CA . VAL B 1 257 ? 19.984 -24.953 -1.691 1 98.5 257 VAL B CA 1
ATOM 3891 C C . VAL B 1 257 ? 19.281 -26.297 -1.881 1 98.5 257 VAL B C 1
ATOM 3893 O O . VAL B 1 257 ? 18.109 -26.344 -2.248 1 98.5 257 VAL B O 1
ATOM 3896 N N . THR B 1 258 ? 19.953 -27.359 -1.616 1 98.31 258 THR B N 1
ATOM 3897 C CA . THR B 1 258 ? 19.391 -28.688 -1.786 1 98.31 258 THR B CA 1
ATOM 3898 C C . THR B 1 258 ? 18.203 -28.891 -0.837 1 98.31 258 THR B C 1
ATOM 3900 O O . THR B 1 258 ? 17.188 -29.469 -1.223 1 98.31 258 THR B O 1
ATOM 3903 N N . ALA B 1 259 ? 18.375 -28.422 0.404 1 98.5 259 ALA B N 1
ATOM 3904 C CA . ALA B 1 259 ? 17.297 -28.547 1.392 1 98.5 259 ALA B CA 1
ATOM 3905 C C . ALA B 1 259 ? 16.094 -27.719 0.989 1 98.5 259 ALA B C 1
ATOM 3907 O O . ALA B 1 259 ? 14.945 -28.141 1.166 1 98.5 259 ALA B O 1
ATOM 3908 N N . LEU B 1 260 ? 16.344 -26.547 0.494 1 98.62 260 LEU B N 1
ATOM 3909 C CA . LEU B 1 260 ? 15.258 -25.703 0.002 1 98.62 260 LEU B CA 1
ATOM 3910 C C . LEU B 1 260 ? 14.508 -26.375 -1.138 1 98.62 260 LEU B C 1
ATOM 3912 O O . LEU B 1 260 ? 13.273 -26.406 -1.14 1 98.62 260 LEU B O 1
ATOM 3916 N N . ARG B 1 261 ? 15.258 -26.938 -2.033 1 98.31 261 ARG B N 1
ATOM 3917 C CA . ARG B 1 261 ? 14.664 -27.609 -3.186 1 98.31 261 ARG B CA 1
ATOM 3918 C C . ARG B 1 261 ? 13.852 -28.828 -2.752 1 98.31 261 ARG B C 1
ATOM 3920 O O . ARG B 1 261 ? 12.758 -29.062 -3.268 1 98.31 261 ARG B O 1
ATOM 3927 N N . THR B 1 262 ? 14.391 -29.516 -1.817 1 98.06 262 THR B N 1
ATOM 3928 C CA . THR B 1 262 ? 13.695 -30.703 -1.313 1 98.06 262 THR B CA 1
ATOM 3929 C C . THR B 1 262 ? 12.367 -30.312 -0.672 1 98.06 262 THR B C 1
ATOM 3931 O O . THR B 1 262 ? 11.352 -30.969 -0.893 1 98.06 262 THR B O 1
ATOM 3934 N N . ALA B 1 263 ? 12.406 -29.266 0.088 1 97 263 ALA B N 1
ATOM 3935 C CA . ALA B 1 263 ? 11.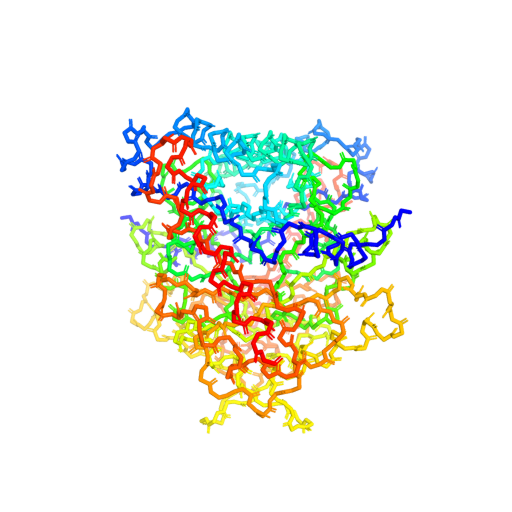195 -28.797 0.738 1 97 263 ALA B CA 1
ATOM 3936 C C . ALA B 1 263 ? 10.164 -28.344 -0.293 1 97 263 ALA B C 1
ATOM 3938 O O . ALA B 1 263 ? 8.977 -28.672 -0.185 1 97 263 ALA B O 1
ATOM 3939 N N . ALA B 1 264 ? 10.594 -27.594 -1.271 1 96.94 264 ALA B N 1
ATOM 3940 C CA . ALA B 1 264 ? 9.703 -27.109 -2.322 1 96.94 264 ALA B CA 1
ATOM 3941 C C . ALA B 1 264 ? 9.094 -28.266 -3.104 1 96.94 264 ALA B C 1
ATOM 3943 O O . ALA B 1 264 ? 7.902 -28.25 -3.42 1 96.94 264 ALA B O 1
ATOM 3944 N N . ASP B 1 265 ? 9.891 -29.266 -3.4 1 96.19 265 ASP B N 1
ATOM 3945 C CA . ASP B 1 265 ? 9.43 -30.438 -4.133 1 96.19 265 ASP B CA 1
ATOM 3946 C C . ASP B 1 265 ? 8.352 -31.188 -3.354 1 96.19 265 ASP B C 1
ATOM 3948 O O . ASP B 1 265 ? 7.379 -31.672 -3.938 1 96.19 265 ASP B O 1
ATOM 3952 N N . ARG B 1 266 ? 8.578 -31.266 -2.09 1 95 266 ARG B N 1
ATOM 3953 C CA . ARG B 1 266 ? 7.586 -31.922 -1.246 1 95 266 ARG B CA 1
ATOM 3954 C C . ARG B 1 266 ? 6.238 -31.219 -1.316 1 95 266 ARG B C 1
ATOM 3956 O O . ARG B 1 266 ? 5.203 -31.859 -1.497 1 95 266 ARG B O 1
ATOM 3963 N N . PHE B 1 267 ? 6.238 -29.906 -1.184 1 94.44 267 PHE B N 1
ATOM 3964 C CA . PHE B 1 267 ? 5 -29.141 -1.261 1 94.44 267 PHE B CA 1
ATOM 3965 C C . PHE B 1 267 ? 4.387 -29.25 -2.652 1 94.44 267 PHE B C 1
ATOM 3967 O O . PHE B 1 267 ? 3.166 -29.359 -2.791 1 94.44 267 PHE B O 1
ATOM 3974 N N . ALA B 1 268 ? 5.254 -29.172 -3.643 1 93.62 268 ALA B N 1
ATOM 3975 C CA . ALA B 1 268 ? 4.766 -29.266 -5.02 1 93.62 268 ALA B CA 1
ATOM 3976 C C . ALA B 1 268 ? 4.027 -30.578 -5.258 1 93.62 268 ALA B C 1
ATOM 3978 O O . ALA B 1 268 ? 2.969 -30.594 -5.891 1 93.62 268 ALA B O 1
ATOM 3979 N N . VAL B 1 269 ? 4.543 -31.625 -4.766 1 93.19 269 VAL B N 1
ATOM 3980 C CA . VAL B 1 269 ? 3.941 -32.938 -4.922 1 93.19 269 VAL B CA 1
ATOM 3981 C C . VAL B 1 269 ? 2.609 -33 -4.176 1 93.19 269 VAL B C 1
ATOM 3983 O O . VAL B 1 269 ? 1.611 -33.5 -4.711 1 93.19 269 VAL B O 1
ATOM 3986 N N . GLU B 1 270 ? 2.607 -32.5 -2.969 1 93.69 270 GLU B N 1
ATOM 3987 C CA . GLU B 1 270 ? 1.389 -32.5 -2.164 1 93.69 270 GLU B CA 1
ATOM 3988 C C . GLU B 1 270 ? 0.292 -31.656 -2.824 1 93.69 270 GLU B C 1
ATOM 3990 O O . GLU B 1 270 ? -0.873 -32.062 -2.842 1 93.69 270 GLU B O 1
ATOM 3995 N N . ILE B 1 271 ? 0.652 -30.547 -3.359 1 93.25 271 ILE B N 1
ATOM 3996 C CA . ILE B 1 271 ? -0.301 -29.641 -4 1 93.25 271 ILE B CA 1
ATOM 3997 C C . ILE B 1 271 ? -0.824 -30.281 -5.285 1 93.25 271 ILE B C 1
ATOM 3999 O O . ILE B 1 271 ? -2.027 -30.25 -5.559 1 93.25 271 ILE B O 1
ATOM 4003 N N . ARG B 1 272 ? 0.072 -30.828 -6.027 1 90.31 272 ARG B N 1
ATOM 4004 C CA . ARG B 1 272 ? -0.334 -31.516 -7.254 1 90.31 272 ARG B CA 1
ATOM 4005 C C . ARG B 1 272 ? -1.324 -32.625 -6.965 1 90.31 272 ARG B C 1
ATOM 4007 O O . ARG B 1 272 ? -2.307 -32.812 -7.688 1 90.31 272 ARG B O 1
ATOM 4014 N N . THR B 1 273 ? -1.035 -33.312 -5.934 1 91.12 273 THR B N 1
ATOM 4015 C CA . THR B 1 273 ? -1.913 -34.406 -5.539 1 91.12 273 THR B CA 1
ATOM 4016 C C . THR B 1 273 ? -3.295 -33.906 -5.16 1 91.12 273 THR B C 1
ATOM 4018 O O . THR B 1 273 ? -4.312 -34.469 -5.547 1 91.12 273 THR B O 1
ATOM 4021 N N . ALA B 1 274 ? -3.287 -32.812 -4.438 1 90.38 274 ALA B N 1
ATOM 4022 C CA . ALA B 1 274 ? -4.543 -32.219 -3.988 1 90.38 274 ALA B CA 1
ATOM 4023 C C . ALA B 1 274 ? -5.34 -31.672 -5.164 1 90.38 274 ALA B C 1
ATOM 4025 O O . ALA B 1 274 ? -6.57 -31.75 -5.18 1 90.38 274 ALA B O 1
ATOM 4026 N N . VAL B 1 275 ? -4.727 -31.156 -6.141 1 87.12 275 VAL B N 1
ATOM 4027 C CA . VAL B 1 275 ? -5.375 -30.5 -7.266 1 87.12 275 VAL B CA 1
ATOM 4028 C C . VAL B 1 275 ? -5.859 -31.547 -8.273 1 87.12 275 VAL B C 1
ATOM 4030 O O . VAL B 1 275 ? -6.902 -31.359 -8.906 1 87.12 275 VAL B O 1
ATOM 4033 N N . THR B 1 276 ? -5.141 -32.656 -8.469 1 81 276 THR B N 1
ATOM 4034 C CA . THR B 1 276 ? -5.492 -33.688 -9.438 1 81 276 THR B CA 1
ATOM 4035 C C . THR B 1 276 ? -6.539 -34.625 -8.859 1 81 276 THR B C 1
ATOM 4037 O O . THR B 1 276 ? -7.277 -35.281 -9.609 1 81 276 THR B O 1
ATOM 4040 N N . ALA B 1 277 ? -6.457 -34.844 -7.609 1 73.19 277 ALA B N 1
ATOM 4041 C CA . ALA B 1 277 ? -7.391 -35.781 -6.98 1 73.19 277 ALA B CA 1
ATOM 4042 C C . ALA B 1 277 ? -8.805 -35.188 -6.965 1 73.19 277 ALA B C 1
ATOM 4044 O O . ALA B 1 277 ? -9.773 -35.938 -6.727 1 73.19 277 ALA B O 1
ATOM 4045 N N . SER B 1 278 ? -8.961 -33.969 -7.219 1 65.69 278 SER B N 1
ATOM 4046 C CA . SER B 1 278 ? -10.281 -33.344 -7.156 1 65.69 278 SER B CA 1
ATOM 4047 C C . SER B 1 278 ? -10.961 -33.344 -8.516 1 65.69 278 SER B C 1
ATOM 4049 O O . SER B 1 278 ? -10.297 -33.25 -9.555 1 65.69 278 SER B O 1
#

Radius of gyration: 22.75 Å; Cα contacts (8 Å, |Δi|>4): 1326; chains: 2; bounding box: 51×69×52 Å

Organism: Streptomyces coelicolor (strain ATCC BAA-471 / A3(2) / M145) (NCBI:txid100226)

pLDDT: mean 96.19, std 5.02, range [65.5, 98.94]